Protein 6HLX (pdb70)

Sequence (491 aa):
GTTLYFGLSGEPSTLDTVVQPGTSGRTVKLAIHRGLVNYGIDGKISPELAESYEVSPDAKEFTFHLRQAKFHDGTTVTSADVKASLERILDPKGKASFRNELSSISKIETPDEKTVKLTLSTPSVAMIDYLALPESVIVPAAWLAKNADNPNAAPVGAGPFKFAGWTRGREITTVKKFDDYYKKGKPDLDEVHYVFYSSDENTRVNALKSGDVDIIDYVPAKDAADIAKGPETQLLRNTGPFMGLQFNTKFEPFSKPEEVRQAIAYAVDRSAIINTAFNGLGSPIFGIAIPKGYMGYSDAKANYFSHHVEKAKALLAKAGYPNGFEVRLLATSQYSFQQNTAIAIQSELAKIGIKVKLDLPDWASRMAKASTGDYDFTVMGSLGEITDADWLSNYYYGGDKLVRTNNSPYFNDQQINDLLDKGRATVDKAERVKIYDAFVDRALELSPLVYFMMWREQNYAVKKGVTGFTNMPGFLTFQSGLSIENTKIEHHHHHH

CATH classification: 3.90.76.10

InterPro domains:
  IPR000914 Solute-binding protein family 5 domain [PF00496] (67-420)
  IPR030678 Peptide/nickel binding protein, MppA-type [PIRSF002741] (20-493)
  IPR039424 Solute-binding protein family 5 [PTHR30290] (1-491)

B-factor: mean 29.65, std 11.76, range [14.4, 103.27]

Radius of gyration: 22.41 Å; Cα contacts (8 Å, |Δi|>4): 1144; chains: 1; bounding box: 48×63×54 Å

Foldseek 3Di:
DEFEEEELADFPALQLLDCLDLLSLLVLLQQFFFCWAADLQRDIGRFQFNDKDADPLQFKIKGFGDFFAKLVRHTQWLLQLVLLLVQLCDPVHQRQCNQVQVQFDDWDRPDRGMIMTGGVAHFPCNSQVRNFSSNTTAGNVVCVVCVPPRPDQGMYGHQWGWDDDDPQFWTKTAGRPRRPDPCWQVHGMYIHTYDLALVVQVVCVVLQVGFKYWQNALVCQVVQCVDPFKHKAKAQFKFKWKAFQCVLPLLVFLLLLLLLLQQQDLQQLCVQQRVVFWFWFQADPDDPPAQQDDPVRRNVYYHDNVSSLVSCVVSPRNQAEEFEEEFAVSRSSRVRNLVSSQVSVVSSNYHYDYDHHHSSVSSVCQSVVVGRMYIDTAHQSGPHNLSVCQAAADGDDQRHNRYRRRHHDPLLNVLSSVLRSDDDPVVNSVSSNVNRVVCRSRVSIHTTTGGMTMMMGTPQKDQQHCRHHRCNSNSSSSSGRIDGPDDDRVD

Organism: Agrobacterium tumefaciens (NCBI:txid358)

Secondary structure (DSSP, 8-state):
-EEEEEESS--S---TT----HHHHHHHHHH---SEEE-TTS-EEESSEEEEEE-TTS-EEEEEE-S-B-TTSPBP-HHHHHHHHHHHH-TTS--TTHHHHTTEEEEEEEETTEEEEEESS--TTHHHHHTSGGG----HHHHHHTTT-TTPPP--SSSEEEEEEETTTEEEEEE-TT-SSTT----SEEEEEE--SHHHHHHHHHTTS-SEESS--GGGHHHHHH-SSEEEE-----EEEEEE-TTSGGGG-HHHHHHHHHHS-HHHHHHHHSTT-SEE-SS--PPTTSTT--STTTTS----HHHHHHHHHHTT-TT-EEEEEE--SSSHHHHHHHHHHHHHHHTTTEEEEEE---HHHHHHHHHHT-SSEEEEEE--SSSSTTHHHHHH--SS----SSS-TT---HHHHHHHHHHHH---HHHHHHHHHHHHHHHHHH-SEEEEEE----EEEETTEES----SGGGGGGGGGGGGG-EE-S--S--

Solvent-accessible surface area: 19041 Å² total; per-residue (Å²): 61,39,0,68,0,0,0,0,4,62,6,67,32,13,31,14,6,28,17,7,9,11,12,1,1,0,0,1,0,0,1,2,1,0,1,0,1,7,20,80,99,19,147,43,27,55,6,0,0,101,50,72,96,66,25,132,69,4,71,100,3,28,0,71,13,54,108,5,74,0,28,80,44,71,49,0,21,4,58,13,0,66,25,5,0,87,77,4,35,62,96,201,27,122,1,10,3,24,20,20,0,61,20,10,74,106,17,62,52,82,80,120,62,14,0,75,1,36,3,71,74,33,3,37,0,1,19,20,2,1,0,1,0,4,2,2,0,7,5,30,82,59,30,81,171,27,81,130,78,105,121,27,61,20,24,0,1,0,0,0,76,44,49,26,47,78,150,57,144,30,0,22,0,95,66,12,120,90,16,44,47,206,63,69,0,65,2,75,39,0,30,1,18,22,45,55,75,20,83,68,3,6,92,4,0,85,50,16,59,1,3,0,0,0,26,12,15,24,113,18,1,71,78,1,47,178,28,113,96,19,92,19,29,128,12,92,4,0,0,0,0,0,4,0,14,19,149,50,122,11,0,54,64,45,50,0,5,21,0,0,0,17,0,0,39,5,60,28,0,11,95,90,14,10,95,41,54,32,59,65,9,50,5,24,0,10,28,173,80,39,23,4,84,29,112,103,61,45,110,90,9,53,74,85,27,118,88,0,107,62,25,2,51,157,15,53,40,103,125,14,23,127,6,108,0,4,0,0,57,30,16,48,31,7,56,47,0,0,77,7,0,59,59,11,0,62,121,9,23,0,103,10,127,37,36,52,39,74,50,39,53,11,18,61,76,3,61,96,9,85,22,33,0,0,0,1,21,9,2,1,6,0,48,15,5,1,0,0,7,0,2,1,48,0,36,115,37,48,21,4,17,7,2,0,0,76,20,91,20,120,106,0,6,77,40,0,50,128,0,31,40,27,87,82,128,63,76,4,58,131,12,0,48,44,0,5,78,47,0,4,92,23,1,0,2,3,4,0,0,54,6,42,6,4,2,0,2,42,147,18,7,86,36,14,36,17,0,65,37,9,3,0,14,6,0,0,9,0,0,12,36,0,112,29,126,169,64,120,54,130,197

Nearest PDB structures (foldseek):
  6hlx-assembly1_A  TM=1.002E+00  e=0.000E+00  Agrobacterium tumefaciens
  1uqw-assembly2_B  TM=7.756E-01  e=3.302E-47  Escherichia coli K-12
  6tfq-assembly2_B  TM=8.811E-01  e=1.403E-40  Agrobacterium tumefaciens
  8cb9-assembly1_A  TM=8.683E-01  e=9.246E-37  Agrobacterium tumefaciens
  8c6r-assembly1_A  TM=8.395E-01  e=9.637E-38  Agrobacterium tumefaciens

Structure (mmCIF, N/CA/C/O backbone):
data_6HLX
#
_entry.id   6HLX
#
_cell.length_a   89.260
_cell.length_b   89.260
_cell.length_c   285.850
_cell.angle_alpha   90.00
_cell.angle_beta   90.00
_cell.angle_gamma   120.00
#
_symmetry.space_group_name_H-M   'P 65 2 2'
#
loop_
_entity.id
_entity.type
_entity.pdbx_description
1 polymer AgaA
2 non-polymer GLYCEROL
3 non-polymer 'agropinic acid'
4 non-polymer '2-(N-MORPHOLINO)-ETHANESULFONIC ACID'
5 non-polymer 'ACETATE ION'
6 non-polymer 'ZINC ION'
7 non-polymer 'SULFATE ION'
8 non-polymer 1,2-ETHANEDIOL
9 non-polymer DI(HYDROXYETHYL)ETHER
10 water water
#
loop_
_atom_site.group_PDB
_atom_site.id
_atom_site.type_symbol
_atom_site.label_atom_id
_atom_site.label_alt_id
_atom_site.label_comp_id
_atom_site.label_asym_id
_atom_site.label_entity_id
_atom_site.label_seq_id
_atom_site.pdbx_PDB_ins_code
_atom_site.Cartn_x
_atom_site.Cartn_y
_atom_site.Cartn_z
_atom_site.occupancy
_atom_site.B_iso_or_equiv
_atom_site.auth_seq_id
_atom_site.auth_comp_id
_atom_site.auth_asym_id
_atom_site.auth_atom_id
_atom_site.pdbx_PDB_model_num
ATOM 1 N N . GLY A 1 2 ? 79.519 -51.580 -21.920 1.00 32.28 25 GLY A N 1
ATOM 2 C CA . GLY A 1 2 ? 80.606 -50.619 -22.029 1.00 31.13 25 GLY A CA 1
ATOM 3 C C . GLY A 1 2 ? 81.183 -50.233 -20.686 1.00 29.77 25 GLY A C 1
ATOM 4 O O . GLY A 1 2 ? 80.574 -50.479 -19.634 1.00 28.30 25 GLY A O 1
ATOM 5 N N . THR A 1 3 ? 82.378 -49.629 -20.734 1.00 23.46 26 THR A N 1
ATOM 6 C CA A THR A 1 3 ? 83.132 -49.192 -19.564 0.50 23.03 26 THR A CA 1
ATOM 7 C CA B THR A 1 3 ? 83.085 -49.161 -19.536 0.50 22.73 26 THR A CA 1
ATOM 8 C C . THR A 1 3 ? 83.316 -47.672 -19.660 1.00 26.63 26 THR A C 1
ATOM 9 O O . THR A 1 3 ? 83.450 -47.143 -20.772 1.00 26.86 26 THR A O 1
ATOM 16 N N . LEU A 1 4 ? 83.370 -46.996 -18.519 1.00 20.98 27 LEU A N 1
ATOM 17 C CA . LEU A 1 4 ? 83.584 -45.558 -18.512 1.00 19.11 27 LEU A CA 1
ATOM 18 C C . LEU A 1 4 ? 84.794 -45.256 -17.631 1.00 22.33 27 LEU A C 1
ATOM 19 O O . LEU A 1 4 ? 84.925 -45.831 -16.551 1.00 21.94 27 LEU A O 1
ATOM 24 N N . TYR A 1 5 ? 85.675 -44.365 -18.103 1.00 19.83 28 TYR A N 1
ATOM 25 C CA . TYR A 1 5 ? 86.846 -43.928 -17.329 1.00 18.34 28 TYR A CA 1
ATOM 26 C C . TYR A 1 5 ? 86.505 -42.523 -16.834 1.00 22.27 28 TYR A C 1
ATOM 27 O O . TYR A 1 5 ? 86.183 -41.630 -17.642 1.00 21.15 28 TYR A O 1
ATOM 36 N N . PHE A 1 6 ? 86.566 -42.349 -15.511 1.00 19.40 29 PHE A N 1
ATOM 37 C CA . PHE A 1 6 ? 86.164 -41.109 -14.839 1.00 18.25 29 PHE A CA 1
ATOM 38 C C . PHE A 1 6 ? 87.403 -40.509 -14.163 1.00 21.77 29 PHE A C 1
ATOM 39 O O . PHE A 1 6 ? 87.970 -41.117 -13.256 1.00 21.00 29 PHE A O 1
ATOM 47 N N . GLY A 1 7 ? 87.804 -39.335 -14.618 1.00 20.82 30 GLY A N 1
ATOM 48 C CA . GLY A 1 7 ? 88.968 -38.655 -14.085 1.00 20.10 30 GLY A CA 1
ATOM 49 C C . GLY A 1 7 ? 88.609 -37.861 -12.847 1.00 21.76 30 GLY A C 1
ATOM 50 O O . GLY A 1 7 ? 87.971 -36.808 -12.946 1.00 20.61 30 GLY A O 1
ATOM 51 N N . LEU A 1 8 ? 89.012 -38.363 -11.671 1.00 18.72 31 LEU A N 1
ATOM 52 C CA . LEU A 1 8 ? 88.774 -37.671 -10.395 1.00 19.99 31 LEU A CA 1
ATOM 53 C C . LEU A 1 8 ? 89.900 -36.655 -10.108 1.00 21.93 31 LEU A C 1
ATOM 54 O O . LEU A 1 8 ? 91.058 -36.880 -10.477 1.00 21.17 31 LEU A O 1
ATOM 59 N N . SER A 1 9 ? 89.569 -35.593 -9.331 1.00 19.48 32 SER A N 1
ATOM 60 C CA . SER A 1 9 ? 90.536 -34.554 -8.968 1.00 18.15 32 SER A CA 1
ATOM 61 C C . SER A 1 9 ? 91.535 -34.992 -7.902 1.00 20.91 32 SER A C 1
ATOM 62 O O . SER A 1 9 ? 92.425 -34.212 -7.550 1.00 21.31 32 SER A O 1
ATOM 65 N N . GLY A 1 10 ? 91.384 -36.221 -7.400 1.00 19.48 33 GLY A N 1
ATOM 66 C CA . GLY A 1 10 ? 92.319 -36.765 -6.425 1.00 19.45 33 GLY A CA 1
ATOM 67 C C . GLY A 1 10 ? 92.036 -38.203 -6.065 1.00 22.40 33 GLY A C 1
ATOM 68 O O . GLY A 1 10 ? 90.965 -38.732 -6.368 1.00 21.90 33 GLY A O 1
ATOM 69 N N . GLU A 1 11 ? 92.965 -38.791 -5.324 1.00 20.04 34 GLU A N 1
ATOM 70 C CA . GLU A 1 11 ? 92.802 -40.138 -4.816 1.00 19.50 34 GLU A CA 1
ATOM 71 C C . GLU A 1 11 ? 92.109 -40.058 -3.450 1.00 21.69 34 GLU A C 1
ATOM 72 O O . GLU A 1 11 ? 92.583 -39.333 -2.572 1.00 21.33 34 GLU A O 1
ATOM 78 N N . PRO A 1 12 ? 91.025 -40.824 -3.219 1.00 20.70 35 PRO A N 1
ATOM 79 C CA . PRO A 1 12 ? 90.382 -40.769 -1.889 1.00 19.62 35 PRO A CA 1
ATOM 80 C C . PRO A 1 12 ? 91.348 -41.210 -0.786 1.00 21.78 35 PRO A C 1
ATOM 81 O O . PRO A 1 12 ? 92.056 -42.224 -0.925 1.00 21.07 35 PRO A O 1
ATOM 85 N N . SER A 1 13 ? 91.388 -40.449 0.310 1.00 19.44 36 SER A N 1
ATOM 86 C CA . SER A 1 13 ? 92.230 -40.799 1.463 1.00 20.30 36 SER A CA 1
ATOM 87 C C . SER A 1 13 ? 91.660 -42.056 2.143 1.00 23.79 36 SER A C 1
ATOM 88 O O . SER A 1 13 ? 92.408 -42.849 2.717 1.00 24.60 36 SER A O 1
ATOM 91 N N . THR A 1 14 ? 90.331 -42.253 2.023 1.00 21.12 37 THR A N 1
ATOM 92 C CA . THR A 1 14 ? 89.619 -43.415 2.560 1.00 20.97 37 THR A CA 1
ATOM 93 C C . THR A 1 14 ? 88.249 -43.581 1.915 1.00 22.49 37 THR A C 1
ATOM 94 O O . THR A 1 14 ? 87.651 -42.607 1.453 1.00 22.23 37 THR A O 1
ATOM 98 N N . LEU A 1 15 ? 87.750 -44.826 1.899 1.00 20.98 38 LEU A N 1
ATOM 99 C CA . LEU A 1 15 ? 86.391 -45.089 1.457 1.00 19.54 38 LEU A CA 1
ATOM 100 C C . LEU A 1 15 ? 85.519 -45.416 2.693 1.00 21.90 38 LEU A C 1
ATOM 101 O O . LEU A 1 15 ? 84.341 -45.727 2.540 1.00 21.71 38 LEU A O 1
ATOM 106 N N . ASP A 1 16 ? 86.112 -45.334 3.922 1.00 21.08 39 ASP A N 1
ATOM 107 C CA . ASP A 1 16 ? 85.394 -45.577 5.190 1.00 20.88 39 ASP A CA 1
ATOM 108 C C . ASP A 1 16 ? 84.093 -44.746 5.106 1.00 22.74 39 ASP A C 1
ATOM 109 O O . ASP A 1 16 ? 84.137 -43.533 4.887 1.00 21.03 39 ASP A O 1
ATOM 114 N N . THR A 1 17 ? 82.938 -45.426 5.123 1.00 20.45 40 THR A N 1
ATOM 115 C CA . THR A 1 17 ? 81.695 -44.725 4.781 1.00 19.65 40 THR A CA 1
ATOM 116 C C . THR A 1 17 ? 81.380 -43.523 5.634 1.00 21.04 40 THR A C 1
ATOM 117 O O . THR A 1 17 ? 80.900 -42.527 5.079 1.00 21.77 40 THR A O 1
ATOM 121 N N . VAL A 1 18 ? 81.656 -43.593 6.953 1.00 18.29 41 VAL A N 1
ATOM 122 C CA . VAL A 1 18 ? 81.243 -42.544 7.900 1.00 18.33 41 VAL A CA 1
ATOM 123 C C . VAL A 1 18 ? 82.119 -41.270 7.817 1.00 22.16 41 VAL A C 1
ATOM 124 O O . VAL A 1 18 ? 81.716 -40.215 8.330 1.00 21.80 41 VAL A O 1
ATOM 128 N N . VAL A 1 19 ? 83.326 -41.399 7.225 1.00 19.20 42 VAL A N 1
ATOM 129 C CA . VAL A 1 19 ? 84.270 -40.288 7.073 1.00 18.64 42 VAL A CA 1
ATOM 130 C C . VAL A 1 19 ? 83.941 -39.515 5.824 1.00 21.21 42 VAL A C 1
ATOM 131 O O . VAL A 1 19 ? 83.655 -40.123 4.785 1.00 20.13 42 VAL A O 1
ATOM 135 N N . GLN A 1 20 ? 84.023 -38.180 5.909 1.00 17.29 43 GLN A N 1
ATOM 136 C CA . GLN A 1 20 ? 83.792 -37.295 4.760 1.00 17.21 43 GLN A CA 1
ATOM 137 C C . GLN A 1 20 ? 85.204 -36.847 4.314 1.00 19.81 43 GLN A C 1
ATOM 138 O O . GLN A 1 20 ? 85.761 -35.902 4.903 1.00 20.71 43 GLN A O 1
ATOM 144 N N . PRO A 1 21 ? 85.840 -37.532 3.335 1.00 19.24 44 PRO A N 1
ATOM 145 C CA . PRO A 1 21 ? 87.221 -37.152 2.970 1.00 19.69 44 PRO A CA 1
ATOM 146 C C . PRO A 1 21 ? 87.287 -36.025 1.942 1.00 21.33 44 PRO A C 1
ATOM 147 O O . PRO A 1 21 ? 88.366 -35.494 1.672 1.00 21.04 44 PRO A O 1
ATOM 151 N N . GLY A 1 22 ? 86.161 -35.739 1.315 1.00 19.02 45 GLY A N 1
ATOM 152 C CA . GLY A 1 22 ? 86.086 -34.785 0.217 1.00 18.83 45 GLY A CA 1
ATOM 153 C C . GLY A 1 22 ? 85.302 -35.378 -0.947 1.00 20.24 45 GLY A C 1
ATOM 154 O O . GLY A 1 22 ? 84.843 -36.526 -0.886 1.00 19.74 45 GLY A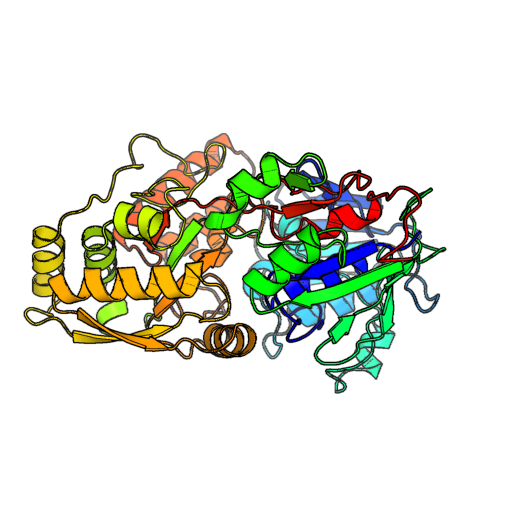 O 1
ATOM 155 N N . THR A 1 23 ? 85.134 -34.594 -2.008 1.00 16.88 46 THR A N 1
ATOM 156 C CA . THR A 1 23 ? 84.309 -34.979 -3.172 1.00 17.13 46 THR A CA 1
ATOM 157 C C . THR A 1 23 ? 84.826 -36.234 -3.876 1.00 21.09 46 THR A C 1
ATOM 158 O O . THR A 1 23 ? 84.013 -37.035 -4.360 1.00 18.70 46 THR A O 1
ATOM 162 N N . SER A 1 24 ? 86.166 -36.425 -3.917 1.00 18.04 47 SER A N 1
ATOM 163 C CA . SER A 1 24 ? 86.702 -37.609 -4.628 1.00 18.24 47 SER A CA 1
ATOM 164 C C . SER A 1 24 ? 86.218 -38.920 -3.990 1.00 21.45 47 SER A C 1
ATOM 165 O O . SER A 1 24 ? 85.652 -39.770 -4.687 1.00 20.59 47 SER A O 1
ATOM 168 N N . GLY A 1 25 ? 86.408 -39.048 -2.668 1.00 20.24 48 GLY A N 1
ATOM 169 C CA . GLY A 1 25 ? 85.965 -40.222 -1.924 1.00 19.54 48 GLY A CA 1
ATOM 170 C C . GLY A 1 25 ? 84.454 -40.388 -2.013 1.00 20.45 48 GLY A C 1
ATOM 171 O O . GLY A 1 25 ? 83.963 -41.494 -2.235 1.00 20.11 48 GLY A O 1
ATOM 172 N N . ARG A 1 26 ? 83.694 -39.277 -1.890 1.00 17.93 49 ARG A N 1
ATOM 173 C CA . ARG A 1 26 ? 82.230 -39.335 -1.989 1.00 17.30 49 ARG A CA 1
ATOM 174 C C . ARG A 1 26 ? 81.772 -39.880 -3.344 1.00 20.41 49 ARG A C 1
ATOM 175 O O . ARG A 1 26 ? 80.845 -40.683 -3.391 1.00 20.57 49 ARG A O 1
ATOM 183 N N . THR A 1 27 ? 82.416 -39.427 -4.454 1.00 18.43 50 THR A N 1
ATOM 184 C CA . THR A 1 27 ? 82.028 -39.855 -5.811 1.00 18.30 50 THR A CA 1
ATOM 185 C C . THR A 1 27 ? 82.138 -41.389 -5.948 1.00 19.70 50 THR A C 1
ATOM 186 O O . THR A 1 27 ? 81.235 -42.008 -6.489 1.00 20.29 50 THR A O 1
ATOM 190 N N . VAL A 1 28 ? 83.221 -41.994 -5.395 1.00 17.82 51 VAL A N 1
ATOM 191 C CA . VAL A 1 28 ? 83.393 -43.444 -5.442 1.00 18.64 51 VAL A CA 1
ATOM 192 C C . VAL A 1 28 ? 82.353 -44.112 -4.513 1.00 21.05 51 VAL A C 1
ATOM 193 O O . VAL A 1 28 ? 81.690 -45.072 -4.909 1.00 19.89 51 VAL A O 1
ATOM 197 N N . LYS A 1 29 ? 82.186 -43.577 -3.302 1.00 18.05 52 LYS A N 1
ATOM 198 C CA . LYS A 1 29 ? 81.203 -44.156 -2.354 1.00 17.20 52 LYS A CA 1
ATOM 199 C C . LYS A 1 29 ? 79.792 -44.183 -2.943 1.00 19.92 52 LYS A C 1
ATOM 200 O O . LYS A 1 29 ? 79.060 -45.141 -2.716 1.00 20.40 52 LYS A O 1
ATOM 206 N N . LEU A 1 30 ? 79.421 -43.148 -3.713 1.00 16.96 53 LEU A N 1
ATOM 207 C CA . LEU A 1 30 ? 78.065 -43.051 -4.270 1.00 17.18 53 LEU A CA 1
ATOM 208 C C . LEU A 1 30 ? 77.816 -43.998 -5.462 1.00 21.17 53 LEU A C 1
ATOM 209 O O . LEU A 1 30 ? 76.671 -44.188 -5.873 1.00 21.84 53 LEU A O 1
ATOM 214 N N . ALA A 1 31 ? 78.867 -44.655 -5.942 1.00 18.85 54 ALA A N 1
ATOM 215 C CA . ALA A 1 31 ? 78.718 -45.689 -6.965 1.00 18.27 54 ALA A CA 1
ATOM 216 C C . ALA A 1 31 ? 78.460 -47.039 -6.276 1.00 20.88 54 ALA A C 1
ATOM 217 O O . ALA A 1 31 ? 77.761 -47.880 -6.826 1.00 21.20 54 ALA A O 1
ATOM 219 N N . ILE A 1 32 ? 79.089 -47.271 -5.121 1.00 17.84 55 ILE A N 1
ATOM 220 C CA . ILE A 1 32 ? 79.086 -48.573 -4.431 1.00 18.20 55 ILE A CA 1
ATOM 221 C C . ILE A 1 32 ? 78.054 -48.682 -3.316 1.00 20.96 55 ILE A C 1
ATOM 222 O O . ILE A 1 32 ? 77.753 -49.800 -2.901 1.00 20.70 55 ILE A O 1
ATOM 227 N N . HIS A 1 33 ? 77.604 -47.550 -2.769 1.00 17.58 56 HIS A N 1
ATOM 228 C CA . HIS A 1 33 ? 76.755 -47.589 -1.579 1.00 17.61 56 HIS A CA 1
ATOM 229 C C . HIS A 1 33 ? 75.411 -46.921 -1.739 1.00 21.31 56 HIS A C 1
ATOM 230 O O . HIS A 1 33 ? 75.261 -46.031 -2.566 1.00 19.45 56 HIS A O 1
ATOM 237 N N . ARG A 1 34 ? 74.473 -47.267 -0.831 1.00 18.77 57 ARG A N 1
ATOM 238 C CA . ARG A 1 34 ? 73.150 -46.669 -0.749 1.00 18.85 57 ARG A CA 1
ATOM 239 C C . ARG A 1 34 ? 72.765 -46.536 0.718 1.00 20.93 57 ARG A C 1
ATOM 240 O O . ARG A 1 34 ? 73.168 -47.365 1.538 1.00 20.07 57 ARG A O 1
ATOM 248 N N . GLY A 1 35 ? 71.957 -45.517 1.020 1.00 18.39 58 GLY A N 1
ATOM 249 C CA . GLY A 1 35 ? 71.385 -45.334 2.354 1.00 18.13 58 GLY A CA 1
ATOM 250 C C . GLY A 1 35 ? 69.925 -45.730 2.363 1.00 21.08 58 GLY A C 1
ATOM 251 O O . GLY A 1 35 ? 69.419 -46.293 1.380 1.00 18.94 58 GLY A O 1
ATOM 252 N N . LEU A 1 36 ? 69.213 -45.412 3.462 1.00 18.12 59 LEU A N 1
ATOM 253 C CA . LEU A 1 36 ? 67.771 -45.660 3.542 1.00 18.04 59 LEU A CA 1
ATOM 254 C C . LEU A 1 36 ? 67.098 -44.840 2.438 1.00 21.37 59 LEU A C 1
ATOM 255 O O . LEU A 1 36 ? 66.198 -45.315 1.750 1.00 20.92 59 LEU A O 1
ATOM 260 N N . VAL A 1 37 ? 67.611 -43.618 2.250 1.00 18.31 60 VAL A N 1
ATOM 261 C CA . VAL A 1 37 ? 67.184 -42.662 1.226 1.00 17.75 60 VAL A CA 1
ATOM 262 C C . VAL A 1 37 ? 68.437 -42.013 0.633 1.00 20.43 60 VAL A C 1
ATOM 263 O O . VAL A 1 37 ? 69.490 -42.002 1.277 1.00 20.35 60 VAL A O 1
ATOM 267 N N . ASN A 1 38 ? 68.319 -41.483 -0.576 1.00 18.80 61 ASN A N 1
ATOM 268 C CA . ASN A 1 38 ? 69.399 -40.695 -1.191 1.00 18.47 61 ASN A CA 1
ATOM 269 C C . ASN A 1 38 ? 68.722 -39.681 -2.071 1.00 22.23 61 ASN A C 1
ATOM 270 O O . ASN A 1 38 ? 67.582 -39.910 -2.485 1.00 21.87 61 ASN A O 1
ATOM 275 N N . TYR A 1 39 ? 69.409 -38.562 -2.386 1.00 19.13 62 TYR A N 1
ATOM 276 C CA . TYR A 1 39 ? 68.797 -37.595 -3.291 1.00 19.08 62 TYR A CA 1
ATOM 277 C C . TYR A 1 39 ? 68.773 -38.135 -4.721 1.00 23.37 62 TYR A C 1
ATOM 278 O O . TYR A 1 39 ? 69.752 -38.738 -5.171 1.00 23.37 62 TYR A O 1
ATOM 287 N N . GLY A 1 40 ? 67.679 -37.867 -5.422 1.00 21.65 63 GLY A N 1
ATOM 288 C CA . GLY A 1 40 ? 67.491 -38.169 -6.837 1.00 22.47 63 GLY A CA 1
ATOM 289 C C . GLY A 1 40 ? 68.158 -37.069 -7.652 1.00 25.21 63 GLY A C 1
ATOM 290 O O . GLY A 1 40 ? 68.537 -36.022 -7.101 1.00 23.61 63 GLY A O 1
ATOM 291 N N . ILE A 1 41 ? 68.319 -37.292 -8.977 1.00 22.43 64 ILE A N 1
ATOM 292 C CA . ILE A 1 41 ? 69.017 -36.341 -9.848 1.00 24.26 64 ILE A CA 1
ATOM 293 C C . ILE A 1 41 ? 68.315 -34.977 -9.937 1.00 29.84 64 ILE A C 1
ATOM 294 O O . ILE A 1 41 ? 68.966 -34.004 -10.316 1.00 30.47 64 ILE A O 1
ATOM 299 N N . ASP A 1 42 ? 66.998 -34.917 -9.600 1.00 26.24 65 ASP A N 1
ATOM 300 C CA . ASP A 1 42 ? 66.209 -33.678 -9.593 1.00 27.63 65 ASP A CA 1
ATOM 301 C C . ASP A 1 42 ? 66.202 -33.027 -8.188 1.00 30.21 65 ASP A C 1
ATOM 302 O O . ASP A 1 42 ? 65.556 -31.997 -7.985 1.00 30.12 65 ASP A O 1
ATOM 307 N N . GLY A 1 43 ? 66.885 -33.651 -7.234 1.00 25.79 66 GLY A N 1
ATOM 308 C CA . GLY A 1 43 ? 66.960 -33.140 -5.871 1.00 25.73 66 GLY A CA 1
ATOM 309 C C . GLY A 1 43 ? 65.874 -33.622 -4.931 1.00 29.50 66 GLY A C 1
ATOM 310 O O . GLY A 1 43 ? 65.832 -33.213 -3.763 1.00 30.53 66 GLY A O 1
ATOM 311 N N . LYS A 1 44 ? 64.971 -34.470 -5.401 1.00 27.07 67 LYS A N 1
ATOM 312 C CA . LYS A 1 44 ? 63.932 -34.977 -4.489 1.00 27.73 67 LYS A CA 1
ATOM 313 C C . LYS A 1 44 ? 64.550 -36.145 -3.689 1.00 30.14 67 LYS A C 1
ATOM 314 O O . LYS A 1 44 ? 65.431 -36.829 -4.208 1.00 30.53 67 LYS A O 1
ATOM 320 N N . ILE A 1 45 ? 64.077 -36.384 -2.462 1.00 24.62 68 ILE A N 1
ATOM 321 C CA . ILE A 1 45 ? 64.533 -37.523 -1.668 1.00 23.19 68 ILE A CA 1
ATOM 322 C C . ILE A 1 45 ? 63.932 -38.769 -2.309 1.00 26.29 68 ILE A C 1
ATOM 323 O O . ILE A 1 45 ? 62.736 -38.810 -2.587 1.00 26.48 68 ILE A O 1
ATOM 328 N N . SER A 1 46 ? 64.781 -39.761 -2.573 1.00 21.97 69 SER A N 1
ATOM 329 C CA . SER A 1 46 ? 64.393 -41.016 -3.203 1.00 22.68 69 SER A CA 1
ATOM 330 C C . SER A 1 46 ? 64.408 -42.162 -2.172 1.00 24.03 69 SER A C 1
ATOM 331 O O . SER A 1 46 ? 65.393 -42.282 -1.456 1.00 22.09 69 SER A O 1
ATOM 334 N N . PRO A 1 47 ? 63.352 -43.012 -2.102 1.00 23.12 70 PRO A N 1
ATOM 335 C CA . PRO A 1 47 ? 63.399 -44.173 -1.195 1.00 22.32 70 PRO A CA 1
ATOM 336 C C . PRO A 1 47 ? 64.345 -45.217 -1.805 1.00 25.45 70 PRO A C 1
ATOM 337 O O . PRO A 1 47 ? 64.123 -45.733 -2.920 1.00 26.17 70 PRO A O 1
ATOM 341 N N . GLU A 1 48 ? 65.460 -45.458 -1.118 1.00 20.86 71 GLU A N 1
ATOM 342 C CA . GLU A 1 48 ? 66.506 -46.364 -1.619 1.00 20.62 71 GLU A CA 1
ATOM 343 C C . GLU A 1 48 ? 66.440 -47.686 -0.878 1.00 21.76 71 GLU A C 1
ATOM 344 O O . GLU A 1 48 ? 65.584 -48.495 -1.218 1.00 21.46 71 GLU A O 1
ATOM 350 N N . LEU A 1 49 ? 67.267 -47.910 0.167 1.00 18.84 72 LEU A N 1
ATOM 351 C CA . LEU A 1 49 ? 67.117 -49.176 0.915 1.00 19.11 72 LEU A CA 1
ATOM 352 C C . LEU A 1 49 ? 65.796 -49.230 1.718 1.00 22.69 72 LEU A C 1
ATOM 353 O O . LEU A 1 49 ? 65.298 -50.323 2.041 1.00 23.30 72 LEU A O 1
ATOM 358 N N . ALA A 1 50 ? 65.216 -48.059 1.997 1.00 20.06 73 ALA A N 1
ATOM 359 C CA . ALA A 1 50 ? 63.873 -47.991 2.577 1.00 20.04 73 ALA A CA 1
ATOM 360 C C . ALA A 1 50 ? 62.914 -47.868 1.385 1.00 23.33 73 ALA A C 1
ATOM 361 O O . ALA A 1 50 ? 63.037 -46.920 0.608 1.00 23.79 73 ALA A O 1
ATOM 363 N N . GLU A 1 51 ? 62.017 -48.839 1.182 1.00 21.31 74 GLU A N 1
ATOM 364 C CA . GLU A 1 51 ? 60.999 -48.748 0.113 1.00 21.50 74 GLU A CA 1
ATOM 365 C C . GLU A 1 51 ? 59.968 -47.645 0.450 1.00 23.80 74 GLU A C 1
ATOM 366 O O . GLU A 1 51 ? 59.334 -47.059 -0.435 1.00 23.77 74 GLU A O 1
ATOM 372 N N . SER A 1 52 ? 59.745 -47.426 1.742 1.00 21.27 75 SER A N 1
ATOM 373 C CA . SER A 1 52 ? 58.851 -46.380 2.216 1.00 21.29 75 SER A CA 1
ATOM 374 C C . SER A 1 52 ? 59.273 -45.978 3.601 1.00 24.18 75 SER A C 1
ATOM 375 O O . SER A 1 52 ? 59.956 -46.738 4.295 1.00 23.43 75 SER A O 1
ATOM 378 N N . TYR A 1 53 ? 58.831 -44.806 4.023 1.00 21.83 76 TYR A N 1
ATOM 379 C CA . TYR A 1 53 ? 59.114 -44.329 5.363 1.00 21.34 76 TYR A CA 1
ATOM 380 C C . TYR A 1 53 ? 57.991 -43.465 5.884 1.00 25.45 76 TYR A C 1
ATOM 381 O O . TYR A 1 53 ? 57.271 -42.810 5.109 1.00 23.83 76 TYR A O 1
ATOM 390 N N . GLU A 1 54 ? 57.827 -43.496 7.193 1.00 23.15 77 GLU A N 1
ATOM 391 C CA . GLU A 1 54 ? 56.773 -42.757 7.877 1.00 21.78 77 GLU A CA 1
ATOM 392 C C . GLU A 1 54 ? 57.411 -41.838 8.904 1.00 25.31 77 GLU A C 1
ATOM 393 O O . GLU A 1 54 ? 58.278 -42.276 9.659 1.00 24.99 77 GLU A O 1
ATOM 399 N N . VAL A 1 55 ? 57.006 -40.566 8.910 1.00 21.53 78 VAL A N 1
ATOM 400 C CA . VAL A 1 55 ? 57.530 -39.563 9.840 1.00 20.55 78 VAL A CA 1
ATOM 401 C C . VAL A 1 55 ? 56.366 -39.073 10.688 1.00 24.12 78 VAL A C 1
ATOM 402 O O . VAL A 1 55 ? 55.340 -38.666 10.131 1.00 23.26 78 VAL A O 1
ATOM 406 N N . SER A 1 56 ? 56.523 -39.113 12.023 1.00 20.88 79 SER A N 1
ATOM 407 C CA . SER A 1 56 ? 55.469 -38.661 12.925 1.00 20.88 79 SER A CA 1
ATOM 408 C C . SER A 1 56 ? 55.175 -37.154 12.718 1.00 23.70 79 SER A C 1
ATOM 409 O O . SER A 1 56 ? 56.022 -36.444 12.170 1.00 22.45 79 SER A O 1
ATOM 412 N N . PRO A 1 57 ? 53.971 -36.668 13.085 1.00 21.80 80 PRO A N 1
ATOM 413 C CA . PRO A 1 57 ? 53.637 -35.248 12.821 1.00 22.03 80 PRO A CA 1
ATOM 414 C C . PRO A 1 57 ? 54.472 -34.214 13.602 1.00 28.69 80 PRO A C 1
ATOM 415 O O . PRO A 1 57 ? 54.423 -33.041 13.272 1.00 30.13 80 PRO A O 1
ATOM 419 N N . ASP A 1 58 ? 55.243 -34.649 14.605 1.00 25.04 81 ASP A N 1
ATOM 420 C CA . ASP A 1 58 ? 56.146 -33.776 15.373 1.00 25.20 81 ASP A CA 1
ATOM 421 C C . ASP A 1 58 ? 57.625 -34.043 14.959 1.00 27.95 81 ASP A C 1
ATOM 422 O O . ASP A 1 58 ? 58.536 -33.495 15.581 1.00 27.65 81 ASP A O 1
ATOM 427 N N . ALA A 1 59 ? 57.858 -34.923 13.951 1.00 24.42 82 ALA A N 1
ATOM 428 C CA . ALA A 1 59 ? 59.186 -35.243 13.421 1.00 23.96 82 ALA A CA 1
ATOM 429 C C . ALA A 1 59 ? 60.150 -35.793 14.489 1.00 24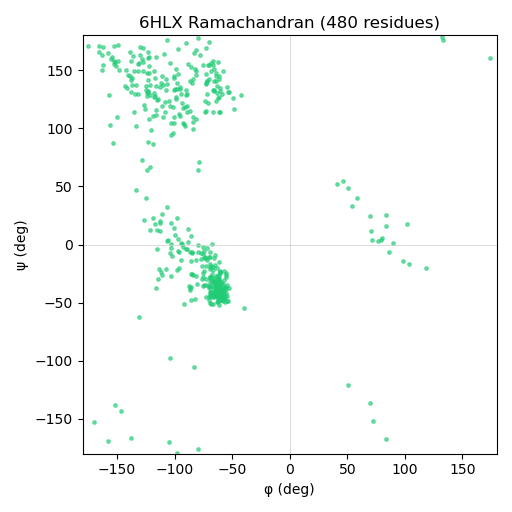.99 82 ALA A C 1
ATOM 430 O O . ALA A 1 59 ? 61.346 -35.484 14.491 1.00 24.91 82 ALA A O 1
ATOM 432 N N . LYS A 1 60 ? 59.621 -36.641 15.384 1.00 23.00 83 LYS A N 1
ATOM 433 C CA . LYS A 1 60 ? 60.411 -37.300 16.427 1.00 22.33 83 LYS A CA 1
ATOM 434 C C . LYS A 1 60 ? 60.504 -38.819 16.250 1.00 25.26 83 LYS A C 1
ATOM 435 O O . LYS A 1 60 ? 61.385 -39.440 16.851 1.00 24.36 83 LYS A O 1
ATOM 441 N N . GLU A 1 61 ? 59.560 -39.426 15.503 1.00 22.25 84 GLU A N 1
ATOM 442 C CA . GLU A 1 61 ? 59.516 -40.889 15.300 1.00 22.36 84 GLU A CA 1
ATOM 443 C C . GLU A 1 61 ? 59.518 -41.190 13.812 1.00 26.46 84 GLU A C 1
ATOM 444 O O . GLU A 1 61 ? 58.759 -40.568 13.052 1.00 26.33 84 GLU A O 1
ATOM 450 N N . PHE A 1 62 ? 60.369 -42.141 13.396 1.00 22.43 85 PHE A N 1
ATOM 451 C CA . PHE A 1 62 ? 60.564 -42.466 11.980 1.00 21.27 85 PHE A CA 1
ATOM 452 C C . PHE A 1 62 ? 60.496 -43.972 11.799 1.00 26.77 85 PHE A C 1
ATOM 453 O O . PHE A 1 62 ? 61.172 -44.701 12.530 1.00 27.33 85 PHE A O 1
ATOM 461 N N . THR A 1 63 ? 59.693 -44.444 10.849 1.00 21.77 86 THR A N 1
ATOM 462 C CA . THR A 1 63 ? 59.643 -45.887 10.563 1.00 20.48 86 THR A CA 1
ATOM 463 C C . THR A 1 63 ? 60.104 -46.080 9.148 1.00 23.61 86 THR A C 1
ATOM 464 O O . THR A 1 63 ? 59.569 -45.439 8.250 1.00 23.57 86 THR A O 1
ATOM 468 N N . PHE A 1 64 ? 61.040 -47.002 8.938 1.00 20.35 87 PHE A N 1
ATOM 469 C CA . PHE A 1 64 ? 61.527 -47.335 7.595 1.00 19.60 87 PHE A CA 1
ATOM 470 C C . PHE A 1 64 ? 61.144 -48.748 7.274 1.00 23.04 87 PHE A C 1
ATOM 471 O O . PHE A 1 64 ? 61.451 -49.662 8.058 1.00 22.11 87 PHE A O 1
ATOM 479 N N . HIS A 1 65 ? 60.457 -48.934 6.139 1.00 19.06 88 HIS A N 1
ATOM 480 C CA . HIS A 1 65 ? 60.080 -50.262 5.659 1.00 19.09 88 HIS A CA 1
ATOM 481 C C . HIS A 1 65 ? 61.067 -50.632 4.582 1.00 23.98 88 HIS A C 1
ATOM 482 O O . HIS A 1 65 ? 61.125 -49.978 3.540 1.00 24.10 88 HIS A O 1
ATOM 489 N N . LEU A 1 66 ? 61.932 -51.602 4.872 1.00 21.28 89 LEU A N 1
ATOM 490 C CA . LEU A 1 66 ? 63.030 -51.939 3.974 1.00 20.78 89 LEU A CA 1
ATOM 491 C C . LEU A 1 66 ? 62.610 -52.664 2.708 1.00 25.05 89 LEU A C 1
ATOM 492 O O . LEU A 1 66 ? 61.785 -53.574 2.738 1.00 24.00 89 LEU A O 1
ATOM 497 N N . ARG A 1 67 ? 63.223 -52.250 1.601 1.00 21.91 90 ARG A N 1
ATOM 498 C CA . ARG A 1 67 ? 63.057 -52.838 0.278 1.00 22.81 90 ARG A CA 1
ATOM 499 C C . ARG A 1 67 ? 63.750 -54.207 0.294 1.00 26.03 90 ARG A C 1
ATOM 500 O O . ARG A 1 67 ? 64.685 -54.419 1.079 1.00 26.39 90 ARG A O 1
ATOM 508 N N . GLN A 1 68 ? 63.320 -55.126 -0.572 1.00 23.61 91 GLN A N 1
ATOM 509 C CA . GLN A 1 68 ? 64.031 -56.394 -0.733 1.00 24.15 91 GLN A CA 1
ATOM 510 C C . GLN A 1 68 ? 65.323 -56.034 -1.494 1.00 25.91 91 GLN A C 1
ATOM 511 O O . GLN A 1 68 ? 65.265 -55.519 -2.610 1.00 24.31 91 GLN A O 1
ATOM 517 N N . ALA A 1 69 ? 66.469 -56.210 -0.853 1.00 22.92 92 ALA A N 1
ATOM 518 C CA . ALA A 1 69 ? 67.742 -55.799 -1.443 1.00 22.32 92 ALA A CA 1
ATOM 519 C C . ALA A 1 69 ? 68.871 -56.653 -0.905 1.00 24.87 92 ALA A C 1
ATOM 520 O O . ALA A 1 69 ? 68.764 -57.206 0.190 1.00 23.66 92 ALA A O 1
ATOM 522 N N . LYS A 1 70 ? 69.966 -56.767 -1.685 1.00 21.83 93 LYS A N 1
ATOM 523 C CA . LYS A 1 70 ? 71.128 -57.527 -1.258 1.00 21.73 93 LYS A CA 1
ATOM 524 C C . LYS A 1 70 ? 72.390 -56.676 -1.232 1.00 24.06 93 LYS A C 1
ATOM 525 O O . LYS A 1 70 ? 72.517 -55.704 -1.987 1.00 23.52 93 LYS A O 1
ATOM 531 N N . PHE A 1 71 ? 73.340 -57.074 -0.381 1.00 21.24 94 PHE A N 1
ATOM 532 C CA . PHE A 1 71 ? 74.676 -56.518 -0.358 1.00 20.49 94 PHE A CA 1
ATOM 533 C C . PHE A 1 71 ? 75.488 -57.243 -1.430 1.00 22.56 94 PHE A C 1
ATOM 534 O O . PHE A 1 71 ? 75.083 -58.327 -1.894 1.00 22.50 94 PHE A O 1
ATOM 542 N N . HIS A 1 72 ? 76.657 -56.673 -1.786 1.00 19.54 95 HIS A N 1
ATOM 543 C CA . HIS A 1 72 ? 77.528 -57.235 -2.825 1.00 20.54 95 HIS A CA 1
ATOM 544 C C . HIS A 1 72 ? 78.026 -58.655 -2.524 1.00 26.11 95 HIS A C 1
ATOM 545 O O . HIS A 1 72 ? 78.361 -59.398 -3.448 1.00 26.93 95 HIS A O 1
ATOM 552 N N . ASP A 1 73 ? 78.050 -59.033 -1.240 1.00 24.60 96 ASP A N 1
ATOM 553 C CA . ASP A 1 73 ? 78.480 -60.370 -0.825 1.00 24.78 96 ASP A CA 1
ATOM 554 C C . ASP A 1 73 ? 77.328 -61.412 -0.878 1.00 31.00 96 ASP A C 1
ATOM 555 O O . ASP A 1 73 ? 77.513 -62.554 -0.446 1.00 32.16 96 ASP A O 1
ATOM 560 N N . GLY A 1 74 ? 76.171 -61.007 -1.416 1.00 26.88 97 GLY A N 1
ATOM 561 C CA . GLY A 1 74 ? 74.991 -61.855 -1.570 1.00 26.72 97 GLY A CA 1
ATOM 562 C C . GLY A 1 74 ? 74.064 -61.930 -0.368 1.00 30.11 97 GLY A C 1
ATOM 563 O O . GLY A 1 74 ? 72.985 -62.529 -0.473 1.00 30.91 97 GLY A O 1
ATOM 564 N N . THR A 1 75 ? 74.461 -61.323 0.775 1.00 25.81 98 THR A N 1
ATOM 565 C CA . THR A 1 75 ? 73.636 -61.314 1.991 1.00 25.46 98 THR A CA 1
ATOM 566 C C . THR A 1 75 ? 72.486 -60.317 1.833 1.00 28.44 98 THR A C 1
ATOM 567 O O . THR A 1 75 ? 72.589 -59.380 1.039 1.00 26.01 98 THR A O 1
ATOM 571 N N . THR A 1 76 ? 71.381 -60.538 2.560 1.00 25.56 99 THR A N 1
ATOM 572 C CA . THR A 1 76 ? 70.199 -59.677 2.462 1.00 24.74 99 THR A CA 1
ATOM 573 C C . THR A 1 76 ? 70.339 -58.451 3.346 1.00 26.62 99 THR A C 1
ATOM 574 O O . THR A 1 76 ? 70.879 -58.540 4.450 1.00 26.97 99 THR A O 1
ATOM 578 N N . VAL A 1 77 ? 69.859 -57.311 2.861 1.00 22.57 100 VAL A N 1
ATOM 579 C CA . VAL A 1 77 ? 69.880 -56.068 3.655 1.00 20.64 100 VAL A CA 1
ATOM 580 C C . VAL A 1 77 ? 68.802 -56.193 4.724 1.00 24.77 100 VAL A C 1
ATOM 581 O O . VAL A 1 77 ? 67.636 -56.431 4.396 1.00 23.46 100 VAL A O 1
ATOM 585 N N . THR A 1 78 ? 69.185 -56.053 6.006 1.00 21.93 101 THR A N 1
ATOM 586 C CA . THR A 1 78 ? 68.214 -56.205 7.095 1.00 21.24 101 THR A CA 1
ATOM 587 C C . THR A 1 78 ? 68.294 -55.021 8.053 1.00 23.70 101 THR A C 1
ATOM 588 O O . THR A 1 78 ? 69.261 -54.235 8.025 1.00 22.76 101 THR A O 1
ATOM 592 N N . SER A 1 79 ? 67.314 -54.950 8.965 1.00 20.56 102 SER A N 1
ATOM 593 C CA . SER A 1 79 ? 67.252 -53.900 9.971 1.00 20.34 102 SER A CA 1
ATOM 594 C C . SER A 1 79 ? 68.447 -53.906 10.921 1.00 24.16 102 SER A C 1
ATOM 595 O O . SER A 1 79 ? 68.874 -52.826 11.363 1.00 23.35 102 SER A O 1
ATOM 598 N N . ALA A 1 80 ? 69.034 -55.092 11.179 1.00 22.29 103 ALA A N 1
ATOM 599 C CA . ALA A 1 80 ? 70.236 -55.165 12.028 1.00 22.27 103 ALA A CA 1
ATOM 600 C C . ALA A 1 80 ? 71.430 -54.458 11.359 1.00 24.85 103 ALA A C 1
ATOM 601 O O . ALA A 1 80 ? 72.277 -53.887 12.060 1.00 24.80 103 ALA A O 1
ATOM 603 N N . ASP A 1 81 ? 71.500 -54.494 10.009 1.00 21.40 104 ASP A N 1
ATOM 604 C CA . ASP A 1 81 ? 72.567 -53.820 9.246 1.00 21.02 104 ASP A CA 1
ATOM 605 C C . ASP A 1 81 ? 72.387 -52.301 9.345 1.00 22.42 104 ASP A C 1
ATOM 606 O O . ASP A 1 81 ? 73.357 -51.570 9.521 1.00 21.95 104 ASP A O 1
ATOM 611 N N . VAL A 1 82 ? 71.141 -51.827 9.226 1.00 19.73 105 VAL A N 1
ATOM 612 C CA . VAL A 1 82 ? 70.844 -50.402 9.366 1.00 18.55 105 VAL A CA 1
ATOM 613 C C . VAL A 1 82 ? 71.216 -49.949 10.780 1.00 23.44 105 VAL A C 1
ATOM 614 O O . VAL A 1 82 ? 71.916 -48.945 10.936 1.00 21.67 105 VAL A O 1
ATOM 618 N N . LYS A 1 83 ? 70.818 -50.726 11.810 1.00 21.18 106 LYS A N 1
ATOM 619 C CA . LYS A 1 83 ? 71.123 -50.340 13.190 1.00 21.48 106 LYS A CA 1
ATOM 620 C C . LYS A 1 83 ? 72.643 -50.273 13.446 1.00 24.47 106 LYS A C 1
ATOM 621 O O . LYS A 1 83 ? 73.124 -49.283 14.006 1.00 22.92 106 LYS A O 1
ATOM 627 N N . ALA A 1 84 ? 73.403 -51.295 13.004 1.00 23.14 107 ALA A N 1
ATOM 628 C CA . ALA A 1 84 ? 74.867 -51.308 13.187 1.00 23.78 107 ALA A CA 1
ATOM 629 C C . ALA A 1 84 ? 75.531 -50.117 12.468 1.00 25.54 107 ALA A C 1
ATOM 630 O O . ALA A 1 84 ? 76.453 -49.493 13.018 1.00 23.97 107 ALA A O 1
ATOM 632 N N . SER A 1 85 ? 75.037 -49.782 11.253 1.00 21.02 108 SER A N 1
ATOM 633 C CA . SER A 1 85 ? 75.579 -48.684 10.448 1.00 19.86 108 SER A CA 1
ATOM 634 C C . SER A 1 85 ? 75.337 -47.352 11.160 1.00 22.16 108 SER A C 1
ATOM 635 O O . SER A 1 85 ? 76.265 -46.544 11.267 1.00 22.15 108 SER A O 1
ATOM 638 N N . LEU A 1 86 ? 74.106 -47.146 11.678 1.00 19.98 109 LEU A N 1
ATOM 639 C CA . LEU A 1 86 ? 73.763 -45.928 12.417 1.00 20.50 109 LEU A CA 1
ATOM 640 C C . LEU A 1 86 ? 74.524 -45.831 13.723 1.00 23.51 109 LEU A C 1
ATOM 641 O O . LEU A 1 86 ? 75.009 -44.754 14.062 1.00 23.29 109 LEU A O 1
ATOM 646 N N . GLU A 1 87 ? 74.672 -46.954 14.447 1.00 22.10 110 GLU A N 1
ATOM 647 C CA . GLU A 1 87 ? 75.431 -46.958 15.708 1.00 22.37 110 GLU A CA 1
ATOM 648 C C . GLU A 1 87 ? 76.887 -46.533 15.525 1.00 27.55 110 GLU A C 1
ATOM 649 O O . GLU A 1 87 ? 77.441 -45.859 16.407 1.00 26.94 110 GLU A O 1
ATOM 655 N N . ARG A 1 88 ? 77.489 -46.865 14.364 1.00 23.96 111 ARG A N 1
ATOM 656 C CA . ARG A 1 88 ? 78.871 -46.445 14.062 1.00 24.89 111 ARG A CA 1
ATOM 657 C C . ARG A 1 88 ? 78.949 -44.923 13.897 1.00 27.06 111 ARG A C 1
ATOM 658 O O . ARG A 1 88 ? 79.926 -44.295 14.316 1.00 27.53 111 ARG A O 1
ATOM 666 N N . ILE A 1 89 ? 77.913 -44.322 13.315 1.00 22.68 112 ILE A N 1
ATOM 667 C CA . ILE A 1 89 ? 77.870 -42.864 13.138 1.00 21.99 112 ILE A CA 1
ATOM 668 C C . ILE A 1 89 ? 77.722 -42.179 14.501 1.00 26.75 112 ILE A C 1
ATOM 669 O O . ILE A 1 89 ? 78.386 -41.174 14.789 1.00 26.02 112 ILE A O 1
ATOM 674 N N . LEU A 1 90 ? 76.848 -42.739 15.340 1.00 23.72 113 LEU A N 1
ATOM 675 C CA . LEU A 1 90 ? 76.522 -42.176 16.654 1.00 23.67 113 LEU A CA 1
ATOM 676 C C . LEU A 1 90 ? 77.603 -42.324 17.714 1.00 28.21 113 LEU A C 1
ATOM 677 O O . LEU A 1 90 ? 77.547 -41.644 18.741 1.00 29.17 113 LEU A O 1
ATOM 682 N N . ASP A 1 91 ? 78.541 -43.237 17.504 1.00 24.52 114 ASP A N 1
ATOM 683 C CA . ASP A 1 91 ? 79.578 -43.545 18.497 1.00 24.77 114 ASP A CA 1
ATOM 684 C C . ASP A 1 91 ? 80.434 -42.311 18.818 1.00 26.60 114 ASP A C 1
ATOM 685 O O . ASP A 1 91 ? 81.146 -41.858 17.941 1.00 26.58 114 ASP A O 1
ATOM 690 N N . PRO A 1 92 ? 80.389 -41.767 20.057 1.00 27.51 115 PRO A N 1
ATOM 691 C CA . PRO A 1 92 ? 81.198 -40.561 20.367 1.00 28.06 115 PRO A CA 1
ATOM 692 C C . PRO A 1 92 ? 82.708 -40.754 20.310 1.00 32.92 115 PRO A C 1
ATOM 693 O O . PRO A 1 92 ? 83.440 -39.763 20.236 1.00 32.21 115 PRO A O 1
ATOM 697 N N . LYS A 1 93 ? 83.171 -42.011 20.362 1.00 28.95 116 LYS A N 1
ATOM 698 C CA . LYS A 1 93 ? 84.596 -42.316 20.267 1.00 29.80 116 LYS A CA 1
ATOM 699 C C . LYS A 1 93 ? 84.973 -42.634 18.819 1.00 33.28 116 LYS A C 1
ATOM 700 O O . LYS A 1 93 ? 86.151 -42.867 18.529 1.00 33.57 116 LYS A O 1
ATOM 706 N N . GLY A 1 94 ? 83.987 -42.551 17.913 1.00 28.35 117 GLY A N 1
ATOM 707 C CA . GLY A 1 94 ? 84.179 -42.831 16.496 1.00 27.87 117 GLY A CA 1
ATOM 708 C C . GLY A 1 94 ? 84.573 -41.630 15.656 1.00 29.88 117 GLY A C 1
ATOM 709 O O . GLY A 1 94 ? 84.525 -40.487 16.122 1.00 30.43 117 GLY A O 1
ATOM 710 N N . LYS A 1 95 ? 84.893 -41.884 14.390 1.00 25.37 118 LYS A N 1
ATOM 711 C CA . LYS A 1 95 ? 85.354 -40.825 13.494 1.00 25.61 118 LYS A CA 1
ATOM 712 C C . LYS A 1 95 ? 84.281 -40.339 12.487 1.00 26.29 118 LYS A C 1
ATOM 713 O O . LYS A 1 95 ? 84.641 -39.691 11.504 1.00 25.77 118 LYS A O 1
ATOM 719 N N . ALA A 1 96 ? 82.980 -40.609 12.734 1.00 20.35 119 ALA A N 1
ATOM 720 C CA . ALA A 1 96 ? 81.944 -40.165 11.794 1.00 19.73 119 ALA A CA 1
ATOM 721 C C . ALA A 1 96 ? 81.929 -38.653 11.695 1.00 22.25 119 ALA A C 1
ATOM 722 O O . ALA A 1 96 ? 81.809 -37.957 12.719 1.00 21.42 119 ALA A O 1
ATOM 724 N N . SER A 1 97 ? 82.030 -38.137 10.458 1.00 19.99 120 SER A N 1
ATOM 725 C CA . SER A 1 97 ? 82.056 -36.687 10.235 1.00 19.12 120 SER A CA 1
ATOM 726 C C . SER A 1 97 ? 80.746 -35.973 10.588 1.00 21.75 120 SER A C 1
ATOM 727 O O . SER A 1 97 ? 80.792 -34.767 10.886 1.00 21.55 120 SER A O 1
ATOM 730 N N . PHE A 1 98 ? 79.585 -36.683 10.479 1.00 17.75 121 PHE A N 1
ATOM 731 C CA . PHE A 1 98 ? 78.280 -36.069 10.711 1.00 18.57 121 PHE A CA 1
ATOM 732 C C . PHE A 1 98 ? 77.610 -36.577 11.961 1.00 20.15 121 PHE A C 1
ATOM 733 O O . PHE A 1 98 ? 76.380 -36.514 12.079 1.00 21.06 121 PHE A O 1
ATOM 741 N N . ARG A 1 99 ? 78.418 -37.034 12.920 1.00 19.29 122 ARG A N 1
ATOM 742 C CA . ARG A 1 99 ? 77.869 -37.517 14.197 1.00 19.64 122 ARG A CA 1
ATOM 743 C C . ARG A 1 99 ? 76.981 -36.427 14.870 1.00 21.62 122 ARG A C 1
ATOM 744 O O . ARG A 1 99 ? 75.919 -36.744 15.399 1.00 21.79 122 ARG A O 1
ATOM 752 N N . ASN A 1 100 ? 77.414 -35.163 14.851 1.00 19.58 123 ASN A N 1
ATOM 753 C CA . ASN A 1 100 ? 76.637 -34.106 15.528 1.00 20.81 123 ASN A CA 1
ATOM 754 C C . ASN A 1 100 ? 75.200 -34.018 14.995 1.00 25.37 123 ASN A C 1
ATOM 755 O O . ASN A 1 100 ? 74.248 -33.848 15.773 1.00 24.66 123 ASN A O 1
ATOM 760 N N . GLU A 1 101 ? 75.066 -34.129 13.665 1.00 20.76 124 GLU A N 1
ATOM 761 C CA . GLU A 1 101 ? 73.780 -33.959 12.971 1.00 21.74 124 GLU A CA 1
ATOM 762 C C . GLU A 1 101 ? 72.856 -35.149 13.138 1.00 25.69 124 GLU A C 1
ATOM 763 O O . GLU A 1 101 ? 71.634 -34.982 13.118 1.00 25.75 124 GLU A O 1
ATOM 769 N N . LEU A 1 102 ? 73.421 -36.350 13.328 1.00 20.89 125 LEU A N 1
ATOM 770 C CA . LEU A 1 102 ? 72.580 -37.533 13.523 1.00 21.30 125 LEU A CA 1
ATOM 771 C C . LEU A 1 102 ? 72.402 -37.855 15.015 1.00 24.06 125 LEU A C 1
ATOM 772 O O . LEU A 1 102 ? 71.600 -38.735 15.332 1.00 22.84 125 LEU A O 1
ATOM 777 N N . SER A 1 103 ? 73.111 -37.114 15.935 1.00 21.46 126 SER A N 1
ATOM 778 C CA . SER A 1 103 ? 73.159 -37.405 17.381 1.00 21.68 126 SER A CA 1
ATOM 779 C C . SER A 1 103 ? 71.816 -37.342 18.121 1.00 24.16 126 SER A C 1
ATOM 780 O O . SER A 1 103 ? 71.720 -37.874 19.233 1.00 25.27 126 SER A O 1
ATOM 783 N N . SER A 1 104 ? 70.781 -36.748 17.508 1.00 21.70 127 SER A N 1
ATOM 784 C CA . SER A 1 104 ? 69.447 -36.718 18.121 1.00 22.24 127 SER A CA 1
ATOM 785 C C . SER A 1 104 ? 68.784 -38.104 18.098 1.00 24.93 127 SER A C 1
ATOM 786 O O . SER A 1 104 ? 67.799 -38.291 18.793 1.00 25.18 127 SER A O 1
ATOM 789 N N . ILE A 1 105 ? 69.317 -39.069 17.329 1.00 21.27 128 ILE A N 1
ATOM 790 C CA . ILE A 1 105 ? 68.765 -40.432 17.334 1.00 21.95 128 ILE A CA 1
ATOM 791 C C . ILE A 1 105 ? 69.035 -41.010 18.738 1.00 26.62 128 ILE A C 1
ATOM 792 O O . ILE A 1 105 ? 70.200 -41.175 19.105 1.00 27.45 128 ILE A O 1
ATOM 797 N N . SER A 1 106 ? 67.976 -41.279 19.522 1.00 22.40 129 SER A N 1
ATOM 798 C CA . SER A 1 106 ? 68.166 -41.805 20.881 1.00 24.58 129 SER A CA 1
ATOM 799 C C . SER A 1 106 ? 67.797 -43.277 21.027 1.00 28.73 129 SER A C 1
ATOM 800 O O . SER A 1 106 ? 68.229 -43.922 21.983 1.00 30.27 129 SER A O 1
ATOM 803 N N . LYS A 1 107 ? 66.970 -43.800 20.123 1.00 23.49 130 LYS A N 1
ATOM 804 C CA . LYS A 1 107 ? 66.559 -45.204 20.166 1.00 23.68 130 LYS A CA 1
ATOM 805 C C . LYS A 1 107 ? 66.454 -45.742 18.749 1.00 25.83 130 LYS A C 1
ATOM 806 O O . LYS A 1 107 ? 65.937 -45.042 17.872 1.00 25.45 130 LYS A O 1
ATOM 812 N N . ILE A 1 108 ? 66.970 -46.965 18.515 1.00 22.96 131 ILE A N 1
ATOM 813 C CA . ILE A 1 108 ? 66.866 -47.627 17.218 1.00 22.18 131 ILE A CA 1
ATOM 814 C C . ILE A 1 108 ? 66.236 -48.990 17.496 1.00 27.38 131 ILE A C 1
ATOM 815 O O . ILE A 1 108 ? 66.833 -49.819 18.195 1.00 27.33 131 ILE A O 1
ATOM 820 N N . GLU A 1 109 ? 65.046 -49.218 16.950 1.00 24.54 132 GLU A N 1
ATOM 821 C CA . GLU A 1 109 ? 64.329 -50.483 17.158 1.00 24.68 132 GLU A CA 1
ATOM 822 C C . GLU A 1 109 ? 64.288 -51.259 15.855 1.00 27.94 132 GLU A C 1
ATOM 823 O O . GLU A 1 109 ? 64.221 -50.662 14.771 1.00 27.17 132 GLU A O 1
ATOM 829 N N . THR A 1 110 ? 64.356 -52.589 15.956 1.00 24.03 133 THR A N 1
ATOM 830 C CA . THR A 1 110 ? 64.324 -53.488 14.790 1.00 24.61 133 THR A CA 1
ATOM 831 C C . THR A 1 110 ? 63.225 -54.548 15.068 1.00 29.21 133 THR A C 1
ATOM 832 O O . THR A 1 110 ? 63.575 -55.686 15.383 1.00 28.10 133 THR A O 1
ATOM 836 N N . PRO A 1 111 ? 61.909 -54.184 14.998 1.00 27.95 134 PRO A N 1
ATOM 837 C CA . PRO A 1 111 ? 60.834 -55.159 15.344 1.00 28.47 134 PRO A CA 1
ATOM 838 C C . PRO A 1 111 ? 60.792 -56.404 14.473 1.00 30.98 134 PRO A C 1
ATOM 839 O O . PRO A 1 111 ? 60.338 -57.462 14.913 1.00 32.24 134 PRO A O 1
ATOM 843 N N . ASP A 1 112 ? 61.266 -56.273 13.237 1.00 27.04 135 ASP A N 1
ATOM 844 C CA . ASP A 1 112 ? 61.444 -57.392 12.318 1.00 26.43 135 ASP A CA 1
ATOM 845 C C . ASP A 1 112 ? 62.614 -57.112 11.391 1.00 27.83 135 ASP A C 1
ATOM 846 O O . ASP A 1 112 ? 63.161 -55.999 11.401 1.00 26.29 135 ASP A O 1
ATOM 851 N N . GLU A 1 113 ? 63.014 -58.111 10.599 1.00 25.99 136 GLU A N 1
ATOM 852 C CA . GLU A 1 113 ? 64.164 -57.972 9.695 1.00 24.56 136 GLU A CA 1
ATOM 853 C C . GLU A 1 113 ? 64.007 -56.861 8.654 1.00 26.25 136 GLU A C 1
ATOM 854 O O . GLU A 1 113 ? 65.018 -56.397 8.112 1.00 25.18 136 GLU A O 1
ATOM 860 N N . LYS A 1 114 ? 62.749 -56.457 8.347 1.00 22.70 137 LYS A N 1
ATOM 861 C CA . LYS A 1 114 ? 62.504 -55.449 7.315 1.00 21.91 137 LYS A CA 1
ATOM 862 C C . LYS A 1 114 ? 61.960 -54.127 7.836 1.00 25.09 137 LYS A C 1
ATOM 863 O O . LYS A 1 114 ? 61.471 -53.317 7.040 1.00 23.66 137 LYS A O 1
ATOM 869 N N . THR A 1 115 ? 62.106 -53.863 9.137 1.00 22.07 138 THR A N 1
ATOM 870 C CA . THR A 1 115 ? 61.611 -52.614 9.713 1.00 22.10 138 THR A CA 1
ATOM 871 C C . THR A 1 115 ? 62.610 -52.027 10.690 1.00 25.10 138 THR A C 1
ATOM 872 O O . THR A 1 115 ? 63.096 -52.741 11.563 1.00 23.77 138 THR A O 1
ATOM 876 N N . VAL A 1 116 ? 62.890 -50.728 10.541 1.00 21.91 139 VAL A N 1
ATOM 877 C CA . VAL A 1 116 ? 63.753 -49.952 11.437 1.00 22.31 139 VAL A CA 1
ATOM 878 C C . VAL A 1 116 ? 62.917 -48.785 11.944 1.00 25.58 139 VAL A C 1
ATOM 879 O O . VAL A 1 116 ? 62.316 -48.075 11.144 1.00 24.30 139 VAL A O 1
ATOM 883 N N . LYS A 1 117 ? 62.936 -48.545 13.254 1.00 21.74 140 LYS A N 1
ATOM 884 C CA . LYS A 1 117 ? 62.225 -47.405 13.816 1.00 21.06 140 LYS A CA 1
ATOM 885 C C . LYS A 1 117 ? 63.207 -46.558 14.609 1.00 25.48 140 LYS A C 1
ATOM 886 O O . LYS A 1 117 ? 63.891 -47.090 15.484 1.00 24.67 140 LYS A O 1
ATOM 892 N N . LEU A 1 118 ? 63.253 -45.248 14.325 1.00 22.03 141 LEU A N 1
ATOM 893 C CA . LEU A 1 118 ? 64.089 -44.303 15.065 1.00 20.95 141 LEU A CA 1
ATOM 894 C C . LEU A 1 118 ? 63.205 -43.436 15.933 1.00 25.16 141 LEU A C 1
ATOM 895 O O . LEU A 1 118 ? 62.099 -43.059 15.532 1.00 24.86 141 LEU A O 1
ATOM 900 N N . THR A 1 119 ? 63.689 -43.128 17.138 1.00 22.02 142 THR A N 1
ATOM 901 C CA . THR A 1 119 ? 63.054 -42.174 18.029 1.00 21.72 142 THR A CA 1
ATOM 902 C C . THR A 1 119 ? 64.149 -41.157 18.314 1.00 25.74 142 THR A C 1
ATOM 903 O O . THR A 1 119 ? 65.277 -41.544 18.647 1.00 27.16 142 THR A O 1
ATOM 907 N N . LEU A 1 120 ? 63.827 -39.871 18.160 1.00 21.48 143 LEU A N 1
ATOM 908 C CA . LEU A 1 120 ? 64.784 -38.796 18.417 1.00 21.39 143 LEU A CA 1
ATOM 909 C C . LEU A 1 120 ? 64.559 -38.198 19.799 1.00 24.19 143 LEU A C 1
ATOM 910 O O . LEU A 1 120 ? 63.432 -38.191 20.297 1.00 23.41 143 LEU A O 1
ATOM 915 N N . SER A 1 121 ? 65.639 -37.673 20.411 1.00 21.50 144 SER A N 1
ATOM 916 C CA . SER A 1 121 ? 65.559 -37.019 21.713 1.00 21.62 144 SER A CA 1
ATOM 917 C C . SER A 1 121 ? 64.943 -35.613 21.545 1.00 26.87 144 SER A C 1
ATOM 918 O O . SER A 1 121 ? 64.307 -35.104 22.471 1.00 27.58 144 SER A O 1
ATOM 921 N N . THR A 1 122 ? 65.163 -34.973 20.360 1.00 23.88 145 THR A N 1
ATOM 922 C CA . THR A 1 122 ? 64.577 -33.666 20.007 1.00 22.89 145 THR A CA 1
ATOM 923 C C . THR A 1 122 ? 64.058 -33.761 18.558 1.00 26.31 145 THR A C 1
ATOM 924 O O . THR A 1 122 ? 64.664 -34.475 17.761 1.00 25.53 145 THR A O 1
ATOM 928 N N . PRO A 1 123 ? 62.987 -33.034 18.176 1.00 23.78 146 PRO A N 1
ATOM 929 C CA . PRO A 1 123 ? 62.478 -33.164 16.795 1.00 22.96 146 PRO A CA 1
ATOM 930 C C . PRO A 1 123 ? 63.429 -32.662 15.733 1.00 26.48 146 PRO A C 1
ATOM 931 O O . PRO A 1 123 ? 64.235 -31.757 15.987 1.00 25.34 146 PRO A O 1
ATOM 935 N N . SER A 1 124 ? 63.341 -33.264 14.537 1.00 22.61 147 SER A N 1
ATOM 936 C CA . SER A 1 124 ? 64.138 -32.812 13.403 1.00 21.57 147 SER A CA 1
ATOM 937 C C . SER A 1 124 ? 63.417 -33.071 12.094 1.00 24.63 147 SER A C 1
ATOM 938 O O . SER A 1 124 ? 63.340 -34.225 11.624 1.00 23.41 147 SER A O 1
ATOM 941 N N . VAL A 1 125 ? 62.974 -31.982 11.454 1.00 21.00 148 VAL A N 1
ATOM 942 C CA . VAL A 1 125 ? 62.358 -32.064 10.120 1.00 20.38 148 VAL A CA 1
ATOM 943 C C . VAL A 1 125 ? 63.472 -32.310 9.042 1.00 23.80 148 VAL A C 1
ATOM 944 O O . VAL A 1 125 ? 63.146 -32.463 7.864 1.00 24.45 148 VAL A O 1
ATOM 948 N N . ALA A 1 126 ? 64.765 -32.296 9.444 1.00 20.52 149 ALA A N 1
ATOM 949 C CA . ALA A 1 126 ? 65.898 -32.495 8.520 1.00 20.49 149 ALA A CA 1
ATOM 950 C C . ALA A 1 126 ? 66.519 -33.898 8.619 1.00 22.54 149 ALA A C 1
ATOM 951 O O . ALA A 1 126 ? 67.467 -34.192 7.894 1.00 22.31 149 ALA A O 1
ATOM 953 N N . MET A 1 127 ? 66.032 -34.740 9.548 1.00 20.72 150 MET A N 1
ATOM 954 C CA . MET A 1 127 ? 66.592 -36.076 9.753 1.00 19.95 150 MET A CA 1
ATOM 955 C C . MET A 1 127 ? 66.588 -36.903 8.471 1.00 22.39 150 MET A C 1
ATOM 956 O O . MET A 1 127 ? 67.582 -37.582 8.192 1.00 21.37 150 MET A O 1
ATOM 961 N N . ILE A 1 128 ? 65.475 -36.880 7.697 1.00 19.96 151 ILE A N 1
ATOM 962 C CA . ILE A 1 128 ? 65.451 -37.665 6.444 1.00 19.30 151 ILE A CA 1
ATOM 963 C C . ILE A 1 128 ? 66.575 -37.192 5.494 1.00 22.43 151 ILE A C 1
ATOM 964 O O . ILE A 1 128 ? 67.294 -38.013 4.900 1.00 21.45 151 ILE A O 1
ATOM 969 N N . ASP A 1 129 ? 66.783 -35.861 5.436 1.00 20.18 152 ASP A N 1
ATOM 970 C CA . ASP A 1 129 ? 67.862 -35.310 4.586 1.00 18.90 152 ASP A CA 1
ATOM 971 C C . ASP A 1 129 ? 69.246 -35.769 5.068 1.00 21.04 152 ASP A C 1
ATOM 972 O O . ASP A 1 129 ? 70.085 -36.158 4.239 1.00 20.03 152 ASP A O 1
ATOM 977 N N . TYR A 1 130 ? 69.485 -35.778 6.392 1.00 19.59 153 TYR A N 1
ATOM 978 C CA . TYR A 1 130 ? 70.783 -36.242 6.912 1.00 19.15 153 TYR A CA 1
ATOM 979 C C . TYR A 1 130 ? 70.993 -37.743 6.678 1.00 21.20 153 TYR A C 1
ATOM 980 O O . TYR A 1 130 ? 72.134 -38.176 6.492 1.00 20.73 153 TYR A O 1
ATOM 989 N N . LEU A 1 131 ? 69.890 -38.515 6.563 1.00 19.61 154 LEU A N 1
ATOM 990 C CA . LEU A 1 131 ? 70.007 -39.939 6.245 1.00 19.99 154 LEU A CA 1
ATOM 991 C C . LEU A 1 131 ? 70.362 -40.167 4.768 1.00 22.60 154 LEU A C 1
ATOM 992 O O . LEU A 1 131 ? 70.746 -41.283 4.374 1.00 21.40 154 LEU A O 1
ATOM 997 N N . ALA A 1 132 ? 70.269 -39.087 3.955 1.00 20.17 155 ALA A N 1
ATOM 998 C CA . ALA A 1 132 ? 70.649 -39.142 2.540 1.00 20.17 155 ALA A CA 1
ATOM 999 C C . ALA A 1 132 ? 72.134 -38.787 2.374 1.00 21.18 155 ALA A C 1
ATOM 1000 O O . ALA A 1 132 ? 72.628 -38.816 1.257 1.00 20.00 155 ALA A O 1
ATOM 1002 N N . LEU A 1 133 ? 72.854 -38.416 3.449 1.00 18.90 156 LEU A N 1
ATOM 1003 C CA . LEU A 1 133 ? 74.279 -38.081 3.267 1.00 18.62 156 LEU A CA 1
ATOM 1004 C C . LEU A 1 133 ? 75.036 -39.260 2.662 1.00 21.05 156 LEU A C 1
ATOM 1005 O O . LEU A 1 133 ? 74.779 -40.399 3.058 1.00 20.11 156 LEU A O 1
ATOM 1010 N N . PRO A 1 134 ? 76.102 -39.018 1.863 1.00 18.71 157 PRO A N 1
ATOM 1011 C CA . PRO A 1 134 ? 76.927 -40.153 1.383 1.00 18.15 157 PRO A CA 1
ATOM 1012 C C . PRO A 1 134 ? 77.541 -40.900 2.589 1.00 20.59 157 PRO A C 1
ATOM 1013 O O . PRO A 1 134 ? 77.881 -42.085 2.490 1.00 21.15 157 PRO A O 1
ATOM 1017 N N . GLU A 1 135 ? 77.673 -40.195 3.745 1.00 18.20 158 GLU A N 1
ATOM 1018 C CA . GLU A 1 135 ? 78.268 -40.797 4.951 1.00 17.98 158 GLU A CA 1
ATOM 1019 C C . GLU A 1 135 ? 77.246 -41.595 5.788 1.00 19.35 158 GLU A C 1
ATOM 1020 O O . GLU A 1 135 ? 77.639 -42.226 6.785 1.00 19.02 158 GLU A O 1
ATOM 1026 N N . SER A 1 136 ? 75.947 -41.546 5.413 1.00 17.80 159 SER A N 1
ATOM 1027 C CA . SER A 1 136 ? 74.862 -42.250 6.138 1.00 17.69 159 SER A CA 1
ATOM 1028 C C . SER A 1 136 ? 74.447 -43.570 5.423 1.00 20.19 159 SER A C 1
ATOM 1029 O O . SER A 1 136 ? 73.430 -44.187 5.757 1.00 19.36 159 SER A O 1
ATOM 1032 N N . VAL A 1 137 ? 75.275 -44.033 4.474 1.00 18.49 160 VAL A N 1
ATOM 1033 C CA . VAL A 1 137 ? 74.990 -45.262 3.719 1.00 17.32 160 VAL A CA 1
ATOM 1034 C C . VAL A 1 137 ? 75.050 -46.466 4.642 1.00 22.11 160 VAL A C 1
ATOM 1035 O O . VAL A 1 137 ? 75.695 -46.400 5.693 1.00 21.04 160 VAL A O 1
ATOM 1039 N N . ILE A 1 138 ? 74.385 -47.559 4.241 1.00 19.73 161 ILE A N 1
ATOM 1040 C CA . ILE A 1 138 ? 74.275 -48.774 5.056 1.00 19.06 161 ILE A CA 1
ATOM 1041 C C . ILE A 1 138 ? 75.238 -49.849 4.609 1.00 21.62 161 ILE A C 1
ATOM 1042 O O . ILE A 1 138 ? 75.299 -50.169 3.422 1.00 20.01 161 ILE A O 1
ATOM 1047 N N . VAL A 1 139 ? 75.939 -50.446 5.570 1.00 19.02 162 VAL A N 1
ATOM 1048 C CA . VAL A 1 139 ? 76.859 -51.556 5.306 1.00 19.17 162 VAL A CA 1
ATOM 1049 C C . VAL A 1 139 ? 76.419 -52.760 6.167 1.00 22.59 162 VAL A C 1
ATOM 1050 O O . VAL A 1 139 ? 75.601 -52.585 7.082 1.00 22.10 162 VAL A O 1
ATOM 1054 N N . PRO A 1 140 ? 76.920 -53.987 5.895 1.00 20.94 163 PRO A N 1
ATOM 1055 C CA . PRO A 1 140 ? 76.461 -55.138 6.678 1.00 20.34 163 PRO A CA 1
ATOM 1056 C C . PRO A 1 140 ? 77.012 -55.142 8.099 1.00 24.99 163 PRO A C 1
ATOM 1057 O O . PRO A 1 140 ? 78.200 -54.879 8.307 1.00 25.65 163 PRO A O 1
ATOM 1061 N N . ALA A 1 141 ? 76.146 -55.495 9.074 1.00 23.38 164 ALA A N 1
ATOM 1062 C CA . ALA A 1 141 ? 76.544 -55.623 10.478 1.00 24.18 164 ALA A CA 1
ATOM 1063 C C . ALA A 1 141 ? 77.673 -56.670 10.645 1.00 27.97 164 ALA A C 1
ATOM 1064 O O . ALA A 1 141 ? 78.636 -56.424 11.379 1.00 26.86 164 ALA A O 1
ATOM 1066 N N . ALA A 1 142 ? 77.565 -57.821 9.947 1.00 25.97 165 ALA A N 1
ATOM 1067 C CA . ALA A 1 142 ? 78.565 -58.908 10.033 1.00 26.82 165 ALA A CA 1
ATOM 1068 C C . ALA A 1 142 ? 79.888 -58.450 9.413 1.00 32.29 165 ALA A C 1
ATOM 1069 O O . ALA A 1 142 ? 80.962 -58.863 9.869 1.00 32.50 165 ALA A O 1
ATOM 1071 N N . TRP A 1 143 ? 79.810 -57.585 8.366 1.00 28.13 166 TRP A N 1
ATOM 1072 C CA . TRP A 1 143 ? 81.015 -57.060 7.716 1.00 28.17 166 TRP A CA 1
ATOM 1073 C C . TRP A 1 143 ? 81.723 -56.113 8.684 1.00 30.55 166 TRP A C 1
ATOM 1074 O O . TRP A 1 143 ? 82.945 -56.194 8.801 1.00 30.69 166 TRP A O 1
ATOM 1085 N N . LEU A 1 144 ? 80.963 -55.218 9.374 1.00 26.53 167 LEU A N 1
ATOM 1086 C CA . LEU A 1 144 ? 81.530 -54.278 10.349 1.00 27.18 167 LEU A CA 1
ATOM 1087 C C . LEU A 1 144 ? 82.211 -55.014 11.501 1.00 33.54 167 LEU A C 1
ATOM 1088 O O . LEU A 1 144 ? 83.288 -54.600 11.916 1.00 34.08 167 LEU A O 1
ATOM 1093 N N . ALA A 1 145 ? 81.580 -56.089 12.020 1.00 32.12 168 ALA A N 1
ATOM 1094 C CA . ALA A 1 145 ? 82.121 -56.880 13.130 1.00 33.63 168 ALA A CA 1
ATOM 1095 C C . ALA A 1 145 ? 83.470 -57.499 12.761 1.00 40.00 168 ALA A C 1
ATOM 1096 O O . ALA A 1 145 ? 84.406 -57.458 13.563 1.00 41.28 168 ALA A O 1
ATOM 1098 N N . LYS A 1 146 ? 83.574 -58.055 11.548 1.00 37.27 169 LYS A N 1
ATOM 1099 C CA . LYS A 1 146 ? 84.805 -58.691 11.075 1.00 38.82 169 LYS A CA 1
ATOM 1100 C C . LYS A 1 146 ? 85.907 -57.676 10.731 1.00 44.95 169 LYS A C 1
ATOM 1101 O O . LYS A 1 146 ? 87.086 -57.966 10.930 1.00 45.17 169 LYS A O 1
ATOM 1107 N N . ASN A 1 147 ? 85.535 -56.508 10.201 1.00 45.37 170 ASN A N 1
ATOM 1108 C CA . ASN A 1 147 ? 86.522 -55.535 9.738 1.00 46.21 170 ASN A CA 1
ATOM 1109 C C . ASN A 1 147 ? 86.658 -54.309 10.656 1.00 55.70 170 ASN A C 1
ATOM 1110 O O . ASN A 1 147 ? 87.011 -53.216 10.193 1.00 55.46 170 ASN A O 1
ATOM 1115 N N . ALA A 1 148 ? 86.458 -54.534 11.979 1.00 55.67 171 ALA A N 1
ATOM 1116 C CA . ALA A 1 148 ? 86.547 -53.534 13.052 1.00 56.91 171 ALA A CA 1
ATOM 1117 C C . ALA A 1 148 ? 87.941 -52.901 13.185 1.00 63.46 171 ALA A C 1
ATOM 1118 O O . ALA A 1 148 ? 88.039 -51.725 13.545 1.00 63.41 171 ALA A O 1
ATOM 1120 N N . ASP A 1 149 ? 89.005 -53.679 12.909 1.00 61.64 172 ASP A N 1
ATOM 1121 C CA . ASP A 1 149 ? 90.396 -53.218 12.997 1.00 62.30 172 ASP A CA 1
ATOM 1122 C C . ASP A 1 149 ? 91.135 -53.294 11.640 1.00 66.71 172 ASP A C 1
ATOM 1123 O O . ASP A 1 149 ? 92.370 -53.340 11.615 1.00 66.60 172 ASP A O 1
ATOM 1128 N N . ASN A 1 150 ? 90.376 -53.295 10.517 1.00 62.81 173 ASN A N 1
ATOM 1129 C CA . ASN A 1 150 ? 90.918 -53.333 9.152 1.00 62.31 173 ASN A CA 1
ATOM 1130 C C . ASN A 1 150 ? 90.473 -52.045 8.425 1.00 66.43 173 ASN A C 1
ATOM 1131 O O . ASN A 1 150 ? 89.425 -52.035 7.768 1.00 65.77 173 ASN A O 1
ATOM 1136 N N . PRO A 1 151 ? 91.230 -50.930 8.561 1.00 63.16 174 PRO A N 1
ATOM 1137 C CA . PRO A 1 151 ? 90.802 -49.674 7.915 1.00 62.82 174 PRO A CA 1
ATOM 1138 C C . PRO A 1 151 ? 90.904 -49.673 6.388 1.00 65.39 174 PRO A C 1
ATOM 1139 O O . PRO A 1 151 ? 90.376 -48.763 5.738 1.00 65.97 174 PRO A O 1
ATOM 1143 N N . ASN A 1 152 ? 91.565 -50.695 5.818 1.00 53.92 175 ASN A N 1
ATOM 1144 C CA . ASN A 1 152 ? 91.734 -50.837 4.372 1.00 52.48 175 ASN A CA 1
ATOM 1145 C C . ASN A 1 152 ? 90.973 -52.053 3.811 1.00 52.78 175 ASN A C 1
ATOM 1146 O O . ASN A 1 152 ? 91.303 -52.517 2.713 1.00 52.35 175 ASN A O 1
ATOM 1151 N N . ALA A 1 153 ? 89.948 -52.568 4.552 1.00 45.33 176 ALA A N 1
ATOM 1152 C CA . ALA A 1 153 ? 89.157 -53.731 4.106 1.00 43.04 176 ALA A CA 1
ATOM 1153 C C . ALA A 1 153 ? 88.360 -53.370 2.838 1.00 38.15 176 ALA A C 1
ATOM 1154 O O . ALA A 1 153 ? 87.918 -52.228 2.718 1.00 36.30 176 ALA A O 1
ATOM 1156 N N . ALA A 1 154 ? 88.256 -54.309 1.873 1.00 31.48 177 ALA A N 1
ATOM 1157 C CA . ALA A 1 154 ? 87.543 -54.062 0.610 1.00 30.18 177 ALA A CA 1
ATOM 1158 C C . ALA A 1 154 ? 86.058 -53.745 0.891 1.00 29.18 177 ALA A C 1
ATOM 1159 O O . ALA A 1 154 ? 85.392 -54.495 1.607 1.00 27.90 177 ALA A O 1
ATOM 1161 N N . PRO A 1 155 ? 85.549 -52.626 0.367 1.00 24.84 178 PRO A N 1
ATOM 1162 C CA . PRO A 1 155 ? 84.152 -52.247 0.668 1.00 23.94 178 PRO A CA 1
ATOM 1163 C C . PRO A 1 155 ? 83.094 -53.243 0.198 1.00 26.13 178 PRO A C 1
ATOM 1164 O O . PRO A 1 155 ? 83.214 -53.863 -0.878 1.00 25.53 178 PRO A O 1
ATOM 1168 N N . VAL A 1 156 ? 82.053 -53.393 1.034 1.00 21.54 179 VAL A N 1
ATOM 1169 C CA . VAL A 1 156 ? 80.866 -54.197 0.714 1.00 20.78 179 VAL A CA 1
ATOM 1170 C C . VAL A 1 156 ? 79.668 -53.269 0.926 1.00 23.70 179 VAL A C 1
ATOM 1171 O O . VAL A 1 156 ? 79.494 -52.740 2.022 1.00 24.10 179 VAL A O 1
ATOM 1175 N N . GLY A 1 157 ? 78.885 -53.047 -0.128 1.00 20.72 180 GLY A N 1
ATOM 1176 C CA . GLY A 1 157 ? 77.737 -52.151 -0.034 1.00 21.03 180 GLY A CA 1
ATOM 1177 C C . GLY A 1 157 ? 76.514 -52.690 -0.744 1.00 23.19 180 GLY A C 1
ATOM 1178 O O . GLY A 1 157 ? 76.445 -53.882 -1.093 1.00 22.12 180 GLY A O 1
ATOM 1179 N N . ALA A 1 158 ? 75.535 -51.812 -0.935 1.00 19.86 181 ALA A N 1
ATOM 1180 C CA . ALA A 1 158 ? 74.267 -52.168 -1.568 1.00 20.16 181 ALA A CA 1
ATOM 1181 C C . ALA A 1 158 ? 74.005 -51.324 -2.827 1.00 22.73 181 ALA A C 1
ATOM 1182 O O . ALA A 1 158 ? 72.911 -51.364 -3.381 1.00 22.50 181 ALA A O 1
ATOM 1184 N N . GLY A 1 159 ? 75.026 -50.613 -3.290 1.00 20.42 182 GLY A N 1
ATOM 1185 C CA . GLY A 1 159 ? 74.889 -49.731 -4.449 1.00 20.59 182 GLY A CA 1
ATOM 1186 C C . GLY A 1 159 ? 74.937 -50.432 -5.800 1.00 22.29 182 GLY A C 1
ATOM 1187 O O . GLY A 1 159 ? 75.127 -51.642 -5.862 1.00 21.39 182 GLY A O 1
ATOM 1188 N N . PRO A 1 160 ? 74.774 -49.655 -6.904 1.00 19.77 183 PRO A N 1
ATOM 1189 C CA . PRO A 1 160 ? 74.677 -50.266 -8.252 1.00 19.49 183 PRO A CA 1
ATOM 1190 C C . PRO A 1 160 ? 75.970 -50.900 -8.761 1.00 21.52 183 PRO A C 1
ATOM 1191 O O . PRO A 1 160 ? 75.913 -51.694 -9.696 1.00 21.48 183 PRO A O 1
ATOM 1195 N N . PHE A 1 161 ? 77.123 -50.513 -8.171 1.00 19.36 184 PHE A N 1
ATOM 1196 C CA . PHE A 1 161 ? 78.423 -51.085 -8.550 1.00 18.52 184 PHE A CA 1
ATOM 1197 C C . PHE A 1 161 ? 79.110 -51.709 -7.343 1.00 24.35 184 PHE A C 1
ATOM 1198 O O . PHE A 1 161 ? 78.957 -51.213 -6.219 1.00 22.77 184 PHE A O 1
ATOM 1206 N N . LYS A 1 162 ? 79.874 -52.785 -7.586 1.00 23.09 185 LYS A N 1
ATOM 1207 C CA . LYS A 1 162 ? 80.626 -53.520 -6.564 1.00 22.82 185 LYS A CA 1
ATOM 1208 C C . LYS A 1 162 ? 82.065 -53.073 -6.657 1.00 24.19 185 LYS A C 1
ATOM 1209 O O . LYS A 1 162 ? 82.573 -52.865 -7.761 1.00 22.60 185 LYS A O 1
ATOM 1215 N N . PHE A 1 163 ? 82.754 -52.989 -5.518 1.00 21.80 186 PHE A N 1
ATOM 1216 C CA . PHE A 1 163 ? 84.174 -52.656 -5.514 1.00 21.06 186 PHE A CA 1
ATOM 1217 C C . PHE A 1 163 ? 84.941 -53.802 -6.192 1.00 25.47 186 PHE A C 1
ATOM 1218 O O . PHE A 1 163 ? 84.710 -54.982 -5.880 1.00 24.32 186 PHE A O 1
ATOM 1226 N N . ALA A 1 164 ? 85.838 -53.468 -7.134 1.00 22.80 187 ALA A N 1
ATOM 1227 C CA . ALA A 1 164 ? 86.594 -54.529 -7.807 1.00 24.46 187 ALA A CA 1
ATOM 1228 C C . ALA A 1 164 ? 88.089 -54.474 -7.501 1.00 30.45 187 ALA A C 1
ATOM 1229 O O . ALA A 1 164 ? 88.722 -55.528 -7.395 1.00 34.24 187 ALA A O 1
ATOM 1231 N N . GLY A 1 165 ? 88.615 -53.287 -7.239 1.00 23.97 188 GLY A N 1
ATOM 1232 C CA . GLY A 1 165 ? 90.027 -53.149 -6.889 1.00 23.72 188 GLY A CA 1
ATOM 1233 C C . GLY A 1 165 ? 90.461 -51.710 -6.771 1.00 26.03 188 GLY A C 1
ATOM 1234 O O . GLY A 1 165 ? 89.796 -50.805 -7.287 1.00 25.97 188 GLY A O 1
ATOM 1235 N N . TRP A 1 166 ? 91.578 -51.499 -6.074 1.00 22.66 189 TRP A N 1
ATOM 1236 C CA . TRP A 1 166 ? 92.143 -50.174 -5.911 1.00 21.49 189 TRP A CA 1
ATOM 1237 C C . TRP A 1 166 ? 93.650 -50.290 -6.147 1.00 25.89 189 TRP A C 1
ATOM 1238 O O . TRP A 1 166 ? 94.341 -50.981 -5.396 1.00 25.38 189 TRP A O 1
ATOM 1249 N N . THR A 1 167 ? 94.142 -49.664 -7.214 1.00 22.22 190 THR A N 1
ATOM 1250 C CA . THR A 1 167 ? 95.584 -49.620 -7.471 1.00 21.72 190 THR A CA 1
ATOM 1251 C C . THR A 1 167 ? 96.046 -48.287 -6.888 1.00 24.05 190 THR A C 1
ATOM 1252 O O . THR A 1 167 ? 95.711 -47.232 -7.439 1.00 22.33 190 THR A O 1
ATOM 1256 N N . ARG A 1 168 ? 96.813 -48.326 -5.786 1.00 22.68 191 ARG A N 1
ATOM 1257 C CA . ARG A 1 168 ? 97.280 -47.107 -5.100 1.00 23.22 191 ARG A CA 1
ATOM 1258 C C . ARG A 1 168 ? 97.983 -46.173 -6.078 1.00 25.99 191 ARG A C 1
ATOM 1259 O O . ARG A 1 168 ? 98.832 -46.627 -6.855 1.00 25.55 191 ARG A O 1
ATOM 1267 N N . GLY A 1 169 ? 97.593 -44.900 -6.048 1.00 23.01 192 GLY A N 1
ATOM 1268 C CA . GLY A 1 169 ? 98.151 -43.865 -6.915 1.00 22.80 192 GLY A CA 1
ATOM 1269 C C . GLY A 1 169 ? 97.642 -43.891 -8.346 1.00 26.03 192 GLY A C 1
ATOM 1270 O O . GLY A 1 169 ? 98.084 -43.081 -9.163 1.00 26.99 192 GLY A O 1
ATOM 1271 N N . ARG A 1 170 ? 96.695 -44.795 -8.680 1.00 20.91 193 ARG A N 1
ATOM 1272 C CA . ARG A 1 170 ? 96.247 -44.852 -10.066 1.00 20.36 193 ARG A CA 1
ATOM 1273 C C . ARG A 1 170 ? 94.734 -44.854 -10.228 1.00 22.25 193 ARG A C 1
ATOM 1274 O O . ARG A 1 170 ? 94.197 -43.956 -10.889 1.00 21.26 193 ARG A O 1
ATOM 1282 N N . GLU A 1 171 ? 94.047 -45.888 -9.701 1.00 19.77 194 GLU A N 1
ATOM 1283 C CA . GLU A 1 171 ? 92.598 -45.943 -9.901 1.00 19.51 194 GLU A CA 1
ATOM 1284 C C . GLU A 1 171 ? 91.863 -46.886 -8.967 1.00 23.20 194 GLU A C 1
ATOM 1285 O O . GLU A 1 171 ? 92.458 -47.796 -8.392 1.00 23.13 194 GLU A O 1
ATOM 1291 N N . ILE A 1 172 ? 90.544 -46.690 -8.888 1.00 19.98 195 ILE A N 1
ATOM 1292 C CA . ILE A 1 172 ? 89.612 -47.619 -8.239 1.00 17.79 195 ILE A CA 1
ATOM 1293 C C . ILE A 1 172 ? 88.696 -48.114 -9.360 1.00 22.21 195 ILE A C 1
ATOM 1294 O O . ILE A 1 172 ? 88.163 -47.291 -10.115 1.00 22.87 195 ILE A O 1
ATOM 1299 N N A THR A 1 173 ? 88.537 -49.434 -9.494 0.50 19.73 196 THR A N 1
ATOM 1300 N N B THR A 1 173 ? 88.519 -49.427 -9.462 0.50 19.70 196 THR A N 1
ATOM 1301 C CA A THR A 1 173 ? 87.634 -50.015 -10.491 0.50 18.88 196 THR A CA 1
ATOM 1302 C CA B THR A 1 173 ? 87.636 -50.042 -10.454 0.50 18.86 196 THR A CA 1
ATOM 1303 C C A THR A 1 173 ? 86.405 -50.593 -9.785 0.50 21.57 196 THR A C 1
ATOM 1304 C C B THR A 1 173 ? 86.390 -50.580 -9.755 0.50 21.46 196 THR A C 1
ATOM 1305 O O A THR A 1 173 ? 86.525 -51.236 -8.739 0.50 21.01 196 THR A O 1
ATOM 1306 O O B THR A 1 173 ? 86.484 -51.185 -8.682 0.50 20.75 196 THR A O 1
ATOM 1313 N N . VAL A 1 174 ? 85.221 -50.339 -10.347 1.00 18.63 197 VAL A N 1
ATOM 1314 C CA . VAL A 1 174 ? 83.962 -50.867 -9.826 1.00 17.78 197 VAL A CA 1
ATOM 1315 C C . VAL A 1 174 ? 83.260 -51.577 -10.984 1.00 21.93 197 VAL A C 1
ATOM 1316 O O . VAL A 1 174 ? 83.452 -51.183 -12.147 1.00 22.17 197 VAL A O 1
ATOM 1320 N N . LYS A 1 175 ? 82.452 -52.606 -10.675 1.00 19.43 198 LYS A N 1
ATOM 1321 C CA . LYS A 1 175 ? 81.782 -53.414 -11.700 1.00 18.94 198 LYS A CA 1
ATOM 1322 C C . LYS A 1 175 ? 80.294 -53.472 -11.409 1.00 23.89 198 LYS A C 1
ATOM 1323 O O . LYS A 1 175 ? 79.899 -53.478 -10.248 1.00 23.10 198 LYS A O 1
ATOM 1329 N N . LYS A 1 176 ? 79.472 -53.577 -12.457 1.00 21.03 199 LYS A N 1
ATOM 1330 C CA . LYS A 1 176 ? 78.025 -53.643 -12.304 1.00 21.11 199 LYS A CA 1
ATOM 1331 C C . LYS A 1 176 ? 77.609 -54.735 -11.316 1.00 23.22 199 LYS A C 1
ATOM 1332 O O . LYS A 1 176 ? 78.068 -55.878 -11.418 1.00 23.07 199 LYS A O 1
ATOM 1338 N N . PHE A 1 177 ? 76.727 -54.375 -10.377 1.00 21.32 200 PHE A N 1
ATOM 1339 C CA . PHE A 1 177 ? 76.154 -55.320 -9.415 1.00 20.39 200 PHE A CA 1
ATOM 1340 C C . PHE A 1 177 ? 74.832 -55.819 -10.034 1.00 23.28 200 PHE A C 1
ATOM 1341 O O . PHE A 1 177 ? 73.838 -55.083 -10.055 1.00 23.64 200 PHE A O 1
ATOM 1349 N N . ASP A 1 178 ? 74.827 -57.069 -10.557 1.00 22.69 201 ASP A N 1
ATOM 1350 C CA . ASP A 1 178 ? 73.641 -57.594 -11.241 1.00 24.34 201 ASP A CA 1
ATOM 1351 C C . ASP A 1 178 ? 72.396 -57.693 -10.368 1.00 28.75 201 ASP A C 1
ATOM 1352 O O . ASP A 1 178 ? 71.289 -57.574 -10.888 1.00 29.97 201 ASP A O 1
ATOM 1357 N N . ASP A 1 179 ? 72.578 -57.919 -9.062 1.00 24.56 202 ASP A N 1
ATOM 1358 C CA . ASP A 1 179 ? 71.470 -58.074 -8.107 1.00 23.78 202 ASP A CA 1
ATOM 1359 C C . ASP A 1 179 ? 70.996 -56.743 -7.506 1.00 26.95 202 ASP A C 1
ATOM 1360 O O . ASP A 1 179 ? 70.196 -56.752 -6.566 1.00 26.16 202 ASP A O 1
ATOM 1365 N N . TYR A 1 180 ? 71.424 -55.596 -8.106 1.00 21.55 203 TYR A N 1
ATOM 1366 C CA . TYR A 1 180 ? 70.960 -54.260 -7.667 1.00 21.00 203 TYR A CA 1
ATOM 1367 C C . TYR A 1 180 ? 69.432 -54.181 -7.857 1.00 24.30 203 TYR A C 1
ATOM 1368 O O . TYR A 1 180 ? 68.877 -54.796 -8.777 1.00 24.34 203 TYR A O 1
ATOM 1377 N N . TYR A 1 181 ? 68.749 -53.471 -6.943 1.00 21.95 204 TYR A N 1
ATOM 1378 C CA . TYR A 1 181 ? 67.274 -53.469 -6.912 1.00 21.41 204 TYR A CA 1
ATOM 1379 C C . TYR A 1 181 ? 66.557 -52.607 -7.952 1.00 26.32 204 TYR A C 1
ATOM 1380 O O . TYR A 1 181 ? 65.322 -52.699 -8.037 1.00 27.71 204 TYR A O 1
ATOM 1389 N N . LYS A 1 182 ? 67.274 -51.788 -8.740 1.00 22.54 205 LYS A N 1
ATOM 1390 C CA . LYS A 1 182 ? 66.608 -50.972 -9.765 1.00 22.49 205 LYS A CA 1
ATOM 1391 C C . LYS A 1 182 ? 66.720 -51.646 -11.121 1.00 28.47 205 LYS A C 1
ATOM 1392 O O . LYS A 1 182 ? 67.827 -51.980 -11.557 1.00 26.68 205 LYS A O 1
ATOM 1398 N N . LYS A 1 183 ? 65.567 -51.870 -11.792 1.00 26.76 206 LYS A N 1
ATOM 1399 C CA . LYS A 1 183 ? 65.529 -52.518 -13.108 1.00 27.34 206 LYS A CA 1
ATOM 1400 C C . LYS A 1 183 ? 66.320 -51.694 -14.144 1.00 31.22 206 LYS A C 1
ATOM 1401 O O . LYS A 1 183 ? 66.184 -50.474 -14.193 1.00 31.11 206 LYS A O 1
ATOM 1407 N N . GLY A 1 184 ? 67.172 -52.369 -14.904 1.00 30.27 207 GLY A N 1
ATOM 1408 C CA . GLY A 1 184 ? 67.983 -51.756 -15.954 1.00 30.72 207 GLY A CA 1
ATOM 1409 C C . GLY A 1 184 ? 69.094 -50.854 -15.464 1.00 34.14 207 GLY A C 1
ATOM 1410 O O . GLY A 1 184 ? 69.661 -50.077 -16.245 1.00 35.83 207 GLY A O 1
ATOM 1411 N N . LYS A 1 185 ? 69.383 -50.895 -14.154 1.00 25.59 208 LYS A N 1
ATOM 1412 C CA . LYS A 1 185 ? 70.450 -50.061 -13.635 1.00 22.95 208 LYS A CA 1
ATOM 1413 C C . LYS A 1 185 ? 71.501 -50.896 -12.901 1.00 25.83 208 LYS A C 1
ATOM 1414 O O . LYS A 1 185 ? 71.158 -51.879 -12.244 1.00 25.14 208 LYS A O 1
ATOM 1420 N N . PRO A 1 186 ? 72.778 -50.475 -12.951 1.00 23.13 209 PRO A N 1
ATOM 1421 C CA . PRO A 1 186 ? 73.311 -49.384 -13.795 1.00 22.91 209 PRO A CA 1
ATOM 1422 C C . PRO A 1 186 ? 73.379 -49.832 -15.262 1.00 27.01 209 PRO A C 1
ATOM 1423 O O . PRO A 1 186 ? 73.195 -51.017 -15.557 1.00 26.61 209 PRO A O 1
ATOM 1427 N N . ASP A 1 187 ? 73.633 -48.899 -16.186 1.00 25.26 210 ASP A N 1
ATOM 1428 C CA . ASP A 1 187 ? 73.751 -49.272 -17.593 1.00 25.66 210 ASP A CA 1
ATOM 1429 C C . ASP A 1 187 ? 75.186 -49.728 -17.918 1.00 28.84 210 ASP A C 1
ATOM 1430 O O . ASP A 1 187 ? 75.388 -50.642 -18.731 1.00 28.32 210 ASP A O 1
ATOM 1435 N N . LEU A 1 188 ? 76.183 -49.075 -17.282 1.00 24.44 211 LEU A N 1
ATOM 1436 C CA . LEU A 1 188 ? 77.591 -49.396 -17.509 1.00 22.49 211 LEU A CA 1
ATOM 1437 C C . LEU A 1 188 ? 77.997 -50.715 -16.875 1.00 25.38 211 LEU A C 1
ATOM 1438 O O . LEU A 1 188 ? 77.528 -51.057 -15.793 1.00 24.95 211 LEU A O 1
ATOM 1443 N N . ASP A 1 189 ? 78.923 -51.427 -17.527 1.00 23.80 212 ASP A N 1
ATOM 1444 C CA . ASP A 1 189 ? 79.443 -52.673 -16.974 1.00 22.42 212 ASP A CA 1
ATOM 1445 C C . ASP A 1 189 ? 80.520 -52.402 -15.925 1.00 23.40 212 ASP A C 1
ATOM 1446 O O . ASP A 1 189 ? 80.655 -53.171 -14.972 1.00 21.97 212 ASP A O 1
ATOM 1451 N N . GLU A 1 190 ? 81.314 -51.325 -16.117 1.00 20.57 213 GLU A N 1
ATOM 1452 C CA . GLU A 1 190 ? 82.405 -50.945 -15.202 1.00 19.71 213 GLU A CA 1
ATOM 1453 C C . GLU A 1 190 ? 82.645 -49.463 -15.251 1.00 22.48 213 GLU A C 1
ATOM 1454 O O . GLU A 1 190 ? 82.384 -48.793 -16.255 1.00 21.57 213 GLU A O 1
ATOM 1460 N N . VAL A 1 191 ? 83.227 -48.953 -14.176 1.00 20.79 214 VAL A N 1
ATOM 1461 C CA . VAL A 1 191 ? 83.694 -47.579 -14.125 1.00 19.27 214 VAL A CA 1
ATOM 1462 C C . VAL A 1 191 ? 85.084 -47.648 -13.500 1.00 21.74 214 VAL A C 1
ATOM 1463 O O . VAL A 1 191 ? 85.265 -48.316 -12.468 1.00 22.50 214 VAL A O 1
ATOM 1467 N N . HIS A 1 192 ? 86.060 -47.011 -14.147 1.00 19.16 215 HIS A N 1
ATOM 1468 C CA . HIS A 1 192 ? 87.421 -46.903 -13.611 1.00 19.14 215 HIS A CA 1
ATOM 1469 C C . HIS A 1 192 ? 87.560 -45.434 -13.185 1.00 22.05 215 HIS A C 1
ATOM 1470 O O . HIS A 1 192 ? 87.505 -44.519 -14.023 1.00 20.90 215 HIS A O 1
ATOM 1477 N N . TYR A 1 193 ? 87.705 -45.211 -11.880 1.00 18.40 216 TYR A N 1
ATOM 1478 C CA . TYR A 1 193 ? 87.882 -43.860 -11.308 1.00 18.89 216 TYR A CA 1
ATOM 1479 C C . TYR A 1 193 ? 89.391 -43.635 -11.250 1.00 22.08 216 TYR A C 1
ATOM 1480 O O . TYR A 1 193 ? 90.051 -44.225 -10.400 1.00 21.68 216 TYR A O 1
ATOM 1489 N N . VAL A 1 194 ? 89.928 -42.836 -12.167 1.00 18.62 217 VAL A N 1
ATOM 1490 C CA . VAL A 1 194 ? 91.373 -42.601 -12.338 1.00 18.15 217 VAL A CA 1
ATOM 1491 C C . VAL A 1 194 ? 91.744 -41.281 -11.658 1.00 21.57 217 VAL A C 1
ATOM 1492 O O . VAL A 1 194 ? 91.073 -40.270 -11.849 1.00 21.71 217 VAL A O 1
ATOM 1496 N N . PHE A 1 195 ? 92.816 -41.288 -10.903 1.00 17.38 218 PHE A N 1
ATOM 1497 C CA . PHE A 1 195 ? 93.203 -40.117 -10.107 1.00 17.46 218 PHE A CA 1
ATOM 1498 C C . PHE A 1 195 ? 94.106 -39.174 -10.866 1.00 22.80 218 PHE A C 1
ATOM 1499 O O . PHE A 1 195 ? 95.218 -39.565 -11.247 1.00 23.95 218 PHE A O 1
ATOM 1507 N N . TYR A 1 196 ? 93.644 -37.929 -11.063 1.00 20.79 219 TYR A N 1
ATOM 1508 C CA . TYR A 1 196 ? 94.439 -36.874 -11.714 1.00 21.12 219 TYR A CA 1
ATOM 1509 C C . TYR A 1 196 ? 94.550 -35.679 -10.768 1.00 24.09 219 TYR A C 1
ATOM 1510 O O . TYR A 1 196 ? 93.710 -34.773 -10.827 1.00 22.85 219 TYR A O 1
ATOM 1519 N N . SER A 1 197 ? 95.575 -35.683 -9.883 1.00 20.20 220 SER A N 1
ATOM 1520 C CA A SER A 1 197 ? 95.752 -34.613 -8.905 0.50 20.06 220 SER A CA 1
ATOM 1521 C CA B SER A 1 197 ? 95.767 -34.611 -8.899 0.50 19.75 220 SER A CA 1
ATOM 1522 C C . SER A 1 197 ? 96.202 -33.278 -9.511 1.00 23.45 220 SER A C 1
ATOM 1523 O O . SER A 1 197 ? 95.920 -32.226 -8.935 1.00 23.00 220 SER A O 1
ATOM 1528 N N . ASP A 1 198 ? 96.901 -33.310 -10.661 1.00 20.42 221 ASP A N 1
ATOM 1529 C CA . ASP A 1 198 ? 97.312 -32.069 -11.320 1.00 19.62 221 ASP A CA 1
ATOM 1530 C C . ASP A 1 198 ? 96.138 -31.744 -12.290 1.00 23.98 221 ASP A C 1
ATOM 1531 O O . ASP A 1 198 ? 95.870 -32.542 -13.198 1.00 22.65 221 ASP A O 1
ATOM 1536 N N . GLU A 1 199 ? 95.459 -30.589 -12.107 1.00 22.37 222 GLU A N 1
ATOM 1537 C CA . GLU A 1 199 ? 94.258 -30.282 -12.911 1.00 21.86 222 GLU A CA 1
ATOM 1538 C C . GLU A 1 199 ? 94.536 -30.118 -14.405 1.00 24.74 222 GLU A C 1
ATOM 1539 O O . GLU A 1 199 ? 93.656 -30.426 -15.228 1.00 23.68 222 GLU A O 1
ATOM 1545 N N . ASN A 1 200 ? 95.760 -29.712 -14.766 1.00 23.38 223 ASN A N 1
ATOM 1546 C CA . ASN A 1 200 ? 96.130 -29.609 -16.187 1.00 22.80 223 ASN A CA 1
ATOM 1547 C C . ASN A 1 200 ? 96.224 -30.996 -16.809 1.00 25.91 223 ASN A C 1
ATOM 1548 O O . ASN A 1 200 ? 95.709 -31.200 -17.923 1.00 25.04 223 ASN A O 1
ATOM 1553 N N . THR A 1 201 ? 96.804 -31.983 -16.071 1.00 22.27 224 THR A N 1
ATOM 1554 C CA . THR A 1 201 ? 96.828 -33.359 -16.586 1.00 21.79 224 THR A CA 1
ATOM 1555 C C . THR A 1 201 ? 95.381 -33.897 -16.697 1.00 24.11 224 THR A C 1
ATOM 1556 O O . THR A 1 201 ? 95.078 -34.652 -17.631 1.00 23.79 224 THR A O 1
ATOM 1560 N N . ARG A 1 202 ? 94.503 -33.504 -15.746 1.00 20.17 225 ARG A N 1
ATOM 1561 C CA . ARG A 1 202 ? 93.116 -33.957 -15.770 1.00 19.80 225 ARG A CA 1
ATOM 1562 C C . ARG A 1 202 ? 92.381 -33.454 -17.027 1.00 22.94 225 ARG A C 1
ATOM 1563 O O . ARG A 1 202 ? 91.730 -34.249 -17.713 1.00 21.13 225 ARG A O 1
ATOM 1571 N N . VAL A 1 203 ? 92.493 -32.143 -17.315 1.00 20.86 226 VAL A N 1
ATOM 1572 C CA . VAL A 1 203 ? 91.879 -31.527 -18.500 1.00 20.72 226 VAL A CA 1
ATOM 1573 C C . VAL A 1 203 ? 92.493 -32.152 -19.757 1.00 23.79 226 VAL A C 1
ATOM 1574 O O . VAL A 1 203 ? 91.750 -32.539 -20.686 1.00 22.94 226 VAL A O 1
ATOM 1578 N N . ASN A 1 204 ? 93.833 -32.316 -19.762 1.00 21.34 227 ASN A N 1
ATOM 1579 C CA . ASN A 1 204 ? 94.494 -32.933 -20.928 1.00 22.98 227 ASN A CA 1
ATOM 1580 C C . ASN A 1 204 ? 94.046 -34.384 -21.168 1.00 25.68 227 ASN A C 1
ATOM 1581 O O . ASN A 1 204 ? 93.941 -34.815 -22.322 1.00 26.60 227 ASN A O 1
ATOM 1586 N N . ALA A 1 205 ? 93.755 -35.132 -20.088 1.00 21.94 228 ALA A N 1
ATOM 1587 C CA . ALA A 1 205 ? 93.261 -36.508 -20.230 1.00 22.62 228 ALA A CA 1
ATOM 1588 C C . ALA A 1 205 ? 91.910 -36.517 -20.955 1.00 25.08 228 ALA A C 1
ATOM 1589 O O . ALA A 1 205 ? 91.671 -37.409 -21.769 1.00 25.25 228 ALA A O 1
ATOM 1591 N N . LEU A 1 206 ? 91.032 -35.533 -20.661 1.00 22.25 229 LEU A N 1
ATOM 1592 C CA . LEU A 1 206 ? 89.758 -35.447 -21.374 1.00 22.53 229 LEU A CA 1
ATOM 1593 C C . LEU A 1 206 ? 89.969 -35.037 -22.845 1.00 25.70 229 LEU A C 1
ATOM 1594 O O . LEU A 1 206 ? 89.448 -35.687 -23.757 1.00 24.64 229 LEU A O 1
ATOM 1599 N N . LYS A 1 207 ? 90.726 -33.968 -23.070 1.00 23.67 230 LYS A N 1
ATOM 1600 C CA . LYS A 1 207 ? 90.949 -33.454 -24.429 1.00 24.95 230 LYS A CA 1
ATOM 1601 C C . LYS A 1 207 ? 91.714 -34.412 -25.334 1.00 31.65 230 LYS A C 1
ATOM 1602 O O . LYS A 1 207 ? 91.488 -34.411 -26.540 1.00 33.13 230 LYS A O 1
ATOM 1608 N N . SER A 1 208 ? 92.626 -35.215 -24.771 1.00 28.46 231 SER A N 1
ATOM 1609 C CA . SER A 1 208 ? 93.430 -36.150 -25.572 1.00 29.36 231 SER A CA 1
ATOM 1610 C C . SER A 1 208 ? 92.707 -37.492 -25.767 1.00 35.72 231 SER A C 1
ATOM 1611 O O . SER A 1 208 ? 93.184 -38.346 -26.517 1.00 37.50 231 SER A O 1
ATOM 1614 N N . GLY A 1 209 ? 91.571 -37.658 -25.097 1.00 32.68 232 GLY A N 1
ATOM 1615 C CA . GLY A 1 209 ? 90.722 -38.842 -25.190 1.00 32.88 232 GLY A CA 1
ATOM 1616 C C . GLY A 1 209 ? 91.119 -40.019 -24.320 1.00 35.15 232 GLY A C 1
ATOM 1617 O O . GLY A 1 209 ? 90.784 -41.158 -24.651 1.00 36.88 232 GLY A O 1
ATOM 1618 N N . ASP A 1 210 ? 91.826 -39.771 -23.211 1.00 26.69 233 ASP A N 1
ATOM 1619 C CA . ASP A 1 210 ? 92.211 -40.820 -22.265 1.00 25.58 233 ASP A CA 1
ATOM 1620 C C . ASP A 1 210 ? 91.107 -41.138 -21.248 1.00 28.42 233 ASP A C 1
ATOM 1621 O O . ASP A 1 210 ? 91.115 -42.234 -20.687 1.00 28.16 233 ASP A O 1
ATOM 1626 N N . VAL A 1 211 ? 90.207 -40.169 -20.951 1.00 24.32 234 VAL A N 1
ATOM 1627 C CA . VAL A 1 211 ? 89.093 -40.368 -20.001 1.00 22.90 234 VAL A CA 1
ATOM 1628 C C . VAL A 1 211 ? 87.790 -39.899 -20.649 1.00 25.10 234 VAL A C 1
ATOM 1629 O O . VAL A 1 211 ? 87.833 -39.117 -21.597 1.00 23.96 234 VAL A O 1
ATOM 1633 N N . ASP A 1 212 ? 86.643 -40.315 -20.077 1.00 20.79 235 ASP A N 1
ATOM 1634 C CA . ASP A 1 212 ? 85.319 -40.004 -20.620 1.00 19.43 235 ASP A CA 1
ATOM 1635 C C . ASP A 1 212 ? 84.584 -38.906 -19.858 1.00 21.90 235 ASP A C 1
ATOM 1636 O O . ASP A 1 212 ? 83.715 -38.261 -20.433 1.00 21.50 235 ASP A O 1
ATOM 1641 N N . ILE A 1 213 ? 84.887 -38.747 -18.574 1.00 19.38 236 ILE A N 1
ATOM 1642 C CA . ILE A 1 213 ? 84.322 -37.700 -17.709 1.00 17.92 236 ILE A CA 1
ATOM 1643 C C . ILE A 1 213 ? 85.429 -37.184 -16.810 1.00 20.50 236 ILE A C 1
ATOM 1644 O O . ILE A 1 213 ? 86.273 -37.968 -16.398 1.00 20.72 236 ILE A O 1
ATOM 1649 N N . ILE A 1 214 ? 85.406 -35.885 -16.484 1.00 16.82 237 ILE A N 1
ATOM 1650 C CA . ILE A 1 214 ? 86.298 -35.323 -15.469 1.00 17.05 237 ILE A CA 1
ATOM 1651 C C . ILE A 1 214 ? 85.505 -34.466 -14.511 1.00 21.41 237 ILE A C 1
ATOM 1652 O O . ILE A 1 214 ? 84.530 -33.827 -14.922 1.00 21.44 237 ILE A O 1
ATOM 1657 N N . ASP A 1 215 ? 85.945 -34.390 -13.258 1.00 18.70 238 ASP A N 1
ATOM 1658 C CA . ASP A 1 215 ? 85.294 -33.459 -12.315 1.00 17.67 238 ASP A CA 1
ATOM 1659 C C . ASP A 1 215 ? 86.201 -32.250 -12.041 1.00 21.14 238 ASP A C 1
ATOM 1660 O O . ASP A 1 215 ? 87.322 -32.184 -12.560 1.00 20.45 238 ASP A O 1
ATOM 1665 N N . TYR A 1 216 ? 85.706 -31.263 -11.256 1.00 18.80 239 TYR A N 1
ATOM 1666 C CA . TYR A 1 216 ? 86.453 -30.051 -10.928 1.00 19.17 239 TYR A CA 1
ATOM 1667 C C . TYR A 1 216 ? 87.121 -29.422 -12.165 1.00 21.17 239 TYR A C 1
ATOM 1668 O O . TYR A 1 216 ? 88.333 -29.242 -12.205 1.00 20.26 239 TYR A O 1
ATOM 1677 N N . VAL A 1 217 ? 86.325 -29.135 -13.205 1.00 17.64 240 VAL A N 1
ATOM 1678 C CA . VAL A 1 217 ? 86.886 -28.513 -14.406 1.00 18.55 240 VAL A CA 1
ATOM 1679 C C . VAL A 1 217 ? 87.398 -27.136 -13.984 1.00 23.08 240 VAL A C 1
ATOM 1680 O O . VAL A 1 217 ? 86.612 -26.350 -13.430 1.00 22.00 240 VAL A O 1
ATOM 1684 N N . PRO A 1 218 ? 88.686 -26.820 -14.208 1.00 21.08 241 PRO A N 1
ATOM 1685 C CA . PRO A 1 218 ? 89.185 -25.485 -13.802 1.00 22.05 241 PRO A CA 1
ATOM 1686 C C . PRO A 1 218 ? 88.501 -24.372 -14.587 1.00 26.15 241 PRO A C 1
ATOM 1687 O O . PRO A 1 218 ? 88.195 -24.550 -15.768 1.00 24.73 241 PRO A O 1
ATOM 1691 N N . ALA A 1 219 ? 88.260 -23.224 -13.925 1.00 24.00 242 ALA A N 1
ATOM 1692 C CA . ALA A 1 219 ? 87.609 -22.058 -14.550 1.00 24.50 242 ALA A CA 1
ATOM 1693 C C . ALA A 1 219 ? 88.332 -21.607 -15.817 1.00 28.64 242 ALA A C 1
ATOM 1694 O O . ALA A 1 219 ? 87.668 -21.230 -16.779 1.00 29.10 242 ALA A O 1
ATOM 1696 N N . LYS A 1 220 ? 89.673 -21.687 -15.854 1.00 24.87 243 LYS A N 1
ATOM 1697 C CA . LYS A 1 220 ? 90.409 -21.248 -17.058 1.00 26.27 243 LYS A CA 1
ATOM 1698 C C . LYS A 1 220 ? 90.145 -22.129 -18.301 1.00 30.87 243 LYS A C 1
ATOM 1699 O O . LYS A 1 220 ? 90.379 -21.680 -19.433 1.00 31.67 243 LYS A O 1
ATOM 1705 N N . ASP A 1 221 ? 89.700 -23.380 -18.087 1.00 26.65 244 ASP A N 1
ATOM 1706 C CA . ASP A 1 221 ? 89.450 -24.329 -19.191 1.00 26.04 244 ASP A CA 1
ATOM 1707 C C . ASP A 1 221 ? 87.962 -24.490 -19.556 1.00 28.00 244 ASP A C 1
ATOM 1708 O O . ASP A 1 221 ? 87.648 -25.166 -20.537 1.00 26.56 244 ASP A O 1
ATOM 1713 N N . ALA A 1 222 ? 87.055 -23.932 -18.740 1.00 25.79 245 ALA A N 1
ATOM 1714 C CA . ALA A 1 222 ? 85.617 -24.111 -18.920 1.00 26.54 245 ALA A CA 1
ATOM 1715 C C . ALA A 1 222 ? 85.095 -23.697 -20.300 1.00 31.51 245 ALA A C 1
ATOM 1716 O O . ALA A 1 222 ? 84.381 -24.484 -20.920 1.00 29.68 245 ALA A O 1
ATOM 1718 N N . ALA A 1 223 ? 85.500 -22.514 -20.815 1.00 31.00 246 ALA A N 1
ATOM 1719 C CA . ALA A 1 223 ? 85.051 -22.027 -22.135 1.00 32.22 246 ALA A CA 1
ATOM 1720 C C . ALA A 1 223 ? 85.473 -22.931 -23.286 1.00 37.23 246 ALA A C 1
ATOM 1721 O O . ALA A 1 223 ? 84.628 -23.281 -24.118 1.00 38.88 246 ALA A O 1
ATOM 1723 N N . ASP A 1 224 ? 86.764 -23.321 -23.332 1.00 33.04 247 ASP A N 1
ATOM 1724 C CA . ASP A 1 224 ? 87.319 -24.221 -24.356 1.00 33.22 247 ASP A CA 1
ATOM 1725 C C . ASP A 1 224 ? 86.565 -25.552 -24.340 1.00 33.57 247 ASP A C 1
ATOM 1726 O O . ASP A 1 224 ? 86.217 -26.073 -25.395 1.00 32.93 247 ASP A O 1
ATOM 1731 N N . ILE A 1 225 ? 86.309 -26.101 -23.140 1.00 28.42 248 ILE A N 1
ATOM 1732 C CA . ILE A 1 225 ? 85.603 -27.374 -23.012 1.00 27.10 248 ILE A CA 1
ATOM 1733 C C . ILE A 1 225 ? 84.139 -27.252 -23.473 1.00 31.44 248 ILE A C 1
ATOM 1734 O O . ILE A 1 225 ? 83.667 -28.118 -24.215 1.00 30.59 248 ILE A O 1
ATOM 1739 N N . ALA A 1 226 ? 83.438 -26.168 -23.057 1.00 29.29 249 ALA A N 1
ATOM 1740 C CA . ALA A 1 226 ? 82.030 -25.947 -23.425 1.00 31.29 249 ALA A CA 1
ATOM 1741 C C . ALA A 1 226 ? 81.842 -25.852 -24.944 1.00 38.34 249 ALA A C 1
ATOM 1742 O O . ALA A 1 226 ? 80.843 -26.357 -25.451 1.00 38.84 249 ALA A O 1
ATOM 1744 N N . LYS A 1 227 ? 82.817 -25.225 -25.656 1.00 35.79 250 LYS A N 1
ATOM 1745 C CA . LYS A 1 227 ? 82.838 -25.049 -27.118 1.00 37.92 250 LYS A CA 1
ATOM 1746 C C . LYS A 1 227 ? 82.832 -26.393 -27.847 1.00 44.35 250 LYS A C 1
ATOM 1747 O O . LYS A 1 227 ? 82.142 -26.536 -28.859 1.00 45.53 250 LYS A O 1
ATOM 1753 N N . GLY A 1 228 ? 83.628 -27.349 -27.359 1.00 41.14 251 GLY A N 1
ATOM 1754 C CA . GLY A 1 228 ? 83.706 -28.673 -27.967 1.00 40.89 251 GLY A CA 1
ATOM 1755 C C . GLY A 1 228 ? 84.383 -28.648 -29.323 1.00 45.71 251 GLY A C 1
ATOM 1756 O O . GLY A 1 228 ? 85.420 -27.992 -29.467 1.00 47.32 251 GLY A O 1
ATOM 1757 N N . PRO A 1 229 ? 83.859 -29.360 -30.349 1.00 41.00 252 PRO A N 1
ATOM 1758 C CA . PRO A 1 229 ? 82.601 -30.132 -30.382 1.00 39.93 252 PRO A CA 1
ATOM 1759 C C . PRO A 1 229 ? 82.628 -31.527 -29.751 1.00 40.31 252 PRO A C 1
ATOM 1760 O O . PRO A 1 229 ? 81.568 -32.156 -29.644 1.00 41.54 252 PRO A O 1
ATOM 1764 N N . GLU A 1 230 ? 83.811 -32.011 -29.335 1.00 31.35 253 GLU A N 1
ATOM 1765 C CA . GLU A 1 230 ? 83.936 -33.364 -28.802 1.00 29.75 253 GLU A CA 1
ATOM 1766 C C . GLU A 1 230 ? 83.810 -33.450 -27.294 1.00 30.23 253 GLU A C 1
ATOM 1767 O O . GLU A 1 230 ? 83.888 -34.548 -26.745 1.00 28.45 253 GLU A O 1
ATOM 1773 N N . THR A 1 231 ? 83.642 -32.308 -26.626 1.00 25.94 254 THR A N 1
ATOM 1774 C CA . THR A 1 231 ? 83.442 -32.266 -25.177 1.00 25.32 254 THR A CA 1
ATOM 1775 C C . THR A 1 231 ? 82.201 -31.431 -24.888 1.00 30.08 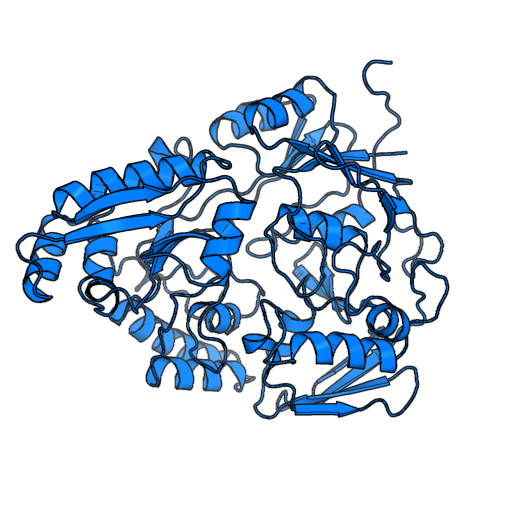254 THR A C 1
ATOM 1776 O O . THR A 1 231 ? 81.798 -30.611 -25.717 1.00 30.54 254 THR A O 1
ATOM 1780 N N . GLN A 1 232 ? 81.633 -31.615 -23.699 1.00 24.55 255 GLN A N 1
ATOM 1781 C CA . GLN A 1 232 ? 80.456 -30.885 -23.225 1.00 24.78 255 GLN A CA 1
ATOM 1782 C C . GLN A 1 232 ? 80.721 -30.513 -21.775 1.00 27.67 255 GLN A C 1
ATOM 1783 O O . GLN A 1 232 ? 81.201 -31.343 -21.006 1.00 27.06 255 GLN A O 1
ATOM 1789 N N . LEU A 1 233 ? 80.384 -29.282 -21.400 1.00 22.90 256 LEU A N 1
ATOM 1790 C CA . LEU A 1 233 ? 80.520 -28.828 -20.026 1.00 22.51 256 LEU A CA 1
ATOM 1791 C C . LEU A 1 233 ? 79.141 -28.960 -19.339 1.00 26.79 256 LEU A C 1
ATOM 1792 O O . LEU A 1 233 ? 78.127 -28.568 -19.931 1.00 28.56 256 LEU A O 1
ATOM 1797 N N . LEU A 1 234 ? 79.099 -29.515 -18.109 1.00 20.79 257 LEU A N 1
ATOM 1798 C CA . LEU A 1 234 ? 77.868 -29.666 -17.315 1.00 21.16 257 LEU A CA 1
ATOM 1799 C C . LEU A 1 234 ? 78.006 -28.680 -16.165 1.00 26.66 257 LEU A C 1
ATOM 1800 O O . LEU A 1 234 ? 78.859 -28.864 -15.292 1.00 23.11 257 LEU A O 1
ATOM 1805 N N . ARG A 1 235 ? 77.202 -27.603 -16.195 1.00 28.87 258 ARG A N 1
ATOM 1806 C CA . ARG A 1 235 ? 77.314 -26.479 -15.248 1.00 29.89 258 ARG A CA 1
ATOM 1807 C C . ARG A 1 235 ? 76.535 -26.589 -13.934 1.00 32.76 258 ARG A C 1
ATOM 1808 O O . ARG A 1 235 ? 75.516 -27.288 -13.820 1.00 31.08 258 ARG A O 1
ATOM 1816 N N . ASN A 1 236 ? 77.040 -25.853 -12.924 1.00 27.52 259 ASN A N 1
ATOM 1817 C CA . ASN A 1 236 ? 76.438 -25.731 -11.603 1.00 26.86 259 ASN A CA 1
ATOM 1818 C C . ASN A 1 236 ? 77.089 -24.505 -10.974 1.00 28.24 259 ASN A C 1
ATOM 1819 O O . ASN A 1 236 ? 78.240 -24.203 -11.299 1.00 24.49 259 ASN A O 1
ATOM 1824 N N . THR A 1 237 ? 76.354 -23.803 -10.091 1.00 27.90 260 THR A N 1
ATOM 1825 C CA . THR A 1 237 ? 76.841 -22.639 -9.319 1.00 27.76 260 THR A CA 1
ATOM 1826 C C . THR A 1 237 ? 76.433 -22.774 -7.836 1.00 34.60 260 THR A C 1
ATOM 1827 O O . THR A 1 237 ? 75.986 -21.789 -7.217 1.00 37.44 260 THR A O 1
ATOM 1831 N N . GLY A 1 238 ? 76.652 -23.955 -7.274 1.00 26.46 261 GLY A N 1
ATOM 1832 C CA . GLY A 1 238 ? 76.257 -24.304 -5.910 1.00 23.49 261 GLY A CA 1
ATOM 1833 C C . GLY A 1 238 ? 77.192 -23.949 -4.771 1.00 23.76 261 GLY A C 1
ATOM 1834 O O . GLY A 1 238 ? 76.712 -23.432 -3.754 1.00 22.82 261 GLY A O 1
ATOM 1835 N N . PRO A 1 239 ? 78.507 -24.242 -4.867 1.00 18.77 262 PRO A N 1
ATOM 1836 C CA . PRO A 1 239 ? 79.378 -23.996 -3.704 1.00 18.16 262 PRO A CA 1
ATOM 1837 C C . PRO A 1 239 ? 79.771 -22.552 -3.505 1.00 20.88 262 PRO A C 1
ATOM 1838 O O . PRO A 1 239 ? 79.669 -21.726 -4.413 1.00 20.12 262 PRO A O 1
ATOM 1842 N N . PHE A 1 240 ? 80.251 -22.267 -2.299 1.00 19.01 263 PHE A N 1
ATOM 1843 C CA . PHE A 1 240 ? 80.760 -20.941 -1.956 1.00 17.88 263 PHE A CA 1
ATOM 1844 C C . PHE A 1 240 ? 82.220 -21.086 -1.473 1.00 22.25 263 PHE A C 1
ATOM 1845 O O . PHE A 1 240 ? 82.650 -22.184 -1.065 1.00 22.23 263 PHE A O 1
ATOM 1853 N N . MET A 1 241 ? 82.956 -19.977 -1.506 1.00 20.07 264 MET A N 1
ATOM 1854 C CA . MET A 1 241 ? 84.318 -19.850 -0.969 1.00 18.42 264 MET A CA 1
ATOM 1855 C C . MET A 1 241 ? 84.241 -18.923 0.231 1.00 21.67 264 MET A C 1
ATOM 1856 O O . MET A 1 241 ? 83.580 -17.886 0.173 1.00 22.03 264 MET A O 1
ATOM 1861 N N . GLY A 1 242 ? 84.969 -19.252 1.286 1.00 20.68 265 GLY A N 1
ATOM 1862 C CA . GLY A 1 242 ? 84.980 -18.422 2.490 1.00 20.44 265 GLY A CA 1
ATOM 1863 C C . GLY A 1 242 ? 86.052 -18.871 3.454 1.00 21.88 265 GLY A C 1
ATOM 1864 O O . GLY A 1 242 ? 87.075 -19.417 3.030 1.00 20.18 265 GLY A O 1
ATOM 1865 N N . LEU A 1 243 ? 85.839 -18.622 4.756 1.00 18.97 266 LEU A N 1
ATOM 1866 C CA . LEU A 1 243 ? 86.812 -19.019 5.769 1.00 19.14 266 LEU A CA 1
ATOM 1867 C C . LEU A 1 243 ? 86.122 -19.633 6.969 1.00 22.28 266 LEU A C 1
ATOM 1868 O O . LEU A 1 243 ? 85.076 -19.137 7.400 1.00 21.89 266 LEU A O 1
ATOM 1873 N N . GLN A 1 244 ? 86.770 -20.645 7.543 1.00 18.66 267 GLN A N 1
ATOM 1874 C CA . GLN A 1 244 ? 86.426 -21.273 8.821 1.00 18.48 267 GLN A CA 1
ATOM 1875 C C . GLN A 1 244 ? 87.550 -20.859 9.755 1.00 21.53 267 GLN A C 1
ATOM 1876 O O . GLN A 1 244 ? 88.722 -20.874 9.352 1.00 20.85 267 GLN A O 1
ATOM 1882 N N . PHE A 1 245 ? 87.201 -20.483 10.982 1.00 17.82 268 PHE A N 1
ATOM 1883 C CA . PHE A 1 245 ? 88.168 -20.011 11.983 1.00 18.17 268 PHE A CA 1
ATOM 1884 C C . PHE A 1 245 ? 88.237 -20.945 13.182 1.00 22.35 268 PHE A C 1
ATOM 1885 O O . PHE A 1 245 ? 87.186 -21.317 13.732 1.00 21.84 268 PHE A O 1
ATOM 1893 N N . ASN A 1 246 ? 89.453 -21.243 13.661 1.00 20.44 269 ASN A N 1
ATOM 1894 C CA . ASN A 1 246 ? 89.571 -21.992 14.903 1.00 20.96 269 ASN A CA 1
ATOM 1895 C C . ASN A 1 246 ? 89.449 -20.940 16.010 1.00 22.88 269 ASN A C 1
ATOM 1896 O O . ASN A 1 246 ? 90.364 -20.112 16.200 1.00 22.06 269 ASN A O 1
ATOM 1901 N N . THR A 1 247 ? 88.326 -20.975 16.744 1.00 21.29 270 THR A N 1
ATOM 1902 C CA . THR A 1 247 ? 88.054 -19.966 17.774 1.00 22.49 270 THR A CA 1
ATOM 1903 C C . THR A 1 247 ? 88.933 -20.105 19.037 1.00 26.82 270 THR A C 1
ATOM 1904 O O . THR A 1 247 ? 88.865 -19.223 19.919 1.00 27.02 270 THR A O 1
ATOM 1908 N N . LYS A 1 248 ? 89.801 -21.139 19.105 1.00 24.73 271 LYS A N 1
ATOM 1909 C CA . LYS A 1 248 ? 90.799 -21.256 20.196 1.00 26.58 271 LYS A CA 1
ATOM 1910 C C . LYS A 1 248 ? 92.026 -20.385 19.888 1.00 31.08 271 LYS A C 1
ATOM 1911 O O . LYS A 1 248 ? 92.824 -20.100 20.790 1.00 31.48 271 LYS A O 1
ATOM 1917 N N . PHE A 1 249 ? 92.145 -19.904 18.626 1.00 26.73 272 PHE A N 1
ATOM 1918 C CA . PHE A 1 249 ? 93.203 -18.956 18.253 1.00 26.49 272 PHE A CA 1
ATOM 1919 C C . PHE A 1 249 ? 92.630 -17.626 18.724 1.00 29.34 272 PHE A C 1
ATOM 1920 O O . PHE A 1 249 ? 91.627 -17.153 18.176 1.00 28.09 272 PHE A O 1
ATOM 1928 N N . GLU A 1 250 ? 93.201 -17.073 19.811 1.00 26.91 273 GLU A N 1
ATOM 1929 C CA . GLU A 1 250 ? 92.663 -15.904 20.512 1.00 26.65 273 GLU A CA 1
ATOM 1930 C C . GLU A 1 250 ? 92.082 -14.783 19.589 1.00 30.27 273 GLU A C 1
ATOM 1931 O O . GLU A 1 250 ? 90.906 -14.476 19.783 1.00 30.14 273 GLU A O 1
ATOM 1937 N N . PRO A 1 251 ? 92.787 -14.201 18.587 1.00 27.11 274 PRO A N 1
ATOM 1938 C CA . PRO A 1 251 ? 92.138 -13.168 17.745 1.00 26.61 274 PRO A CA 1
ATOM 1939 C C . PRO A 1 251 ? 90.821 -13.631 17.089 1.00 28.12 274 PRO A C 1
ATOM 1940 O O . PRO A 1 251 ? 89.867 -12.857 16.994 1.00 28.46 274 PRO A O 1
ATOM 1944 N N . PHE A 1 252 ? 90.744 -14.916 16.709 1.00 22.81 275 PHE A N 1
ATOM 1945 C CA . PHE A 1 252 ? 89.559 -15.480 16.037 1.00 21.48 275 PHE A CA 1
ATOM 1946 C C . PHE A 1 252 ? 88.404 -15.823 16.973 1.00 26.58 275 PHE A C 1
ATOM 1947 O O . PHE A 1 252 ? 87.390 -16.331 16.512 1.00 27.30 275 PHE A O 1
ATOM 1955 N N . SER A 1 253 ? 88.567 -15.593 18.283 1.00 25.82 276 SER A N 1
ATOM 1956 C CA . SER A 1 253 ? 87.475 -15.800 19.235 1.00 25.94 276 SER A CA 1
ATOM 1957 C C . SER A 1 253 ? 86.627 -14.527 19.259 1.00 30.22 276 SER A C 1
ATOM 1958 O O . SER A 1 253 ? 85.588 -14.499 19.917 1.00 29.54 276 SER A O 1
ATOM 1961 N N . LYS A 1 254 ? 87.098 -13.462 18.568 1.00 26.56 277 LYS A N 1
ATOM 1962 C CA . LYS A 1 254 ? 86.460 -12.148 18.579 1.00 26.88 277 LYS A CA 1
ATOM 1963 C C . LYS A 1 254 ? 85.626 -11.837 17.342 1.00 29.11 277 LYS A C 1
ATOM 1964 O O . LYS A 1 254 ? 86.189 -11.745 16.253 1.00 27.80 277 LYS A O 1
ATOM 1970 N N . PRO A 1 255 ? 84.302 -11.604 17.480 1.00 25.99 278 PRO A N 1
ATOM 1971 C CA . PRO A 1 255 ? 83.497 -11.222 16.299 1.00 25.95 278 PRO A CA 1
ATOM 1972 C C . PRO A 1 255 ? 84.061 -10.022 15.517 1.00 27.75 278 PRO A C 1
ATOM 1973 O O . PRO A 1 255 ? 83.957 -10.014 14.290 1.00 28.00 278 PRO A O 1
ATOM 1977 N N A GLU A 1 256 ? 84.651 -9.016 16.212 0.50 24.33 279 GLU A N 1
ATOM 1978 N N B GLU A 1 256 ? 84.658 -9.024 16.214 0.50 25.14 279 GLU A N 1
ATOM 1979 C CA A GLU A 1 256 ? 85.224 -7.841 15.538 0.50 23.97 279 GLU A CA 1
ATOM 1980 C CA B GLU A 1 256 ? 85.234 -7.836 15.566 0.50 25.21 279 GLU A CA 1
ATOM 1981 C C A GLU A 1 256 ? 86.400 -8.195 14.621 0.50 27.15 279 GLU A C 1
ATOM 1982 C C B GLU A 1 256 ? 86.399 -8.191 14.632 0.50 27.70 279 GLU A C 1
ATOM 1983 O O A GLU A 1 256 ? 86.589 -7.537 13.593 0.50 27.46 279 GLU A O 1
ATOM 1984 O O B GLU A 1 256 ? 86.582 -7.527 13.606 0.50 28.01 279 GLU A O 1
ATOM 1995 N N . VAL A 1 257 ? 87.186 -9.235 14.980 1.00 23.34 280 VAL A N 1
ATOM 1996 C CA . VAL A 1 257 ? 88.322 -9.679 14.149 1.00 23.36 280 VAL A CA 1
ATOM 1997 C C . VAL A 1 257 ? 87.784 -10.412 12.908 1.00 26.17 280 VAL A C 1
ATOM 1998 O O . VAL A 1 257 ? 88.268 -10.190 11.785 1.00 25.05 280 VAL A O 1
ATOM 2002 N N . ARG A 1 258 ? 86.789 -11.293 13.112 1.00 23.21 281 ARG A N 1
ATOM 2003 C CA . ARG A 1 258 ? 86.216 -12.050 11.999 1.00 22.05 281 ARG A CA 1
ATOM 2004 C C . ARG A 1 258 ? 85.535 -11.084 11.020 1.00 26.28 281 ARG A C 1
ATOM 2005 O O . ARG A 1 258 ? 85.765 -11.187 9.816 1.00 26.15 281 ARG A O 1
ATOM 2013 N N . GLN A 1 259 ? 84.801 -10.076 11.549 1.00 23.91 282 GLN A N 1
ATOM 2014 C CA . GLN A 1 259 ? 84.174 -9.031 10.723 1.00 23.86 282 GLN A CA 1
ATOM 2015 C C . GLN A 1 259 ? 85.234 -8.190 10.021 1.00 28.35 282 GLN A C 1
ATOM 2016 O O . GLN A 1 259 ? 85.046 -7.875 8.846 1.00 27.12 282 GLN A O 1
ATOM 2022 N N . ALA A 1 260 ? 86.362 -7.831 10.713 1.00 26.73 283 ALA A N 1
ATOM 2023 C CA . ALA A 1 260 ? 87.446 -7.062 10.064 1.00 27.03 283 ALA A CA 1
ATOM 2024 C C . ALA A 1 260 ? 87.920 -7.782 8.793 1.00 29.88 283 ALA A C 1
ATOM 2025 O O . ALA A 1 260 ? 88.066 -7.148 7.756 1.00 29.02 283 ALA A O 1
ATOM 2027 N N . ILE A 1 261 ? 88.103 -9.108 8.868 1.00 25.15 284 ILE A N 1
ATOM 2028 C CA . ILE A 1 261 ? 88.502 -9.935 7.720 1.00 24.72 284 ILE A CA 1
ATOM 2029 C C . ILE A 1 261 ? 87.443 -9.883 6.600 1.00 28.21 284 ILE A C 1
ATOM 2030 O O . ILE A 1 261 ? 87.810 -9.721 5.438 1.00 28.41 284 ILE A O 1
ATOM 2035 N N . ALA A 1 262 ? 86.144 -9.949 6.964 1.00 25.27 285 ALA A N 1
ATOM 2036 C CA . ALA A 1 262 ? 85.037 -9.836 5.997 1.00 25.01 285 ALA A CA 1
ATOM 2037 C C . ALA A 1 262 ? 85.062 -8.456 5.286 1.00 30.07 285 ALA A C 1
ATOM 2038 O O . ALA A 1 262 ? 84.748 -8.383 4.100 1.00 30.20 285 ALA A O 1
ATOM 2040 N N . TYR A 1 263 ? 85.466 -7.377 5.997 1.00 25.57 286 TYR A N 1
ATOM 2041 C CA . TYR A 1 263 ? 85.539 -6.028 5.396 1.00 25.98 286 TYR A CA 1
ATOM 2042 C C . TYR A 1 263 ? 86.828 -5.809 4.591 1.00 31.74 286 TYR A C 1
ATOM 2043 O O . TYR A 1 263 ? 86.866 -4.936 3.709 1.00 32.11 286 TYR A O 1
ATOM 2052 N N . ALA A 1 264 ? 87.912 -6.526 4.944 1.00 28.82 287 ALA A N 1
ATOM 2053 C CA . ALA A 1 264 ? 89.229 -6.323 4.333 1.00 30.19 287 ALA A CA 1
ATOM 2054 C C . ALA A 1 264 ? 89.471 -7.062 3.033 1.00 34.02 287 ALA A C 1
ATOM 2055 O O . ALA A 1 264 ? 90.359 -6.673 2.270 1.00 34.36 287 ALA A O 1
ATOM 2057 N N . VAL A 1 265 ? 88.771 -8.175 2.810 1.00 28.60 288 VAL A N 1
ATOM 2058 C CA . VAL A 1 265 ? 89.057 -8.977 1.623 1.00 28.47 288 VAL A CA 1
ATOM 2059 C C . VAL A 1 265 ? 88.230 -8.536 0.431 1.00 33.12 288 VAL A C 1
ATOM 2060 O O . VAL A 1 265 ? 87.015 -8.695 0.445 1.00 35.38 288 VAL A O 1
ATOM 2064 N N . ASP A 1 266 ? 88.895 -8.004 -0.617 1.00 28.81 289 ASP A N 1
ATOM 2065 C CA . ASP A 1 266 ? 88.197 -7.626 -1.826 1.00 27.25 289 ASP A CA 1
ATOM 2066 C C . ASP A 1 266 ? 87.760 -8.910 -2.546 1.00 30.57 289 ASP A C 1
ATOM 2067 O O . ASP A 1 266 ? 88.591 -9.765 -2.875 1.00 29.40 289 ASP A O 1
ATOM 2072 N N . ARG A 1 267 ? 86.459 -9.040 -2.771 1.00 26.22 290 ARG A N 1
ATOM 2073 C CA . ARG A 1 267 ? 85.913 -10.263 -3.365 1.00 25.22 290 ARG A CA 1
ATOM 2074 C C . ARG A 1 267 ? 86.230 -10.411 -4.848 1.00 29.29 290 ARG A C 1
ATOM 2075 O O . ARG A 1 267 ? 86.404 -11.546 -5.319 1.00 29.50 290 ARG A O 1
ATOM 2083 N N . SER A 1 268 ? 86.386 -9.286 -5.574 1.00 26.36 291 SER A N 1
ATOM 2084 C CA . SER A 1 268 ? 86.780 -9.367 -6.985 1.00 26.75 291 SER A CA 1
ATOM 2085 C C . SER A 1 268 ? 88.208 -9.870 -7.125 1.00 29.96 291 SER A C 1
ATOM 2086 O O . SER A 1 268 ? 88.518 -10.471 -8.138 1.00 28.66 291 SER A O 1
ATOM 2089 N N . ALA A 1 269 ? 89.089 -9.625 -6.120 1.00 28.64 292 ALA A N 1
ATOM 2090 C CA . ALA A 1 269 ? 90.474 -10.118 -6.173 1.00 28.30 292 ALA A CA 1
ATOM 2091 C C . ALA A 1 269 ? 90.455 -11.641 -6.179 1.00 30.80 292 ALA A C 1
ATOM 2092 O O . ALA A 1 269 ? 91.193 -12.249 -6.945 1.00 29.73 292 ALA A O 1
ATOM 2094 N N . ILE A 1 270 ? 89.567 -12.260 -5.381 1.00 26.04 293 ILE A N 1
ATOM 2095 C CA . ILE A 1 270 ? 89.453 -13.727 -5.374 1.00 24.54 293 ILE A CA 1
ATOM 2096 C C . ILE A 1 270 ? 88.874 -14.231 -6.708 1.00 27.60 293 ILE A C 1
ATOM 2097 O O . ILE A 1 270 ? 89.463 -15.111 -7.332 1.00 27.48 293 ILE A O 1
ATOM 2102 N N . ILE A 1 271 ? 87.734 -13.666 -7.142 1.00 25.60 294 ILE A N 1
ATOM 2103 C CA . ILE A 1 271 ? 87.062 -14.076 -8.389 1.00 25.39 294 ILE A CA 1
ATOM 2104 C C . ILE A 1 271 ? 88.008 -13.974 -9.595 1.00 28.68 294 ILE A C 1
ATOM 2105 O O . ILE A 1 271 ? 88.107 -14.928 -10.371 1.00 27.86 294 ILE A O 1
ATOM 2110 N N . ASN A 1 272 ? 88.695 -12.824 -9.745 1.00 25.89 295 ASN A N 1
ATOM 2111 C CA . ASN A 1 272 ? 89.566 -12.568 -10.892 1.00 26.11 295 ASN A CA 1
ATOM 2112 C C . ASN A 1 272 ? 90.888 -13.321 -10.873 1.00 32.45 295 ASN A C 1
ATOM 2113 O O . ASN A 1 272 ? 91.369 -13.681 -11.945 1.00 34.53 295 ASN A O 1
ATOM 2118 N N . THR A 1 273 ? 91.497 -13.532 -9.691 1.00 26.71 296 THR A N 1
ATOM 2119 C CA . THR A 1 273 ? 92.811 -14.192 -9.635 1.00 25.99 296 THR A CA 1
ATOM 2120 C C . THR A 1 273 ? 92.752 -15.697 -9.370 1.00 29.37 296 THR A C 1
ATOM 2121 O O . THR A 1 273 ? 93.740 -16.367 -9.632 1.00 29.93 296 THR A O 1
ATOM 2125 N N . ALA A 1 274 ? 91.639 -16.215 -8.823 1.00 24.66 297 ALA A N 1
ATOM 2126 C CA . ALA A 1 274 ? 91.516 -17.644 -8.513 1.00 24.19 297 ALA A CA 1
ATOM 2127 C C . ALA A 1 274 ? 90.508 -18.367 -9.392 1.00 26.48 297 ALA A C 1
ATOM 2128 O O . ALA A 1 274 ? 90.551 -19.597 -9.470 1.00 26.56 297 ALA A O 1
ATOM 2130 N N . PHE A 1 275 ? 89.535 -17.630 -9.964 1.00 23.88 298 PHE A N 1
ATOM 2131 C CA . PHE A 1 275 ? 88.450 -18.248 -10.737 1.00 23.13 298 PHE A CA 1
ATOM 2132 C C . PHE A 1 275 ? 88.269 -17.680 -12.155 1.00 27.13 298 PHE A C 1
ATOM 2133 O O . PHE A 1 275 ? 87.187 -17.832 -12.748 1.00 26.18 298 PHE A O 1
ATOM 2141 N N . ASN A 1 276 ? 89.324 -17.042 -12.702 1.00 26.19 299 ASN A N 1
ATOM 2142 C CA . ASN A 1 276 ? 89.303 -16.523 -14.081 1.00 27.49 299 ASN A CA 1
ATOM 2143 C C . ASN A 1 276 ? 88.111 -15.575 -14.364 1.00 32.43 299 ASN A C 1
ATOM 2144 O O . ASN A 1 276 ? 87.565 -15.549 -15.474 1.00 31.92 299 ASN A O 1
ATOM 2149 N N . GLY A 1 277 ? 87.705 -14.818 -13.349 1.00 29.39 300 GLY A N 1
ATOM 2150 C CA . GLY A 1 277 ? 86.592 -13.886 -13.494 1.00 29.54 300 GLY A CA 1
ATOM 2151 C C . GLY A 1 277 ? 85.215 -14.521 -13.395 1.00 32.37 300 GLY A C 1
ATOM 2152 O O . GLY A 1 277 ? 84.214 -13.822 -13.563 1.00 32.51 300 GLY A O 1
ATOM 2153 N N . LEU A 1 278 ? 85.139 -15.835 -13.078 1.00 29.75 301 LEU A N 1
ATOM 2154 C CA . LEU A 1 278 ? 83.856 -16.549 -12.956 1.00 29.26 301 LEU A CA 1
ATOM 2155 C C . LEU A 1 278 ? 83.408 -16.668 -11.501 1.00 32.72 301 LEU A C 1
ATOM 2156 O O . LEU A 1 278 ? 84.140 -17.191 -10.681 1.00 33.07 301 LEU A O 1
ATOM 2161 N N . GLY A 1 279 ? 82.189 -16.235 -11.218 1.00 29.76 302 GLY A N 1
ATOM 2162 C CA . GLY A 1 279 ? 81.611 -16.299 -9.883 1.00 28.40 302 GLY A CA 1
ATOM 2163 C C . GLY A 1 279 ? 80.967 -14.989 -9.495 1.00 30.87 302 GLY A C 1
ATOM 2164 O O . GLY A 1 279 ? 81.050 -13.999 -10.241 1.00 30.91 302 GLY A O 1
ATOM 2165 N N . SER A 1 280 ? 80.338 -14.968 -8.310 1.00 25.71 303 SER A N 1
ATOM 2166 C CA . SER A 1 280 ? 79.611 -13.794 -7.838 1.00 26.48 303 SER A CA 1
ATOM 2167 C C . SER A 1 280 ? 79.975 -13.485 -6.393 1.00 27.55 303 SER A C 1
ATOM 2168 O O . SER A 1 280 ? 79.971 -14.412 -5.574 1.00 25.95 303 SER A O 1
ATOM 2171 N N . PRO A 1 281 ? 80.183 -12.200 -6.035 1.00 25.26 304 PRO A N 1
ATOM 2172 C CA . PRO A 1 281 ? 80.530 -11.884 -4.640 1.00 24.28 304 PRO A CA 1
ATOM 2173 C C . PRO A 1 281 ? 79.397 -12.129 -3.644 1.00 27.02 304 PRO A C 1
ATOM 2174 O O . PRO A 1 281 ? 78.225 -11.975 -3.987 1.00 26.66 304 PRO A O 1
ATOM 2178 N N . ILE A 1 282 ? 79.762 -12.480 -2.401 1.00 22.91 305 ILE A N 1
ATOM 2179 C CA . ILE A 1 282 ? 78.836 -12.650 -1.282 1.00 21.38 305 ILE A CA 1
ATOM 2180 C C . ILE A 1 282 ? 79.216 -11.605 -0.246 1.00 26.42 305 ILE A C 1
ATOM 2181 O O . ILE A 1 282 ? 80.375 -11.540 0.151 1.00 24.93 305 ILE A O 1
ATOM 2186 N N . PHE A 1 283 ? 78.241 -10.810 0.196 1.00 23.16 306 PHE A N 1
ATOM 2187 C CA . PHE A 1 283 ? 78.478 -9.771 1.209 1.00 23.53 306 PHE A CA 1
ATOM 2188 C C . PHE A 1 283 ? 77.691 -10.013 2.504 1.00 28.12 306 PHE A C 1
ATOM 2189 O O . PHE A 1 283 ? 77.517 -9.104 3.305 1.00 27.38 306 PHE A O 1
ATOM 2197 N N . GLY A 1 284 ? 77.216 -11.231 2.694 1.00 27.22 307 GLY A N 1
ATOM 2198 C CA . GLY A 1 284 ? 76.490 -11.610 3.903 1.00 26.03 307 GLY A CA 1
ATOM 2199 C C . GLY A 1 284 ? 76.679 -13.095 4.151 1.00 26.34 307 GLY A C 1
ATOM 2200 O O . GLY A 1 284 ? 77.783 -13.625 3.988 1.00 24.21 307 GLY A O 1
ATOM 2201 N N . ILE A 1 285 ? 75.596 -13.780 4.546 1.00 22.48 308 ILE A N 1
ATOM 2202 C CA . ILE A 1 285 ? 75.629 -15.227 4.763 1.00 20.97 308 ILE A CA 1
ATOM 2203 C C . ILE A 1 285 ? 75.349 -15.885 3.411 1.00 24.04 308 ILE A C 1
ATOM 2204 O O . ILE A 1 285 ? 74.532 -15.389 2.626 1.00 23.17 308 ILE A O 1
ATOM 2209 N N . ALA A 1 286 ? 76.046 -16.977 3.119 1.00 22.61 309 ALA A N 1
ATOM 2210 C CA . ALA A 1 286 ? 75.860 -17.673 1.844 1.00 22.13 309 ALA A CA 1
ATOM 2211 C C . ALA A 1 286 ? 74.598 -18.550 1.828 1.00 25.52 309 ALA A C 1
ATOM 2212 O O . ALA A 1 286 ? 74.688 -19.781 1.816 1.00 22.71 309 ALA A O 1
ATOM 2214 N N . ILE A 1 287 ? 73.426 -17.903 1.802 1.00 23.80 310 ILE A N 1
ATOM 2215 C CA . ILE A 1 287 ? 72.162 -18.633 1.725 1.00 22.96 310 ILE A CA 1
ATOM 2216 C C . ILE A 1 287 ? 71.656 -18.507 0.284 1.00 25.64 310 ILE A C 1
ATOM 2217 O O . ILE A 1 287 ? 71.428 -17.397 -0.187 1.00 25.06 310 ILE A O 1
ATOM 2222 N N . PRO A 1 288 ? 71.481 -19.619 -0.462 1.00 22.84 311 PRO A N 1
ATOM 2223 C CA . PRO A 1 288 ? 70.993 -19.466 -1.841 1.00 22.00 311 PRO A CA 1
ATOM 2224 C C . PRO A 1 288 ? 69.553 -18.984 -1.876 1.00 25.61 311 PRO A C 1
ATOM 2225 O O . PRO A 1 288 ? 68.784 -19.215 -0.937 1.00 23.26 311 PRO A O 1
ATOM 2229 N N . LYS A 1 289 ? 69.178 -18.359 -3.002 1.00 26.18 312 LYS A N 1
ATOM 2230 C CA . LYS A 1 289 ? 67.799 -17.974 -3.287 1.00 27.54 312 LYS A CA 1
ATOM 2231 C C . LYS A 1 289 ? 66.944 -19.237 -3.148 1.00 28.77 312 LYS A C 1
ATOM 2232 O O . LYS A 1 289 ? 67.372 -20.308 -3.585 1.00 28.45 312 LYS A O 1
ATOM 2238 N N . GLY A 1 290 ? 65.795 -19.121 -2.488 1.00 25.77 313 GLY A N 1
ATOM 2239 C CA . GLY A 1 290 ? 64.892 -20.254 -2.302 1.00 25.87 313 GLY A CA 1
ATOM 2240 C C . GLY A 1 290 ? 65.029 -20.931 -0.952 1.00 27.75 313 GLY A C 1
ATOM 2241 O O . GLY A 1 290 ? 64.178 -21.737 -0.594 1.00 28.48 313 GLY A O 1
ATOM 2242 N N . TYR A 1 291 ? 66.115 -20.646 -0.198 1.00 22.54 314 TYR A N 1
ATOM 2243 C CA . TYR A 1 291 ? 66.286 -21.231 1.135 1.00 20.34 314 TYR A CA 1
ATOM 2244 C C . TYR A 1 291 ? 65.816 -20.235 2.192 1.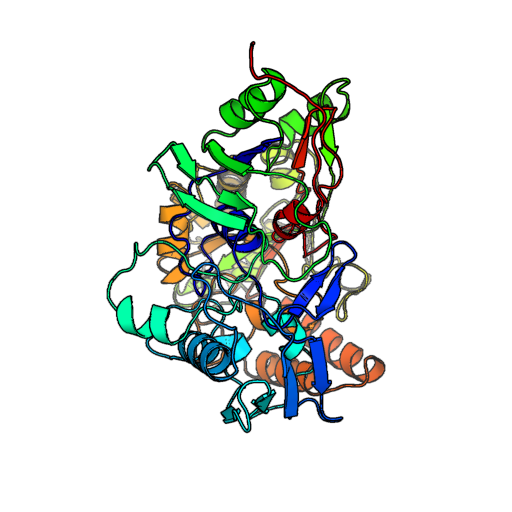00 24.19 314 TYR A C 1
ATOM 2245 O O . TYR A 1 291 ? 66.003 -19.028 2.034 1.00 23.06 314 TYR A O 1
ATOM 2254 N N . MET A 1 292 ? 65.265 -20.741 3.299 1.00 22.33 315 MET A N 1
ATOM 2255 C CA . MET A 1 292 ? 64.856 -19.901 4.419 1.00 21.84 315 MET A CA 1
ATOM 2256 C C . MET A 1 292 ? 66.074 -19.210 5.012 1.00 23.01 315 MET A C 1
ATOM 2257 O O . MET A 1 292 ? 67.158 -19.818 5.096 1.00 22.60 315 MET A O 1
ATOM 2262 N N . GLY A 1 293 ? 65.905 -17.919 5.308 1.00 22.26 316 GLY A N 1
ATOM 2263 C CA . GLY A 1 293 ? 66.980 -17.062 5.786 1.00 22.38 316 GLY A CA 1
ATOM 2264 C C . GLY A 1 293 ? 67.481 -16.143 4.684 1.00 24.69 316 GLY A C 1
ATOM 2265 O O . GLY A 1 293 ? 68.165 -15.156 4.971 1.00 24.09 316 GLY A O 1
ATOM 2266 N N . TYR A 1 294 ? 67.161 -16.461 3.400 1.00 22.38 317 TYR A N 1
ATOM 2267 C CA . TYR A 1 294 ? 67.575 -15.632 2.270 1.00 22.70 317 TYR A CA 1
ATOM 2268 C C . TYR A 1 294 ? 66.904 -14.263 2.405 1.00 26.40 317 TYR A C 1
ATOM 2269 O O . TYR A 1 294 ? 65.718 -14.191 2.754 1.00 25.93 317 TYR A O 1
ATOM 2278 N N . SER A 1 295 ? 67.646 -13.193 2.073 1.00 25.01 318 SER A N 1
ATOM 2279 C CA . SER A 1 295 ? 67.096 -11.827 2.145 1.00 26.29 318 SER A CA 1
ATOM 2280 C C . SER A 1 295 ? 67.870 -10.907 1.221 1.00 30.39 318 SER A C 1
ATOM 2281 O O . SER A 1 295 ? 69.099 -10.845 1.300 1.00 29.95 318 SER A O 1
ATOM 2284 N N . ASP A 1 296 ? 67.159 -10.165 0.357 1.00 29.10 319 ASP A N 1
ATOM 2285 C CA . ASP A 1 296 ? 67.816 -9.193 -0.530 1.00 29.29 319 ASP A CA 1
ATOM 2286 C C . ASP A 1 296 ? 68.329 -8.007 0.283 1.00 34.27 319 ASP A C 1
ATOM 2287 O O . ASP A 1 296 ? 69.403 -7.479 -0.018 1.00 34.34 319 ASP A O 1
ATOM 2292 N N . ALA A 1 297 ? 67.572 -7.627 1.319 1.00 32.54 320 ALA A N 1
ATOM 2293 C CA . ALA A 1 297 ? 67.844 -6.498 2.217 1.00 33.66 320 ALA A CA 1
ATOM 2294 C C . ALA A 1 297 ? 69.121 -6.684 3.034 1.00 37.63 320 ALA A C 1
ATOM 2295 O O . ALA A 1 297 ? 69.786 -5.688 3.305 1.00 38.03 320 ALA A O 1
ATOM 2297 N N . LYS A 1 298 ? 69.443 -7.946 3.449 1.00 31.29 321 LYS A N 1
ATOM 2298 C CA . LYS A 1 298 ? 70.623 -8.283 4.263 1.00 29.74 321 LYS A CA 1
ATOM 2299 C C . LYS A 1 298 ? 71.818 -8.786 3.428 1.00 34.03 321 LYS A C 1
ATOM 2300 O O . LYS A 1 298 ? 72.830 -9.230 3.993 1.00 33.46 321 LYS A O 1
ATOM 2306 N N . ALA A 1 299 ? 71.689 -8.764 2.095 1.00 29.40 322 ALA A N 1
ATOM 2307 C CA . ALA A 1 299 ? 72.707 -9.301 1.184 1.00 29.10 322 ALA A CA 1
ATOM 2308 C C . ALA A 1 299 ? 73.964 -8.427 1.089 1.00 32.87 322 ALA A C 1
ATOM 2309 O O . ALA A 1 299 ? 74.980 -8.879 0.540 1.00 32.34 322 ALA A O 1
ATOM 2311 N N . ASN A 1 300 ? 73.907 -7.199 1.636 1.00 29.07 323 ASN A N 1
ATOM 2312 C CA . ASN A 1 300 ? 75.026 -6.272 1.592 1.00 29.20 323 ASN A CA 1
ATOM 2313 C C . ASN A 1 300 ? 75.413 -5.795 2.979 1.00 32.08 323 ASN A C 1
ATOM 2314 O O . ASN A 1 300 ? 75.782 -4.629 3.167 1.00 32.54 323 ASN A O 1
ATOM 2319 N N . TYR A 1 301 ? 75.391 -6.734 3.953 1.00 27.84 324 TYR A N 1
ATOM 2320 C CA . TYR A 1 301 ? 75.791 -6.421 5.325 1.00 28.13 324 TYR A CA 1
ATOM 2321 C C . TYR A 1 301 ? 77.233 -5.935 5.323 1.00 31.25 324 TYR A C 1
ATOM 2322 O O . TYR A 1 301 ? 77.542 -4.895 5.931 1.00 31.08 324 TYR A O 1
ATOM 2331 N N . PHE A 1 302 ? 78.113 -6.669 4.610 1.00 26.52 325 PHE A N 1
ATOM 2332 C CA . PHE A 1 302 ? 79.510 -6.265 4.489 1.00 25.69 325 PHE A CA 1
ATOM 2333 C C . PHE A 1 302 ? 79.705 -5.515 3.176 1.00 32.18 325 PHE A C 1
ATOM 2334 O O . PHE A 1 302 ? 78.823 -5.508 2.315 1.00 31.52 325 PHE A O 1
ATOM 2342 N N . SER A 1 303 ? 80.869 -4.885 3.039 1.00 31.08 326 SER A N 1
ATOM 2343 C CA . SER A 1 303 ? 81.333 -4.211 1.840 1.00 31.33 326 SER A CA 1
ATOM 2344 C C . SER A 1 303 ? 82.841 -4.268 1.907 1.00 35.76 326 SER A C 1
ATOM 2345 O O . SER A 1 303 ? 83.378 -4.680 2.938 1.00 35.07 326 SER A O 1
ATOM 2348 N N . HIS A 1 304 ? 83.538 -3.876 0.834 1.00 33.97 327 HIS A N 1
ATOM 2349 C CA . HIS A 1 304 ? 84.990 -3.830 0.900 1.00 34.37 327 HIS A CA 1
ATOM 2350 C C . HIS A 1 304 ? 85.376 -2.465 1.457 1.00 37.79 327 HIS A C 1
ATOM 2351 O O . HIS A 1 304 ? 85.105 -1.437 0.827 1.00 38.67 327 HIS A O 1
ATOM 2358 N N . HIS A 1 305 ? 85.983 -2.455 2.654 1.00 32.29 328 HIS A N 1
ATOM 2359 C CA . HIS A 1 305 ? 86.355 -1.219 3.323 1.00 32.09 328 HIS A CA 1
ATOM 2360 C C . HIS A 1 305 ? 87.527 -1.411 4.265 1.00 36.32 328 HIS A C 1
ATOM 2361 O O . HIS A 1 305 ? 87.345 -1.719 5.443 1.00 36.19 328 HIS A O 1
ATOM 2368 N N . VAL A 1 306 ? 88.739 -1.278 3.718 1.00 34.12 329 VAL A N 1
ATOM 2369 C CA . VAL A 1 306 ? 90.010 -1.486 4.409 1.00 33.94 329 VAL A CA 1
ATOM 2370 C C . VAL A 1 306 ? 90.132 -0.658 5.689 1.00 36.85 329 VAL A C 1
ATOM 2371 O O . VAL A 1 306 ? 90.483 -1.196 6.736 1.00 35.20 329 VAL A O 1
ATOM 2375 N N . GLU A 1 307 ? 89.829 0.645 5.623 1.00 34.45 330 GLU A N 1
ATOM 2376 C CA . GLU A 1 307 ? 89.983 1.498 6.800 1.00 35.77 330 GLU A CA 1
ATOM 2377 C C . GLU A 1 307 ? 89.000 1.112 7.931 1.00 37.44 330 GLU A C 1
ATOM 2378 O O . GLU A 1 307 ? 89.378 1.167 9.103 1.00 36.89 330 GLU A O 1
ATOM 2384 N N . LYS A 1 308 ? 87.803 0.600 7.572 1.00 33.36 331 LYS A N 1
ATOM 2385 C CA . LYS A 1 308 ? 86.820 0.091 8.539 1.00 33.04 331 LYS A CA 1
ATOM 2386 C C . LYS A 1 308 ? 87.365 -1.197 9.194 1.00 34.36 331 LYS A C 1
ATOM 2387 O O . LYS A 1 308 ? 87.229 -1.377 10.401 1.00 32.39 331 LYS A O 1
ATOM 2393 N N . ALA A 1 309 ? 88.006 -2.079 8.392 1.00 31.59 332 ALA A N 1
ATOM 2394 C CA . ALA A 1 309 ? 88.625 -3.319 8.885 1.00 30.91 332 ALA A CA 1
ATOM 2395 C C . ALA A 1 309 ? 89.746 -3.003 9.872 1.00 34.17 332 ALA A C 1
ATOM 2396 O O . ALA A 1 309 ? 89.818 -3.635 10.931 1.00 33.02 332 ALA A O 1
ATOM 2398 N N . LYS A 1 310 ? 90.604 -2.003 9.540 1.00 30.94 333 LYS A N 1
ATOM 2399 C CA . LYS A 1 310 ? 91.677 -1.556 10.430 1.00 32.47 333 LYS A CA 1
ATOM 2400 C C . LYS A 1 310 ? 91.119 -1.044 11.757 1.00 35.85 333 LYS A C 1
ATOM 2401 O O . LYS A 1 310 ? 91.663 -1.385 12.813 1.00 34.73 333 LYS A O 1
ATOM 2407 N N . ALA A 1 311 ? 90.029 -0.238 11.713 1.00 33.88 334 ALA A N 1
ATOM 2408 C CA . ALA A 1 311 ? 89.420 0.302 12.940 1.00 34.10 334 ALA A CA 1
ATOM 2409 C C . ALA A 1 311 ? 88.866 -0.807 13.818 1.00 34.67 334 ALA A C 1
ATOM 2410 O O . ALA A 1 311 ? 89.032 -0.743 15.030 1.00 33.92 334 ALA A O 1
ATOM 2412 N N . LEU A 1 312 ? 88.252 -1.857 13.208 1.00 30.46 335 LEU A N 1
ATOM 2413 C CA . LEU A 1 312 ? 87.729 -3.014 13.940 1.00 29.12 335 LEU A CA 1
ATOM 2414 C C . LEU A 1 312 ? 88.811 -3.795 14.660 1.00 34.29 335 LEU A C 1
ATOM 2415 O O . LEU A 1 312 ? 88.591 -4.211 15.794 1.00 34.31 335 LEU A O 1
ATOM 2420 N N . LEU A 1 313 ? 89.972 -4.018 14.001 1.00 32.71 336 LEU A N 1
ATOM 2421 C CA . LEU A 1 313 ? 91.119 -4.707 14.615 1.00 33.11 336 LEU A CA 1
ATOM 2422 C C . LEU A 1 313 ? 91.615 -3.918 15.813 1.00 36.97 336 LEU A C 1
ATOM 2423 O O . LEU A 1 313 ? 91.911 -4.508 16.854 1.00 36.00 336 LEU A O 1
ATOM 2428 N N . ALA A 1 314 ? 91.717 -2.577 15.659 1.00 35.38 337 ALA A N 1
ATOM 2429 C CA . ALA A 1 314 ? 92.182 -1.688 16.725 1.00 37.60 337 ALA A CA 1
ATOM 2430 C C . ALA A 1 314 ? 91.233 -1.759 17.917 1.00 41.48 337 ALA A C 1
ATOM 2431 O O . ALA A 1 314 ? 91.696 -1.911 19.046 1.00 41.74 337 ALA A O 1
ATOM 2433 N N . LYS A 1 315 ? 89.908 -1.770 17.650 1.00 37.32 338 LYS A N 1
ATOM 2434 C CA . LYS A 1 315 ? 88.865 -1.862 18.670 1.00 37.77 338 LYS A CA 1
ATOM 2435 C C . LYS A 1 315 ? 88.934 -3.200 19.412 1.00 40.10 338 LYS A C 1
ATOM 2436 O O . LYS A 1 315 ? 88.717 -3.231 20.625 1.00 40.09 338 LYS A O 1
ATOM 2442 N N . ALA A 1 316 ? 89.276 -4.294 18.682 1.00 34.97 339 ALA A N 1
ATOM 2443 C CA . ALA A 1 316 ? 89.419 -5.653 19.204 1.00 34.19 339 ALA A CA 1
ATOM 2444 C C . ALA A 1 316 ? 90.700 -5.853 20.045 1.00 37.88 339 ALA A C 1
ATOM 2445 O O . ALA A 1 316 ? 90.845 -6.890 20.691 1.00 37.51 339 ALA A O 1
ATOM 2447 N N . GLY A 1 317 ? 91.605 -4.877 20.025 1.00 34.61 340 GLY A N 1
ATOM 2448 C CA . GLY A 1 317 ? 92.854 -4.935 20.778 1.00 35.76 340 GLY A CA 1
ATOM 2449 C C . GLY A 1 317 ? 94.087 -5.283 19.964 1.00 39.74 340 GLY A C 1
ATOM 2450 O O . GLY A 1 317 ? 95.122 -5.626 20.546 1.00 40.87 340 GLY A O 1
ATOM 2451 N N . TYR A 1 318 ? 94.003 -5.150 18.614 1.00 35.09 341 TYR A N 1
ATOM 2452 C CA . TYR A 1 318 ? 95.096 -5.427 17.663 1.00 34.13 341 TYR A CA 1
ATOM 2453 C C . TYR A 1 318 ? 95.452 -4.181 16.826 1.00 41.07 341 TYR A C 1
ATOM 2454 O O . TYR A 1 318 ? 95.248 -4.192 15.610 1.00 41.39 341 TYR A O 1
ATOM 2463 N N . PRO A 1 319 ? 96.007 -3.097 17.436 1.00 40.96 342 PRO A N 1
ATOM 2464 C CA . PRO A 1 319 ? 96.313 -1.887 16.643 1.00 41.61 342 PRO A CA 1
ATOM 2465 C C . PRO A 1 319 ? 97.441 -2.076 15.630 1.00 46.85 342 PRO A C 1
ATOM 2466 O O . PRO A 1 319 ? 97.561 -1.291 14.687 1.00 47.59 342 PRO A O 1
ATOM 2470 N N . ASN A 1 320 ? 98.248 -3.132 15.825 1.00 42.24 343 ASN A N 1
ATOM 2471 C CA . ASN A 1 320 ? 99.377 -3.482 14.966 1.00 41.34 343 ASN A CA 1
ATOM 2472 C C . ASN A 1 320 ? 99.160 -4.819 14.270 1.00 42.69 343 ASN A C 1
ATOM 2473 O O . ASN A 1 320 ? 100.102 -5.356 13.699 1.00 42.65 343 ASN A O 1
ATOM 2478 N N . GLY A 1 321 ? 97.931 -5.337 14.316 1.00 36.94 344 GLY A N 1
ATOM 2479 C CA . GLY A 1 321 ? 97.586 -6.618 13.707 1.00 34.43 344 GLY A CA 1
ATOM 2480 C C . GLY A 1 321 ? 98.167 -7.781 14.481 1.00 35.80 344 GLY A C 1
ATOM 2481 O O . GLY A 1 321 ? 98.379 -7.679 15.696 1.00 35.30 344 GLY A O 1
ATOM 2482 N N . PHE A 1 322 ? 98.442 -8.899 13.784 1.00 31.71 345 PHE A N 1
ATOM 2483 C CA . PHE A 1 322 ? 98.994 -10.107 14.402 1.00 30.06 345 PHE A CA 1
ATOM 2484 C C . PHE A 1 322 ? 99.506 -11.044 13.323 1.00 33.10 345 PHE A C 1
ATOM 2485 O O . PHE A 1 322 ? 99.221 -10.828 12.137 1.00 31.83 345 PHE A O 1
ATOM 2493 N N . GLU A 1 323 ? 100.212 -12.109 13.738 1.00 28.65 346 GLU A N 1
ATOM 2494 C CA . GLU A 1 323 ? 100.710 -13.139 12.820 1.00 29.01 346 GLU A CA 1
ATOM 2495 C C . GLU A 1 323 ? 99.773 -14.345 12.902 1.00 28.96 346 GLU A C 1
ATOM 2496 O O . GLU A 1 323 ? 99.277 -14.681 13.983 1.00 27.54 346 GLU A O 1
ATOM 2502 N N . VAL A 1 324 ? 99.527 -15.014 11.758 1.00 25.46 347 VAL A N 1
ATOM 2503 C CA . VAL A 1 324 ? 98.627 -16.156 11.727 1.00 23.88 347 VAL A CA 1
ATOM 2504 C C . VAL A 1 324 ? 99.001 -17.056 10.554 1.00 26.64 347 VAL A C 1
ATOM 2505 O O . VAL A 1 324 ? 99.611 -16.588 9.599 1.00 26.60 347 VAL A O 1
ATOM 2509 N N . ARG A 1 325 ? 98.579 -18.315 10.604 1.00 23.65 348 ARG A N 1
ATOM 2510 C CA . ARG A 1 325 ? 98.795 -19.245 9.509 1.00 22.29 348 ARG A CA 1
ATOM 2511 C C . ARG A 1 325 ? 97.458 -19.605 8.886 1.00 25.76 348 ARG A C 1
ATOM 2512 O O . ARG A 1 325 ? 96.505 -19.880 9.614 1.00 24.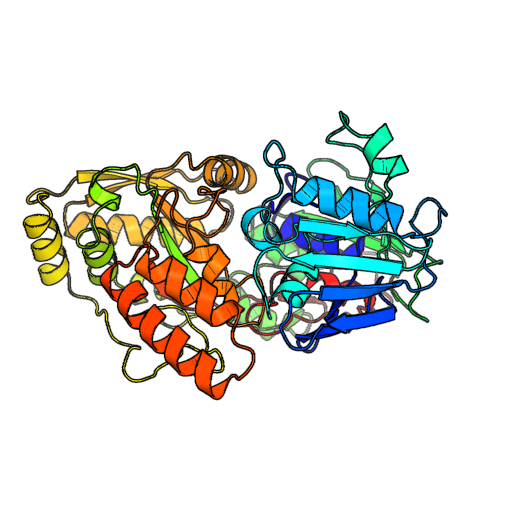68 348 ARG A O 1
ATOM 2520 N N . LEU A 1 326 ? 97.391 -19.612 7.547 1.00 21.71 349 LEU A N 1
ATOM 2521 C CA . LEU A 1 326 ? 96.183 -19.998 6.799 1.00 21.18 349 LEU A CA 1
ATOM 2522 C C . LEU A 1 326 ? 96.402 -21.343 6.134 1.00 23.95 349 LEU A C 1
ATOM 2523 O O . LEU A 1 326 ? 97.324 -21.499 5.321 1.00 22.53 349 LEU A O 1
ATOM 2528 N N . LEU A 1 327 ? 95.521 -22.292 6.456 1.00 20.28 350 LEU A N 1
ATOM 2529 C CA . LEU A 1 327 ? 95.572 -23.628 5.853 1.00 19.96 350 LEU A CA 1
ATOM 2530 C C . LEU A 1 327 ? 94.733 -23.667 4.587 1.00 22.90 350 LEU A C 1
ATOM 2531 O O . LEU A 1 327 ? 93.537 -23.346 4.608 1.00 21.89 350 LEU A O 1
ATOM 2536 N N . ALA A 1 328 ? 95.327 -24.143 3.500 1.00 19.44 351 ALA A N 1
ATOM 2537 C CA . ALA A 1 328 ? 94.570 -24.381 2.272 1.00 19.86 351 ALA A CA 1
ATOM 2538 C C . ALA A 1 328 ? 95.230 -25.600 1.609 1.00 23.29 351 ALA A C 1
ATOM 2539 O O . ALA A 1 328 ? 95.628 -26.522 2.331 1.00 21.80 351 ALA A O 1
ATOM 2541 N N . THR A 1 329 ? 95.326 -25.638 0.280 1.00 20.58 352 THR A N 1
ATOM 2542 C CA . THR A 1 329 ? 95.955 -26.772 -0.427 1.00 19.84 352 THR A CA 1
ATOM 2543 C C . THR A 1 329 ? 96.551 -26.273 -1.723 1.00 23.53 352 THR A C 1
ATOM 2544 O O . THR A 1 329 ? 96.034 -25.313 -2.305 1.00 20.85 352 THR A O 1
ATOM 2548 N N . SER A 1 330 ? 97.593 -26.962 -2.216 1.00 20.04 353 SER A N 1
ATOM 2549 C CA . SER A 1 330 ? 98.130 -26.650 -3.534 1.00 21.13 353 SER A CA 1
ATOM 2550 C C . SER A 1 330 ? 97.491 -27.621 -4.575 1.00 23.52 353 SER A C 1
ATOM 2551 O O . SER A 1 330 ? 97.756 -27.484 -5.757 1.00 24.04 353 SER A O 1
ATOM 2554 N N . GLN A 1 331 ? 96.699 -28.623 -4.137 1.00 20.42 354 GLN A N 1
ATOM 2555 C CA . GLN A 1 331 ? 96.109 -29.611 -5.062 1.00 18.91 354 GLN A CA 1
ATOM 2556 C C . GLN A 1 331 ? 95.027 -29.015 -5.982 1.00 23.36 354 GLN A C 1
ATOM 2557 O O . GLN A 1 331 ? 94.775 -29.542 -7.076 1.00 23.31 354 GLN A O 1
ATOM 2563 N N . TYR A 1 332 ? 94.353 -27.958 -5.505 1.00 20.40 355 TYR A N 1
ATOM 2564 C CA . TYR A 1 332 ? 93.302 -27.279 -6.259 1.00 20.72 355 TYR A CA 1
ATOM 2565 C C . TYR A 1 332 ? 93.795 -25.862 -6.446 1.00 23.16 355 TYR A C 1
ATOM 2566 O O . TYR A 1 332 ? 93.936 -25.125 -5.465 1.00 21.53 355 TYR A O 1
ATOM 2575 N N . SER A 1 333 ? 94.137 -25.498 -7.677 1.00 22.69 356 SER A N 1
ATOM 2576 C CA . SER A 1 333 ? 94.667 -24.154 -7.930 1.00 22.90 356 SER A CA 1
ATOM 2577 C C . SER A 1 333 ? 93.766 -23.064 -7.371 1.00 23.47 356 SER A C 1
ATOM 2578 O O . SER A 1 333 ? 94.282 -22.072 -6.835 1.00 24.47 356 SER A O 1
ATOM 2581 N N . PHE A 1 334 ? 92.429 -23.242 -7.453 1.00 20.14 357 PHE A N 1
ATOM 2582 C CA . PHE A 1 334 ? 91.565 -22.166 -6.904 1.00 19.69 357 PHE A CA 1
ATOM 2583 C C . PHE A 1 334 ? 91.741 -21.987 -5.393 1.00 22.16 357 PHE A C 1
ATOM 2584 O O . PHE A 1 334 ? 91.589 -20.879 -4.902 1.00 22.10 357 PHE A O 1
ATOM 2592 N N . GLN A 1 335 ? 92.040 -23.070 -4.656 1.00 20.40 358 GLN A N 1
ATOM 2593 C CA . GLN A 1 335 ? 92.244 -22.987 -3.201 1.00 20.59 358 GLN A CA 1
ATOM 2594 C C . GLN A 1 335 ? 93.556 -22.246 -2.914 1.00 22.30 358 GLN A C 1
ATOM 2595 O O . GLN A 1 335 ? 93.600 -21.305 -2.096 1.00 21.00 358 GLN A O 1
ATOM 2601 N N . GLN A 1 336 ? 94.636 -22.646 -3.632 1.00 20.91 359 GLN A N 1
ATOM 2602 C CA . GLN A 1 336 ? 95.922 -21.957 -3.465 1.00 21.33 359 GLN A CA 1
ATOM 2603 C C . GLN A 1 336 ? 95.801 -20.467 -3.812 1.00 24.66 359 GLN A C 1
ATOM 2604 O O . GLN A 1 336 ? 96.269 -19.622 -3.048 1.00 26.05 359 GLN A O 1
ATOM 2610 N N . ASN A 1 337 ? 95.173 -20.139 -4.954 1.00 22.19 360 ASN A N 1
ATOM 2611 C CA . ASN A 1 337 ? 95.063 -18.734 -5.381 1.00 22.42 360 ASN A CA 1
ATOM 2612 C C . ASN A 1 337 ? 94.129 -17.930 -4.491 1.00 24.76 360 ASN A C 1
ATOM 2613 O O . ASN A 1 337 ? 94.397 -16.740 -4.245 1.00 23.54 360 ASN A O 1
ATOM 2618 N N . THR A 1 338 ? 93.076 -18.585 -3.935 1.00 20.79 361 THR A N 1
ATOM 2619 C CA . THR A 1 338 ? 92.206 -17.882 -2.972 1.00 20.60 361 THR A CA 1
ATOM 2620 C C . THR A 1 338 ? 93.061 -17.553 -1.746 1.00 23.56 361 THR A C 1
ATOM 2621 O O . THR A 1 338 ? 92.983 -16.437 -1.219 1.00 24.51 361 THR A O 1
ATOM 2625 N N . ALA A 1 339 ? 93.875 -18.522 -1.288 1.00 19.63 362 ALA A N 1
ATOM 2626 C CA . ALA A 1 339 ? 94.745 -18.311 -0.115 1.00 21.61 362 ALA A CA 1
ATOM 2627 C C . ALA A 1 339 ? 95.748 -17.172 -0.333 1.00 25.36 362 ALA A C 1
ATOM 2628 O O . ALA A 1 339 ? 95.933 -16.332 0.562 1.00 23.78 362 ALA A O 1
ATOM 2630 N N . ILE A 1 340 ? 96.367 -17.119 -1.532 1.00 23.03 363 ILE A N 1
ATOM 2631 C CA . ILE A 1 340 ? 97.321 -16.061 -1.900 1.00 22.54 363 ILE A CA 1
ATOM 2632 C C . ILE A 1 340 ? 96.628 -14.686 -1.875 1.00 27.43 363 ILE A C 1
ATOM 2633 O O . ILE A 1 340 ? 97.169 -13.735 -1.299 1.00 27.87 363 ILE A O 1
ATOM 2638 N N . ALA A 1 341 ? 95.413 -14.606 -2.443 1.00 25.09 364 ALA A N 1
ATOM 2639 C CA . ALA A 1 341 ? 94.645 -13.351 -2.449 1.00 26.31 364 ALA A CA 1
ATOM 2640 C C . ALA A 1 341 ? 94.317 -12.908 -1.019 1.00 29.12 364 ALA A 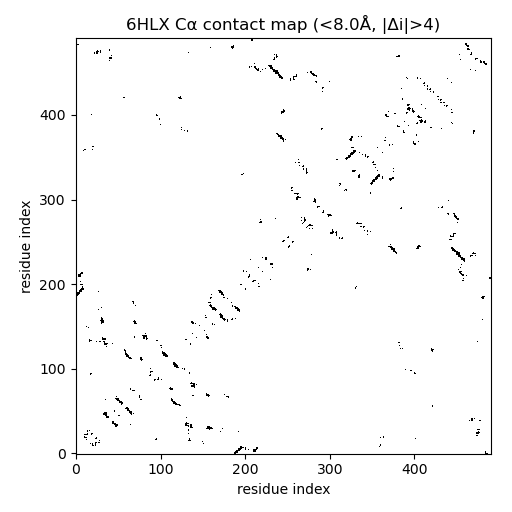C 1
ATOM 2641 O O . ALA A 1 341 ? 94.512 -11.733 -0.689 1.00 28.80 364 ALA A O 1
ATOM 2643 N N . ILE A 1 342 ? 93.891 -13.855 -0.150 1.00 23.89 365 ILE A N 1
ATOM 2644 C CA . ILE A 1 342 ? 93.580 -13.536 1.254 1.00 23.56 365 ILE A CA 1
ATOM 2645 C C . ILE A 1 342 ? 94.825 -12.994 1.973 1.00 27.05 365 ILE A C 1
ATOM 2646 O O . ILE A 1 342 ? 94.740 -11.991 2.683 1.00 26.86 365 ILE A O 1
ATOM 2651 N N . GLN A 1 343 ? 95.985 -13.636 1.738 1.00 23.63 366 GLN A N 1
ATOM 2652 C CA . GLN A 1 343 ? 97.259 -13.239 2.330 1.00 24.32 366 GLN A CA 1
ATOM 2653 C C . GLN A 1 343 ? 97.600 -11.797 1.956 1.00 29.58 366 GLN A C 1
ATOM 2654 O O . GLN A 1 343 ? 97.960 -11.018 2.836 1.00 29.87 366 GLN A O 1
ATOM 2660 N N . SER A 1 344 ? 97.499 -11.444 0.660 1.00 27.42 367 SER A N 1
ATOM 2661 C CA . SER A 1 344 ? 97.835 -10.085 0.222 1.00 29.50 367 SER A CA 1
ATOM 2662 C C . SER A 1 344 ? 96.815 -9.055 0.705 1.00 34.10 367 SER A C 1
ATOM 2663 O O . SER A 1 344 ? 97.208 -7.964 1.120 1.00 34.28 367 SER A O 1
ATOM 2666 N N . GLU A 1 345 ? 95.519 -9.427 0.726 1.00 29.04 368 GLU A N 1
ATOM 2667 C CA . GLU A 1 345 ? 94.467 -8.526 1.223 1.00 29.18 368 GLU A CA 1
ATOM 2668 C C . GLU A 1 345 ? 94.627 -8.215 2.709 1.00 32.17 368 GLU A C 1
ATOM 2669 O O . GLU A 1 345 ? 94.480 -7.061 3.108 1.00 33.34 368 GLU A O 1
ATOM 2675 N N . LEU A 1 346 ? 94.926 -9.232 3.528 1.00 27.49 369 LEU A N 1
ATOM 2676 C CA . LEU A 1 346 ? 95.036 -9.048 4.977 1.00 27.21 369 LEU A CA 1
ATOM 2677 C C . LEU A 1 346 ? 96.315 -8.351 5.410 1.00 32.53 369 LEU A C 1
ATOM 2678 O O . LEU A 1 346 ? 96.312 -7.693 6.455 1.00 31.91 369 LEU A O 1
ATOM 2683 N N . ALA A 1 347 ? 97.392 -8.434 4.591 1.00 29.58 370 ALA A N 1
ATOM 2684 C CA . ALA A 1 347 ? 98.638 -7.695 4.874 1.00 30.56 370 ALA A CA 1
ATOM 2685 C C . ALA A 1 347 ? 98.368 -6.181 4.984 1.00 35.05 370 ALA A C 1
ATOM 2686 O O . ALA A 1 347 ? 99.054 -5.491 5.745 1.00 36.10 370 ALA A O 1
ATOM 2688 N N . LYS A 1 348 ? 97.355 -5.686 4.238 1.00 31.01 371 LYS A N 1
ATOM 2689 C CA . LYS A 1 348 ? 96.981 -4.269 4.175 1.00 32.51 371 LYS A CA 1
ATOM 2690 C C . LYS A 1 348 ? 96.422 -3.758 5.492 1.00 36.35 371 LYS A C 1
ATOM 2691 O O . LYS A 1 348 ? 96.428 -2.546 5.719 1.00 36.58 371 LYS A O 1
ATOM 2697 N N . ILE A 1 349 ? 95.966 -4.677 6.370 1.00 32.21 372 ILE A N 1
ATOM 2698 C CA . ILE A 1 349 ? 95.410 -4.320 7.678 1.00 32.69 372 ILE A CA 1
ATOM 2699 C C . ILE A 1 349 ? 96.319 -4.812 8.831 1.00 37.08 372 ILE A C 1
ATOM 2700 O O . ILE A 1 349 ? 95.923 -4.759 10.001 1.00 37.76 372 ILE A O 1
ATOM 2705 N N . GLY A 1 350 ? 97.535 -5.237 8.487 1.00 32.24 373 GLY A N 1
ATOM 2706 C CA . GLY A 1 350 ? 98.542 -5.658 9.456 1.00 32.05 373 GLY A CA 1
ATOM 2707 C C . GLY A 1 350 ? 98.440 -7.084 9.947 1.00 34.00 373 GLY A C 1
ATOM 2708 O O . GLY A 1 350 ? 99.063 -7.436 10.950 1.00 33.57 373 GLY A O 1
ATOM 2709 N N 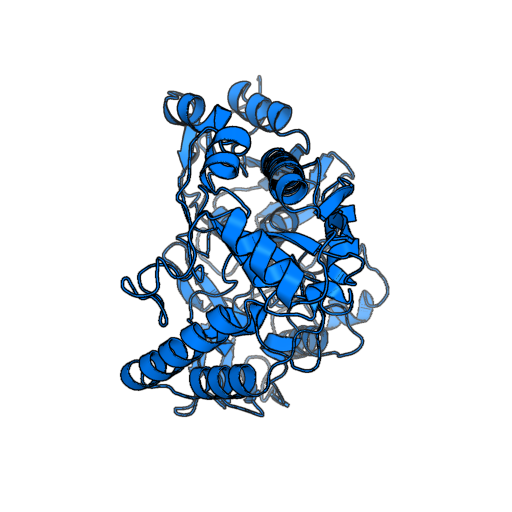. ILE A 1 351 ? 97.678 -7.924 9.239 1.00 29.45 374 ILE A N 1
ATOM 2710 C CA . ILE A 1 351 ? 97.583 -9.342 9.576 1.00 27.92 374 ILE A CA 1
ATOM 2711 C C . ILE A 1 351 ? 98.589 -10.031 8.655 1.00 32.43 374 ILE A C 1
ATOM 2712 O O . ILE A 1 351 ? 98.416 -10.010 7.433 1.00 29.57 374 ILE A O 1
ATOM 2717 N N . LYS A 1 352 ? 99.664 -10.568 9.242 1.00 29.52 375 LYS A N 1
ATOM 2718 C CA . LYS A 1 352 ? 100.734 -11.236 8.496 1.00 29.52 375 LYS A CA 1
ATOM 2719 C C . LYS A 1 352 ? 100.410 -12.714 8.396 1.00 30.41 375 LYS A C 1
ATOM 2720 O O . LYS A 1 352 ? 100.552 -13.451 9.370 1.00 30.14 375 LYS A O 1
ATOM 2726 N N . VAL A 1 353 ? 99.918 -13.130 7.224 1.00 26.53 376 VAL A N 1
ATOM 2727 C CA . VAL A 1 353 ? 99.484 -14.505 6.986 1.00 24.49 376 VAL A CA 1
ATOM 2728 C C . VAL A 1 353 ? 100.609 -15.327 6.357 1.00 29.35 376 VAL A C 1
ATOM 2729 O O . VAL A 1 353 ? 101.174 -14.894 5.358 1.00 30.02 376 VAL A O 1
ATOM 2733 N N . LYS A 1 354 ? 100.902 -16.509 6.922 1.00 23.98 377 LYS A N 1
ATOM 2734 C CA . LYS A 1 354 ? 101.819 -17.500 6.335 1.00 24.20 377 LYS A CA 1
ATOM 2735 C C . LYS A 1 354 ? 100.922 -18.631 5.820 1.00 26.65 377 LYS A C 1
ATOM 2736 O O . LYS A 1 354 ? 99.940 -18.980 6.479 1.00 26.82 377 LYS A O 1
ATOM 2742 N N . LEU A 1 355 ? 101.213 -19.157 4.629 1.00 23.14 378 LEU A N 1
ATOM 2743 C CA . LEU A 1 355 ? 100.370 -20.186 4.019 1.00 23.31 378 LEU A CA 1
ATOM 2744 C C . LEU A 1 355 ? 100.875 -21.602 4.213 1.00 27.60 378 LEU A C 1
ATOM 2745 O O . LEU A 1 355 ? 102.081 -21.868 4.052 1.00 27.78 378 LEU A O 1
ATOM 2750 N N . ASP A 1 356 ? 99.940 -22.525 4.483 1.00 23.61 379 ASP A N 1
ATOM 2751 C CA . ASP A 1 356 ? 100.227 -23.954 4.552 1.00 22.27 379 ASP A CA 1
ATOM 2752 C C . ASP A 1 356 ? 99.422 -24.565 3.424 1.00 24.57 379 ASP A C 1
ATOM 2753 O O . ASP A 1 356 ? 98.197 -24.530 3.453 1.00 24.77 379 ASP A O 1
ATOM 2758 N N . LEU A 1 357 ? 100.120 -25.069 2.401 1.00 20.52 380 LEU A N 1
ATOM 2759 C CA . LEU A 1 357 ? 99.515 -25.565 1.165 1.00 20.76 380 LEU A CA 1
ATOM 2760 C C . LEU A 1 357 ? 99.907 -27.010 0.881 1.00 23.91 380 LEU A C 1
ATOM 2761 O O . LEU A 1 357 ? 100.531 -27.287 -0.142 1.00 23.44 380 LEU A O 1
ATOM 2766 N N . PRO A 1 358 ? 99.513 -27.961 1.741 1.00 20.81 381 PRO A N 1
ATOM 2767 C CA . PRO A 1 358 ? 99.831 -29.372 1.462 1.00 21.34 381 PRO A CA 1
ATOM 2768 C C . PRO A 1 358 ? 98.862 -29.959 0.441 1.00 23.80 381 PRO A C 1
ATOM 2769 O O . PRO A 1 358 ? 97.977 -29.253 -0.051 1.00 21.39 381 PRO A O 1
ATOM 2773 N N . ASP A 1 359 ? 98.972 -31.260 0.157 1.00 20.94 382 ASP A N 1
ATOM 2774 C CA . ASP A 1 359 ? 98.018 -31.890 -0.761 1.00 20.56 382 ASP A CA 1
ATOM 2775 C C . ASP A 1 359 ? 96.639 -31.984 -0.075 1.00 22.74 382 ASP A C 1
ATOM 2776 O O . ASP A 1 359 ? 96.529 -31.660 1.112 1.00 21.57 382 ASP A O 1
ATOM 2781 N N . TRP A 1 360 ? 95.604 -32.430 -0.803 1.00 20.34 383 TRP A N 1
ATOM 2782 C CA . TRP A 1 360 ? 94.262 -32.413 -0.235 1.00 21.07 383 TRP A CA 1
ATOM 2783 C C . TRP A 1 360 ? 94.100 -33.294 0.994 1.00 23.26 383 TRP A C 1
ATOM 2784 O O . TRP A 1 360 ? 93.554 -32.831 2.008 1.00 21.09 383 TRP A O 1
ATOM 2795 N N . ALA A 1 361 ? 94.539 -34.556 0.910 1.00 19.39 384 ALA A N 1
ATOM 2796 C CA . ALA A 1 361 ? 94.385 -35.490 2.039 1.00 20.37 384 ALA A CA 1
ATOM 2797 C C . ALA A 1 361 ? 95.061 -34.946 3.320 1.00 22.29 384 ALA A C 1
ATOM 2798 O O . ALA A 1 361 ? 94.487 -35.064 4.415 1.00 21.16 384 ALA A O 1
ATOM 2800 N N . SER A 1 362 ? 96.244 -34.300 3.175 1.00 19.95 385 SER A N 1
ATOM 2801 C CA . SER A 1 362 ? 96.922 -33.732 4.350 1.00 19.87 385 SER A CA 1
ATOM 2802 C C . SER A 1 362 ? 96.131 -32.555 4.906 1.00 23.15 385 SER A C 1
ATOM 2803 O O . SER A 1 362 ? 95.992 -32.457 6.116 1.00 22.19 385 SER A O 1
ATOM 2806 N N . ARG A 1 363 ? 95.579 -31.687 4.020 1.00 19.56 386 ARG A N 1
ATOM 2807 C CA . ARG A 1 363 ? 94.748 -30.557 4.485 1.00 18.79 386 ARG A CA 1
ATOM 2808 C C . ARG A 1 363 ? 93.529 -31.123 5.269 1.00 22.52 386 ARG A C 1
ATOM 2809 O O . ARG A 1 363 ? 93.213 -30.631 6.352 1.00 21.90 386 ARG A O 1
ATOM 2817 N N . MET A 1 364 ? 92.839 -32.132 4.714 1.00 20.96 387 MET A N 1
ATOM 2818 C CA . MET A 1 364 ? 91.644 -32.721 5.352 1.00 21.56 387 MET A CA 1
ATOM 2819 C C . MET A 1 364 ? 91.959 -33.344 6.701 1.00 25.24 387 MET A C 1
ATOM 2820 O O . MET A 1 364 ? 91.135 -33.217 7.610 1.00 24.57 387 MET A O 1
ATOM 2825 N N . ALA A 1 365 ? 93.121 -34.042 6.839 1.00 22.25 388 ALA A N 1
ATOM 2826 C CA . ALA A 1 365 ? 93.505 -34.650 8.121 1.00 23.28 388 ALA A CA 1
ATOM 2827 C C . ALA A 1 365 ? 93.655 -33.537 9.161 1.00 26.97 388 ALA A C 1
ATOM 2828 O O . ALA A 1 365 ? 93.189 -33.696 10.285 1.00 28.20 388 ALA A O 1
ATOM 2830 N N . LYS A 1 366 ? 94.284 -32.402 8.780 1.00 22.49 389 LYS A N 1
ATOM 2831 C CA . LYS A 1 366 ? 94.433 -31.283 9.720 1.00 22.14 389 LYS A CA 1
ATOM 2832 C C . LYS A 1 366 ? 93.071 -30.641 10.025 1.00 26.01 389 LYS A C 1
ATOM 2833 O O . LYS A 1 366 ? 92.791 -30.333 11.185 1.00 26.83 389 LYS A O 1
ATOM 2839 N N . ALA A 1 367 ? 92.239 -30.431 8.999 1.00 22.41 390 ALA A N 1
ATOM 2840 C CA . ALA A 1 367 ? 90.922 -29.810 9.186 1.00 23.99 390 ALA A CA 1
ATOM 2841 C C . ALA A 1 367 ? 90.037 -30.643 10.129 1.00 31.40 390 ALA A C 1
ATOM 2842 O O . ALA A 1 367 ? 89.343 -30.075 10.989 1.00 29.34 390 ALA A O 1
ATOM 2844 N N . SER A 1 368 ? 90.128 -31.987 10.020 1.00 30.00 391 SER A N 1
ATOM 2845 C CA . SER A 1 368 ? 89.356 -32.939 10.836 1.00 31.77 391 SER A CA 1
ATOM 2846 C C . SER A 1 368 ? 89.657 -32.857 12.321 1.00 38.26 391 SER A C 1
ATOM 2847 O O . SER A 1 368 ? 88.771 -33.163 13.111 1.00 41.06 391 SER A O 1
ATOM 2850 N N . THR A 1 369 ? 90.894 -32.477 12.704 1.00 33.18 392 THR A N 1
ATOM 2851 C CA . THR A 1 369 ? 91.310 -32.343 14.105 1.00 32.68 392 THR A CA 1
ATOM 2852 C C . THR A 1 369 ? 91.372 -30.883 14.591 1.00 32.70 392 THR A C 1
ATOM 2853 O O . THR A 1 369 ? 91.746 -30.649 15.737 1.00 33.08 392 THR A O 1
ATOM 2857 N N . GLY A 1 370 ? 91.038 -29.926 13.720 1.00 28.80 393 GLY A N 1
ATOM 2858 C CA . GLY A 1 370 ? 91.125 -28.500 14.048 1.00 28.14 393 GLY A CA 1
ATOM 2859 C C . GLY A 1 370 ? 92.564 -28.031 14.172 1.00 30.88 393 GLY A C 1
ATOM 2860 O O . GLY A 1 370 ? 92.844 -27.041 14.850 1.00 30.01 393 GLY A O 1
ATOM 2861 N N . ASP A 1 371 ? 93.501 -28.738 13.500 1.00 26.72 394 ASP A N 1
ATOM 2862 C CA . ASP A 1 371 ? 94.924 -28.408 13.538 1.00 26.75 394 ASP A CA 1
ATOM 2863 C C . ASP A 1 371 ? 95.244 -27.245 12.583 1.00 28.31 394 ASP A C 1
ATOM 2864 O O . ASP A 1 371 ? 95.983 -27.403 11.606 1.00 27.58 394 ASP A O 1
ATOM 2869 N N . TYR A 1 372 ? 94.680 -26.070 12.879 1.00 23.76 395 TYR A N 1
ATOM 2870 C CA . TYR A 1 372 ? 94.863 -24.873 12.065 1.00 22.80 395 TYR A CA 1
ATOM 2871 C C . TYR A 1 372 ? 94.390 -23.650 12.841 1.00 25.26 395 TYR A C 1
ATOM 2872 O O . TYR A 1 372 ? 93.673 -23.818 13.826 1.00 25.05 395 TYR A O 1
ATOM 2881 N N . ASP A 1 373 ? 94.754 -22.430 12.370 1.00 22.62 396 ASP A N 1
ATOM 2882 C CA . ASP A 1 373 ? 94.316 -21.135 12.940 1.00 21.74 396 ASP A CA 1
ATOM 2883 C C . ASP A 1 373 ? 93.033 -20.747 12.162 1.00 23.74 396 ASP A C 1
ATOM 2884 O O . ASP A 1 373 ? 91.995 -20.474 12.758 1.00 23.39 396 ASP A O 1
ATOM 2889 N N . PHE A 1 374 ? 93.115 -20.770 10.824 1.00 20.65 397 PHE A N 1
ATOM 2890 C CA . PHE A 1 374 ? 91.959 -20.603 9.931 1.00 19.48 397 PHE A CA 1
ATOM 2891 C C . PHE A 1 374 ? 92.208 -21.312 8.635 1.00 22.02 397 PHE A C 1
ATOM 2892 O O . PHE A 1 374 ? 93.351 -21.662 8.341 1.00 22.44 397 PHE A O 1
ATOM 2900 N N . THR A 1 375 ? 91.130 -21.649 7.910 1.00 19.24 398 THR A N 1
ATOM 2901 C CA . THR A 1 375 ? 91.271 -22.432 6.669 1.00 18.75 398 THR A CA 1
ATOM 2902 C C . THR A 1 375 ? 90.357 -21.926 5.590 1.00 22.04 398 THR A C 1
ATOM 2903 O O . THR A 1 375 ? 89.269 -21.425 5.896 1.00 20.42 398 THR A O 1
ATOM 2907 N N . VAL A 1 376 ? 90.840 -21.987 4.339 1.00 20.12 399 VAL A N 1
ATOM 2908 C CA . VAL A 1 376 ? 90.016 -21.664 3.171 1.00 19.16 399 VAL A CA 1
ATOM 2909 C C . VAL A 1 376 ? 88.881 -22.715 3.144 1.00 21.35 399 VAL A C 1
ATOM 2910 O O . VAL A 1 376 ? 89.123 -23.929 3.229 1.00 21.09 399 VAL A O 1
ATOM 2914 N N . MET A 1 377 ? 87.646 -22.232 3.004 1.00 19.27 400 MET A N 1
ATOM 2915 C CA . MET A 1 377 ? 86.459 -23.084 2.986 1.00 17.79 400 MET A CA 1
ATOM 2916 C C . MET A 1 377 ? 85.900 -23.044 1.569 1.00 21.61 400 MET A C 1
ATOM 2917 O O . MET A 1 377 ? 85.546 -21.974 1.093 1.00 21.76 400 MET A O 1
ATOM 2922 N N . GLY A 1 378 ? 85.846 -24.200 0.919 1.00 19.77 401 GLY A N 1
ATOM 2923 C CA . GLY A 1 378 ? 85.235 -24.403 -0.394 1.00 19.71 401 GLY A CA 1
ATOM 2924 C C . GLY A 1 378 ? 84.159 -25.431 -0.136 1.00 22.08 401 GLY A C 1
ATOM 2925 O O . GLY A 1 378 ? 84.475 -26.601 0.071 1.00 19.50 401 GLY A O 1
ATOM 2926 N N . SER A 1 379 ? 82.894 -25.004 0.022 1.00 18.14 402 SER A N 1
ATOM 2927 C CA . SER A 1 379 ? 81.893 -25.963 0.496 1.00 18.24 402 SER A CA 1
ATOM 2928 C C . SER A 1 379 ? 80.477 -25.582 0.149 1.00 19.85 402 SER A C 1
ATOM 2929 O O . SER A 1 379 ? 80.264 -24.718 -0.702 1.00 18.72 402 SER A O 1
ATOM 2932 N N . LEU A 1 380 ? 79.508 -26.285 0.744 1.00 16.95 403 LEU A N 1
ATOM 2933 C CA . LEU A 1 380 ? 78.083 -26.047 0.437 1.00 16.56 403 LEU A CA 1
ATOM 2934 C C . LEU A 1 380 ? 77.260 -26.658 1.545 1.00 19.12 403 LEU A C 1
ATOM 2935 O O . LEU A 1 380 ? 77.821 -27.343 2.418 1.00 19.33 403 LEU A O 1
ATOM 2940 N N . GLY A 1 381 ? 75.966 -26.370 1.556 1.00 18.63 404 GLY A N 1
ATOM 2941 C CA . GLY A 1 381 ? 75.090 -26.992 2.541 1.00 18.73 404 GLY A CA 1
ATOM 2942 C C . GLY A 1 381 ? 75.030 -28.478 2.218 1.00 22.79 404 GLY A C 1
ATOM 2943 O O . GLY A 1 381 ? 74.921 -28.874 1.049 1.00 22.50 404 GLY A O 1
ATOM 2944 N N . GLU A 1 382 ? 75.185 -29.310 3.239 1.00 19.83 405 GLU A N 1
ATOM 2945 C CA . GLU A 1 382 ? 75.263 -30.778 3.020 1.00 18.83 405 GLU A CA 1
ATOM 2946 C C . GLU A 1 382 ? 73.914 -31.438 2.762 1.00 22.53 405 GLU A C 1
ATOM 2947 O O . GLU A 1 382 ? 73.858 -32.591 2.343 1.00 22.75 405 GLU A O 1
ATOM 2953 N N . ILE A 1 383 ? 72.829 -30.709 3.018 1.00 18.30 406 ILE A N 1
ATOM 2954 C CA . ILE A 1 383 ? 71.454 -31.132 2.769 1.00 17.49 406 ILE A CA 1
ATOM 2955 C C . ILE A 1 383 ? 70.715 -29.946 2.136 1.00 22.09 406 ILE A C 1
ATOM 2956 O O . ILE A 1 383 ? 71.179 -28.808 2.247 1.00 21.14 406 ILE A O 1
ATOM 2961 N N . THR A 1 384 ? 69.576 -30.209 1.493 1.00 18.35 407 THR A N 1
ATOM 2962 C CA . THR A 1 384 ? 68.829 -29.135 0.852 1.00 19.18 407 THR A CA 1
ATOM 2963 C C . THR A 1 384 ? 67.664 -28.621 1.727 1.00 24.73 407 THR A C 1
ATOM 2964 O O . THR A 1 384 ? 66.708 -28.076 1.198 1.00 26.86 407 THR A O 1
ATOM 2968 N N . ASP A 1 385 ? 67.733 -28.826 3.037 1.00 21.01 408 ASP A N 1
ATOM 2969 C CA . ASP A 1 385 ? 66.775 -28.245 3.973 1.00 19.32 408 ASP A CA 1
ATOM 2970 C C . ASP A 1 385 ? 67.545 -27.089 4.624 1.00 22.30 408 ASP A C 1
ATOM 2971 O O . ASP A 1 385 ? 68.785 -27.161 4.749 1.00 20.17 408 ASP A O 1
ATOM 2976 N N . ALA A 1 386 ? 66.816 -26.074 5.143 1.00 18.75 409 ALA A N 1
ATOM 2977 C CA . ALA A 1 386 ? 67.432 -24.917 5.817 1.00 18.58 409 ALA A CA 1
ATOM 2978 C C . ALA A 1 386 ? 68.355 -25.346 6.966 1.00 21.37 409 ALA A C 1
ATOM 2979 O O . ALA A 1 386 ? 69.273 -24.590 7.334 1.00 22.46 409 ALA A O 1
ATOM 2981 N N . ASP A 1 387 ? 68.104 -26.537 7.562 1.00 19.03 410 ASP A N 1
ATOM 2982 C CA . ASP A 1 387 ? 68.936 -27.022 8.671 1.00 19.14 410 ASP A CA 1
ATOM 2983 C C . ASP A 1 387 ? 70.373 -27.376 8.252 1.00 22.09 410 ASP A C 1
ATOM 2984 O O . ASP A 1 387 ? 71.181 -27.753 9.109 1.00 22.20 410 ASP A O 1
ATOM 2989 N N . TRP A 1 388 ? 70.726 -27.200 6.957 1.00 18.84 411 TRP A N 1
ATOM 2990 C CA . TRP A 1 388 ? 72.136 -27.358 6.551 1.00 19.40 411 TRP A CA 1
ATOM 2991 C C . TRP A 1 388 ? 72.987 -26.410 7.426 1.00 21.16 411 TRP A C 1
ATOM 2992 O O . TRP A 1 388 ? 74.151 -26.682 7.706 1.00 21.00 411 TRP A O 1
ATOM 3003 N N . LEU A 1 389 ? 72.379 -25.298 7.884 1.00 17.82 412 LEU A N 1
ATOM 3004 C CA . LEU A 1 389 ? 73.049 -24.315 8.739 1.00 17.62 412 LEU A CA 1
ATOM 3005 C C . LEU A 1 389 ? 73.586 -24.900 10.044 1.00 21.36 412 LEU A C 1
ATOM 3006 O O . LEU A 1 389 ? 74.601 -24.405 10.549 1.00 21.17 412 LEU A O 1
ATOM 3011 N N . SER A 1 390 ? 72.891 -25.913 10.634 1.00 20.42 413 SER A N 1
ATOM 3012 C CA . SER A 1 390 ? 73.356 -26.463 11.926 1.00 20.10 413 SER A CA 1
ATOM 3013 C C . SER A 1 390 ? 74.752 -27.058 11.800 1.00 21.30 413 SER A C 1
ATOM 3014 O O . SER A 1 390 ? 75.570 -26.919 12.704 1.00 20.25 413 SER A O 1
ATOM 3017 N N . ASN A 1 391 ? 75.017 -27.711 10.662 1.00 18.31 414 ASN A N 1
ATOM 3018 C CA . ASN A 1 391 ? 76.304 -28.333 10.405 1.00 17.68 414 ASN A CA 1
ATOM 3019 C C . ASN A 1 391 ? 77.450 -27.293 10.443 1.00 20.99 414 ASN A C 1
ATOM 3020 O O . ASN A 1 391 ? 78.549 -27.605 10.900 1.00 20.49 414 ASN A O 1
ATOM 3025 N N . TYR A 1 392 ? 77.152 -26.040 10.026 1.00 18.07 415 TYR A N 1
ATOM 3026 C CA . TYR A 1 392 ? 78.100 -24.924 10.025 1.00 18.05 415 TYR A CA 1
ATOM 3027 C C . TYR A 1 392 ? 78.164 -24.154 11.345 1.00 21.34 415 TYR A C 1
ATOM 3028 O O . TYR A 1 392 ? 79.238 -23.694 11.726 1.00 21.76 415 TYR A O 1
ATOM 3037 N N . TYR A 1 393 ? 77.005 -23.940 12.003 1.00 18.55 416 TYR A N 1
ATOM 3038 C CA . TYR A 1 393 ? 76.885 -23.010 13.140 1.00 18.93 416 TYR A CA 1
ATOM 3039 C C . TYR A 1 393 ? 76.646 -23.576 14.525 1.00 22.20 416 TYR A C 1
ATOM 3040 O O . TYR A 1 393 ? 76.912 -22.873 15.505 1.00 22.93 416 TYR A O 1
ATOM 3049 N N . TYR A 1 394 ? 76.044 -24.770 14.632 1.00 19.81 417 TYR A N 1
ATOM 3050 C CA . TYR A 1 394 ? 75.669 -25.300 15.946 1.00 20.32 417 TYR A CA 1
ATOM 3051 C C . TYR A 1 394 ? 76.893 -25.617 16.813 1.00 24.71 417 TYR A C 1
ATOM 3052 O O . TYR A 1 394 ? 77.960 -25.921 16.289 1.00 22.48 417 TYR A O 1
ATOM 3061 N N . GLY A 1 395 ? 76.703 -25.593 18.123 1.00 22.41 418 GLY A N 1
ATOM 3062 C CA . GLY A 1 395 ? 77.709 -26.058 19.062 1.00 23.26 418 GLY A CA 1
ATOM 3063 C C . GLY A 1 395 ? 77.571 -27.571 19.159 1.00 25.66 418 GLY A C 1
ATOM 3064 O O . GLY A 1 395 ? 77.891 -28.293 18.205 1.00 24.16 418 GLY A O 1
ATOM 3065 N N . GLY A 1 396 ? 77.008 -28.054 20.271 1.00 24.97 419 GLY A N 1
ATOM 3066 C CA . GLY A 1 396 ? 76.799 -29.490 20.453 1.00 26.08 419 GLY A CA 1
ATOM 3067 C C . GLY A 1 396 ? 78.017 -30.237 20.967 1.00 30.75 419 GLY A C 1
ATOM 3068 O O . GLY A 1 396 ? 78.992 -29.622 21.421 1.00 29.87 419 GLY A O 1
ATOM 3069 N N . ASP A 1 397 ? 77.972 -31.579 20.907 1.00 28.42 420 ASP A N 1
ATOM 3070 C CA . ASP A 1 397 ? 79.069 -32.402 21.443 1.00 29.32 420 ASP A CA 1
ATOM 3071 C C . ASP A 1 397 ? 80.303 -32.423 20.566 1.00 29.86 420 ASP A C 1
ATOM 3072 O O . ASP A 1 397 ? 81.416 -32.509 21.082 1.00 30.93 420 ASP A O 1
ATOM 3077 N N . LYS A 1 398 ? 80.116 -32.391 19.249 1.00 23.36 421 LYS A N 1
ATOM 3078 C CA . LYS A 1 398 ? 81.244 -32.466 18.305 1.00 21.63 421 LYS A CA 1
ATOM 3079 C C . LYS A 1 398 ? 81.541 -31.051 17.796 1.00 24.28 421 LYS A C 1
ATOM 3080 O O . LYS A 1 398 ? 80.835 -30.538 16.918 1.00 22.51 421 LYS A O 1
ATOM 3086 N N . LEU A 1 399 ? 82.520 -30.396 18.431 1.00 23.51 422 LEU A N 1
ATOM 3087 C CA . LEU A 1 399 ? 82.825 -28.981 18.149 1.00 22.66 422 LEU A CA 1
ATOM 3088 C C . LEU A 1 399 ? 83.840 -28.747 17.046 1.00 24.91 422 LEU A C 1
ATOM 3089 O O . LEU A 1 399 ? 84.086 -27.597 16.691 1.00 24.48 422 LEU A O 1
ATOM 3094 N N . VAL A 1 400 ? 84.414 -29.816 16.496 1.00 21.49 423 VAL A N 1
ATOM 3095 C CA . VAL A 1 400 ? 85.366 -29.720 15.381 1.00 19.79 423 VAL A CA 1
ATOM 3096 C C . VAL A 1 400 ? 84.761 -30.554 14.262 1.00 22.34 423 VAL A C 1
ATOM 3097 O O . VAL A 1 400 ? 84.683 -31.767 14.372 1.00 22.15 423 VAL A O 1
ATOM 3101 N N . ARG A 1 401 ? 84.269 -29.888 13.231 1.00 19.79 424 ARG A N 1
ATOM 3102 C CA . ARG A 1 401 ? 83.592 -30.558 12.116 1.00 18.97 424 ARG A CA 1
ATOM 3103 C C . ARG A 1 401 ? 84.196 -30.134 10.781 1.00 23.48 424 ARG A C 1
ATOM 3104 O O . ARG A 1 401 ? 84.932 -29.149 10.717 1.00 22.42 424 ARG A O 1
ATOM 3112 N N . THR A 1 402 ? 83.823 -30.826 9.694 1.00 19.49 425 THR A N 1
ATOM 3113 C CA . THR A 1 402 ? 84.385 -30.482 8.385 1.00 19.06 425 THR A CA 1
ATOM 3114 C C . THR A 1 402 ? 84.010 -29.064 7.900 1.00 20.23 425 THR A C 1
ATOM 3115 O O . THR A 1 402 ? 84.797 -28.473 7.171 1.00 20.47 425 THR A O 1
ATOM 3119 N N . ASN A 1 403 ? 82.838 -28.527 8.311 1.00 16.94 426 ASN A N 1
ATOM 3120 C CA . ASN A 1 403 ? 82.302 -27.253 7.807 1.00 17.46 426 ASN A CA 1
ATOM 3121 C C . ASN A 1 403 ? 82.188 -26.126 8.826 1.00 21.34 426 ASN A C 1
ATOM 3122 O O . ASN A 1 403 ? 81.795 -25.029 8.439 1.00 22.24 426 ASN A O 1
ATOM 3127 N N . ASN A 1 404 ? 82.493 -26.389 10.090 1.00 19.35 427 ASN A N 1
ATOM 3128 C CA . ASN A 1 404 ? 82.304 -25.338 11.107 1.00 19.46 427 ASN A CA 1
ATOM 3129 C C . ASN A 1 404 ? 83.585 -24.563 11.448 1.00 22.23 427 ASN A C 1
ATOM 3130 O O . ASN A 1 404 ? 84.663 -24.847 10.915 1.00 21.34 427 ASN A O 1
ATOM 3135 N N . SER A 1 405 ? 83.450 -23.608 12.382 1.00 19.33 428 SER A N 1
ATOM 3136 C CA . SER A 1 405 ? 84.564 -22.848 12.940 1.00 18.88 428 SER A CA 1
ATOM 3137 C C . SER A 1 405 ? 84.859 -23.495 14.302 1.00 23.33 428 SER A C 1
ATOM 3138 O O . SER A 1 405 ? 84.041 -23.378 15.230 1.00 21.38 428 SER A O 1
ATOM 3141 N N . PRO A 1 406 ? 85.957 -24.289 14.385 1.00 20.30 429 PRO A N 1
ATOM 3142 C CA . PRO A 1 406 ? 86.209 -25.079 15.595 1.00 20.83 429 PRO A CA 1
ATOM 3143 C C . PRO A 1 406 ? 85.953 -24.356 16.916 1.00 23.27 429 PRO A C 1
ATOM 3144 O O . PRO A 1 406 ? 86.388 -23.212 17.119 1.00 21.20 429 PRO A O 1
ATOM 3148 N N . TYR A 1 407 ? 85.159 -25.016 17.787 1.00 21.35 430 TYR A N 1
ATOM 3149 C CA . TYR A 1 407 ? 84.811 -24.603 19.152 1.00 21.79 430 TYR A CA 1
ATOM 3150 C C . TYR A 1 407 ? 83.850 -23.414 19.255 1.00 24.83 430 TYR A C 1
ATOM 3151 O O . TYR A 1 407 ? 83.498 -23.035 20.374 1.00 24.83 430 TYR A O 1
ATOM 3160 N N . PHE A 1 408 ? 83.344 -22.891 18.121 1.00 22.37 431 PHE A N 1
ATOM 3161 C CA . PHE A 1 408 ? 82.320 -21.853 18.184 1.00 21.74 431 PHE A CA 1
ATOM 3162 C C . PHE A 1 408 ? 81.054 -22.479 18.806 1.00 24.53 431 PHE A C 1
ATOM 3163 O O . PHE A 1 408 ? 80.624 -23.562 18.392 1.00 22.39 431 PHE A O 1
ATOM 3171 N N . ASN A 1 409 ? 80.463 -21.776 19.770 1.00 23.78 432 ASN A N 1
ATOM 3172 C CA . ASN A 1 409 ? 79.270 -22.251 20.466 1.00 24.31 432 ASN A CA 1
ATOM 3173 C C . ASN A 1 409 ? 78.539 -21.040 21.034 1.00 29.17 432 ASN A C 1
ATOM 3174 O O . ASN A 1 409 ? 79.009 -20.439 21.996 1.00 32.53 432 ASN A O 1
ATOM 3179 N N . ASP A 1 410 ? 77.445 -20.623 20.378 1.00 23.29 433 ASP A N 1
ATOM 3180 C CA . ASP A 1 410 ? 76.630 -19.493 20.850 1.00 22.32 433 ASP A CA 1
ATOM 3181 C C . ASP A 1 410 ? 75.236 -20.005 21.225 1.00 27.02 433 ASP A C 1
ATOM 3182 O O . ASP A 1 410 ? 74.558 -20.607 20.377 1.00 24.58 433 ASP A O 1
ATOM 3187 N N . GLN A 1 411 ? 74.795 -19.753 22.479 1.00 25.13 434 GLN A N 1
ATOM 3188 C CA . GLN A 1 411 ? 73.503 -20.266 22.923 1.00 26.14 434 GLN A CA 1
ATOM 3189 C C . GLN A 1 411 ? 72.338 -19.715 22.116 1.00 28.25 434 GLN A C 1
ATOM 3190 O O . GLN A 1 411 ? 71.432 -20.486 21.793 1.00 27.91 434 GLN A O 1
ATOM 3196 N N . GLN A 1 412 ? 72.342 -18.406 21.778 1.00 25.70 435 GLN A N 1
ATOM 3197 C CA . GLN A 1 412 ? 71.211 -17.851 21.003 1.00 25.11 435 GLN A CA 1
ATOM 3198 C C . GLN A 1 412 ? 71.091 -18.541 19.648 1.00 26.61 435 GLN A C 1
ATOM 3199 O O . GLN A 1 412 ? 69.979 -18.891 19.230 1.00 24.88 435 GLN A O 1
ATOM 3205 N N . ILE A 1 413 ? 72.234 -18.769 18.977 1.00 22.53 436 ILE A N 1
ATOM 3206 C CA . ILE A 1 413 ? 72.250 -19.463 17.682 1.00 21.11 436 ILE A CA 1
ATOM 3207 C C . ILE A 1 413 ? 71.748 -20.899 17.861 1.00 23.60 436 ILE A C 1
ATOM 3208 O O . ILE A 1 413 ? 70.911 -21.341 17.079 1.00 23.27 436 ILE A O 1
ATOM 3213 N N . ASN A 1 414 ? 72.230 -21.618 18.904 1.00 21.92 437 ASN A N 1
ATOM 3214 C CA . ASN A 1 414 ? 71.805 -23.006 19.149 1.00 22.15 437 ASN A CA 1
ATOM 3215 C C . ASN A 1 414 ? 70.293 -23.097 19.325 1.00 25.07 437 ASN A C 1
ATOM 3216 O O . ASN A 1 414 ? 69.652 -23.971 18.738 1.00 23.84 437 ASN A O 1
ATOM 3221 N N . ASP A 1 415 ? 69.741 -22.188 20.147 1.00 23.52 438 ASP A N 1
ATOM 3222 C CA . ASP A 1 415 ? 68.306 -22.157 20.450 1.00 23.21 438 ASP A CA 1
ATOM 3223 C C . ASP A 1 415 ? 67.479 -21.917 19.204 1.00 25.55 438 ASP A C 1
ATOM 3224 O O . ASP A 1 415 ? 66.486 -22.616 18.993 1.00 25.86 438 ASP A O 1
ATOM 3229 N N . LEU A 1 416 ? 67.925 -20.993 18.344 1.00 21.50 439 LEU A N 1
ATOM 3230 C CA . LEU A 1 416 ? 67.226 -20.692 17.095 1.00 20.18 439 LEU A CA 1
ATOM 3231 C C . LEU A 1 416 ? 67.307 -21.882 16.141 1.00 24.63 439 LEU A C 1
ATOM 3232 O O . LEU A 1 416 ? 66.291 -22.258 15.549 1.00 22.98 439 LEU A O 1
ATOM 3237 N N . LEU A 1 417 ? 68.497 -22.494 15.999 1.00 21.47 440 LEU A N 1
ATOM 3238 C CA . LEU A 1 417 ? 68.576 -23.667 15.098 1.00 21.41 440 LEU A CA 1
ATOM 3239 C C . LEU A 1 417 ? 67.738 -24.836 15.618 1.00 25.52 440 LEU A C 1
ATOM 3240 O O . LEU A 1 417 ? 67.100 -25.533 14.829 1.00 23.74 440 LEU A O 1
ATOM 3245 N N . ASP A 1 418 ? 67.725 -25.048 16.937 1.00 21.94 441 ASP A N 1
ATOM 3246 C CA . ASP A 1 418 ? 66.905 -26.109 17.534 1.00 22.35 441 ASP A CA 1
ATOM 3247 C C . ASP A 1 418 ? 65.421 -25.847 17.252 1.00 25.26 441 ASP A C 1
ATOM 3248 O O . ASP A 1 418 ? 64.701 -26.765 16.843 1.00 23.54 441 ASP A O 1
ATOM 3253 N N . LYS A 1 419 ? 64.978 -24.586 17.411 1.00 22.95 442 LYS A N 1
ATOM 3254 C CA . LYS A 1 419 ? 63.579 -24.229 17.141 1.00 22.29 442 LYS A CA 1
ATOM 3255 C C . LYS A 1 419 ? 63.255 -24.402 15.655 1.00 25.25 442 LYS A C 1
ATOM 3256 O O . LYS A 1 419 ? 62.187 -24.922 15.316 1.00 25.59 442 LYS A O 1
ATOM 3262 N N . GLY A 1 420 ? 64.196 -24.009 14.784 1.00 21.86 443 GLY A N 1
ATOM 3263 C CA . GLY A 1 420 ? 64.018 -24.116 13.339 1.00 21.71 443 GLY A CA 1
ATOM 3264 C C . GLY A 1 420 ? 63.805 -25.545 12.881 1.00 24.34 443 GLY A C 1
ATOM 3265 O O . GLY A 1 420 ? 62.970 -25.802 12.015 1.00 24.46 443 GLY A O 1
ATOM 3266 N N . ARG A 1 421 ? 64.575 -26.495 13.469 1.00 21.58 444 ARG A N 1
ATOM 3267 C CA . ARG A 1 421 ? 64.535 -27.928 13.141 1.00 22.60 444 ARG A CA 1
ATOM 3268 C C . ARG A 1 421 ? 63.294 -28.628 13.692 1.00 26.51 444 ARG A C 1
ATOM 3269 O O . ARG A 1 421 ? 62.934 -29.692 13.207 1.00 24.18 444 ARG A O 1
ATOM 3277 N N . ALA A 1 422 ? 62.679 -28.065 14.739 1.00 23.37 445 ALA A N 1
ATOM 3278 C CA . ALA A 1 422 ? 61.521 -28.650 15.423 1.00 25.14 445 ALA A CA 1
ATOM 3279 C C . ALA A 1 422 ? 60.184 -28.122 14.907 1.00 30.99 445 ALA A C 1
ATOM 3280 O O . ALA A 1 422 ? 59.131 -28.677 15.232 1.00 31.68 445 ALA A O 1
ATOM 3282 N N . THR A 1 423 ? 60.228 -27.043 14.133 1.00 26.56 446 THR A N 1
ATOM 3283 C CA . THR A 1 423 ? 59.039 -26.377 13.619 1.00 27.07 446 THR A CA 1
ATOM 3284 C C . THR A 1 423 ? 58.740 -26.929 12.258 1.00 30.32 446 THR A C 1
ATOM 3285 O O . THR A 1 423 ? 59.591 -26.900 11.378 1.00 29.44 446 THR A O 1
ATOM 3289 N N . VAL A 1 424 ? 57.530 -27.485 12.091 1.00 29.05 447 VAL A N 1
ATOM 3290 C CA . VAL A 1 424 ? 57.161 -28.106 10.830 1.00 28.69 447 VAL A CA 1
ATOM 3291 C C . VAL A 1 424 ? 56.700 -27.047 9.833 1.00 32.79 447 VAL A C 1
ATOM 3292 O O . VAL A 1 424 ? 57.175 -27.065 8.707 1.00 33.33 447 VAL A O 1
ATOM 3296 N N . ASP A 1 425 ? 55.819 -26.117 10.252 1.00 30.89 448 ASP A N 1
ATOM 3297 C CA . ASP A 1 425 ? 55.291 -25.038 9.404 1.00 31.25 448 ASP A CA 1
ATOM 3298 C C . ASP A 1 425 ? 56.368 -24.082 8.881 1.00 33.73 448 ASP A C 1
ATOM 3299 O O . ASP A 1 425 ? 56.948 -23.333 9.672 1.00 31.63 448 ASP A O 1
ATOM 3304 N N . LYS A 1 426 ? 56.599 -24.073 7.546 1.00 31.15 449 LYS A N 1
ATOM 3305 C CA . LYS A 1 426 ? 57.605 -23.205 6.901 1.00 30.94 449 LYS A CA 1
ATOM 3306 C C . LYS A 1 426 ? 57.315 -21.692 7.071 1.00 35.08 449 LYS A C 1
ATOM 3307 O O . LYS A 1 426 ? 58.262 -20.892 7.087 1.00 34.21 449 LYS A O 1
ATOM 3313 N N . ALA A 1 427 ? 56.043 -21.296 7.262 1.00 32.18 450 ALA A N 1
ATOM 3314 C CA . ALA A 1 427 ? 55.700 -19.877 7.512 1.00 32.30 450 ALA A CA 1
ATOM 3315 C C . ALA A 1 427 ? 56.272 -19.427 8.879 1.00 34.51 450 ALA A C 1
ATOM 3316 O O . ALA A 1 427 ? 56.668 -18.262 9.059 1.00 33.17 450 ALA A O 1
ATOM 3318 N N . GLU A 1 428 ? 56.350 -20.371 9.838 1.00 30.77 451 GLU A N 1
ATOM 3319 C CA . GLU A 1 428 ? 56.930 -20.080 11.156 1.00 29.64 451 GLU A CA 1
ATOM 3320 C C . GLU A 1 428 ? 58.451 -20.299 11.090 1.00 29.36 451 GLU A C 1
ATOM 3321 O O . GLU A 1 428 ? 59.221 -19.518 11.660 1.00 27.86 451 GLU A O 1
ATOM 3327 N N . ARG A 1 429 ? 58.886 -21.318 10.347 1.00 25.37 452 ARG A N 1
ATOM 3328 C CA . ARG A 1 429 ? 60.332 -21.580 10.234 1.00 23.19 452 ARG A CA 1
ATOM 3329 C C . ARG A 1 429 ? 61.071 -20.385 9.624 1.00 25.94 452 ARG A C 1
ATOM 3330 O O . ARG A 1 429 ? 62.168 -20.071 10.067 1.00 26.10 452 ARG A O 1
ATOM 3338 N N . VAL A 1 430 ? 60.466 -19.697 8.652 1.00 25.94 453 VAL A N 1
ATOM 3339 C CA . VAL A 1 430 ? 61.163 -18.600 7.984 1.00 28.02 453 VAL A CA 1
ATOM 3340 C C . VAL A 1 430 ? 61.490 -17.438 8.972 1.00 31.38 453 VAL A C 1
ATOM 3341 O O . VAL A 1 430 ? 62.598 -16.895 8.894 1.00 30.86 453 VAL A O 1
ATOM 3345 N N . LYS A 1 431 ? 60.607 -17.156 9.962 1.00 27.06 454 LYS A N 1
ATOM 3346 C CA . LYS A 1 431 ? 60.838 -16.114 10.974 1.00 26.12 454 LYS A CA 1
ATOM 3347 C C . LYS A 1 431 ? 62.055 -16.491 11.835 1.00 26.47 454 LYS A C 1
ATOM 3348 O O . LYS A 1 431 ? 62.822 -15.621 12.256 1.00 25.56 454 LYS A O 1
ATOM 3354 N N . ILE A 1 432 ? 62.191 -17.793 12.131 1.00 22.33 455 ILE A N 1
ATOM 3355 C CA . ILE A 1 432 ? 63.282 -18.327 12.943 1.00 21.18 455 ILE A CA 1
ATOM 3356 C C . ILE A 1 432 ? 64.611 -18.159 12.197 1.00 24.54 455 ILE A C 1
ATOM 3357 O O . ILE A 1 432 ? 65.572 -17.653 12.773 1.00 23.72 455 ILE A O 1
ATOM 3362 N N . TYR A 1 433 ? 64.678 -18.604 10.938 1.00 22.99 456 TYR A N 1
ATOM 3363 C CA . TYR A 1 433 ? 65.930 -18.488 10.174 1.00 21.70 456 TYR A CA 1
ATOM 3364 C C . TYR A 1 433 ? 66.297 -17.017 9.902 1.00 25.51 456 TYR A C 1
ATOM 3365 O O . TYR A 1 433 ? 67.487 -16.687 9.878 1.00 24.72 456 TYR A O 1
ATOM 3374 N N . ASP A 1 434 ? 65.287 -16.133 9.743 1.00 22.71 457 ASP A N 1
ATOM 3375 C CA . ASP A 1 434 ? 65.557 -14.704 9.556 1.00 22.19 457 ASP A CA 1
ATOM 3376 C C . ASP A 1 434 ? 66.234 -14.119 10.809 1.00 26.43 457 ASP A C 1
ATOM 3377 O O . ASP A 1 434 ? 67.175 -13.328 10.688 1.00 26.27 457 ASP A O 1
ATOM 3382 N N . ALA A 1 435 ? 65.762 -14.513 12.018 1.00 24.48 458 ALA A N 1
ATOM 3383 C CA . ALA A 1 435 ? 66.381 -14.059 13.269 1.00 24.44 458 ALA A CA 1
ATOM 3384 C C . ALA A 1 435 ? 67.784 -14.680 13.416 1.00 26.47 458 ALA A C 1
ATOM 3385 O O . ALA A 1 435 ? 68.718 -14.011 13.872 1.00 25.54 458 ALA A O 1
ATOM 3387 N N . PHE A 1 436 ? 67.943 -15.945 12.978 1.00 22.02 459 PHE A N 1
ATOM 3388 C CA . PHE A 1 436 ? 69.244 -16.634 13.025 1.00 20.88 459 PHE A CA 1
ATOM 3389 C C . PHE A 1 436 ? 70.258 -15.844 12.172 1.00 23.31 459 PHE A C 1
ATOM 3390 O O . PHE A 1 436 ? 71.385 -15.618 12.612 1.00 22.61 459 PHE A O 1
ATOM 3398 N N . VAL A 1 437 ? 69.836 -15.411 10.965 1.00 20.06 460 VAL A N 1
ATOM 3399 C CA . VAL A 1 437 ? 70.729 -14.709 10.023 1.00 20.26 460 VAL A CA 1
ATOM 3400 C C . VAL A 1 437 ? 71.311 -13.421 10.660 1.00 24.58 460 VAL A C 1
ATOM 3401 O O . VAL A 1 437 ? 72.509 -13.165 10.542 1.00 23.72 460 VAL A O 1
ATOM 3405 N N . ASP A 1 438 ? 70.475 -12.645 11.372 1.00 22.38 461 ASP A N 1
ATOM 3406 C CA . ASP A 1 438 ? 70.951 -11.425 12.062 1.00 22.55 461 ASP A CA 1
ATOM 3407 C C . ASP A 1 438 ? 72.083 -11.766 13.039 1.00 27.26 461 ASP A C 1
ATOM 3408 O O . ASP A 1 438 ? 73.110 -11.079 13.056 1.00 26.74 461 ASP A O 1
ATOM 3413 N N . ARG A 1 439 ? 71.896 -12.830 13.845 1.00 24.08 462 ARG A N 1
ATOM 3414 C CA . ARG A 1 439 ? 72.912 -13.235 14.826 1.00 24.55 462 ARG A CA 1
ATOM 3415 C C . ARG A 1 439 ? 74.154 -13.826 14.133 1.00 25.85 462 ARG A C 1
ATOM 3416 O O . ARG A 1 439 ? 75.277 -13.596 14.590 1.00 24.76 462 ARG A O 1
ATOM 3424 N N . ALA A 1 440 ? 73.953 -14.563 13.025 1.00 22.10 463 ALA A N 1
ATOM 3425 C CA . ALA A 1 440 ? 75.061 -15.139 12.246 1.00 21.69 463 ALA A CA 1
ATOM 3426 C C . ALA A 1 440 ? 75.945 -14.014 11.670 1.00 24.60 463 ALA A C 1
ATOM 3427 O O . ALA A 1 440 ? 77.156 -14.169 11.577 1.00 25.11 463 ALA A O 1
ATOM 3429 N N . LEU A 1 441 ? 75.338 -12.911 11.231 1.00 21.88 464 LEU A N 1
ATOM 3430 C CA . LEU A 1 441 ? 76.114 -11.786 10.681 1.00 22.41 464 LEU A CA 1
ATOM 3431 C C . LEU A 1 441 ? 76.839 -11.044 11.803 1.00 25.88 464 LEU A C 1
ATOM 3432 O O . LEU A 1 441 ? 78.026 -10.727 11.681 1.00 25.03 464 LEU A O 1
ATOM 3437 N N . GLU A 1 442 ? 76.125 -10.773 12.903 1.00 23.67 465 GLU A N 1
ATOM 3438 C CA . GLU A 1 442 ? 76.695 -10.078 14.051 1.00 22.66 465 GLU A CA 1
ATOM 3439 C C . GLU A 1 442 ? 77.970 -10.763 14.575 1.00 26.09 465 GLU A C 1
ATOM 3440 O O . GLU A 1 442 ? 78.998 -10.096 14.778 1.00 26.46 465 GLU A O 1
ATOM 3446 N N . LEU A 1 443 ? 77.903 -12.082 14.776 1.00 23.69 466 LEU A N 1
ATOM 3447 C CA . LEU A 1 443 ? 79.026 -12.842 15.325 1.00 23.42 466 LEU A CA 1
ATOM 3448 C C . LEU A 1 443 ? 80.030 -13.289 14.277 1.00 24.95 466 LEU A C 1
ATOM 3449 O O . LEU A 1 443 ? 81.210 -13.493 14.596 1.00 24.20 466 LEU A O 1
ATOM 3454 N N . SER A 1 444 ? 79.572 -13.429 13.020 1.00 21.82 467 SER A N 1
ATOM 3455 C CA . SER A 1 444 ? 80.385 -13.874 11.888 1.00 21.52 467 SER A CA 1
ATOM 3456 C C . SER A 1 444 ? 81.355 -15.039 12.216 1.00 24.14 467 SER A C 1
ATOM 3457 O O . SER A 1 444 ? 82.553 -14.920 11.926 1.00 24.42 467 SER A O 1
ATOM 3460 N N . PRO A 1 445 ? 80.884 -16.165 12.809 1.00 22.16 468 PRO A N 1
ATOM 3461 C CA . PRO A 1 445 ? 81.794 -17.311 13.030 1.00 21.73 468 PRO A CA 1
ATOM 3462 C C . PRO A 1 445 ? 82.323 -17.847 11.701 1.00 25.42 468 PRO A C 1
ATOM 3463 O O . PRO A 1 445 ? 83.424 -18.375 11.650 1.00 25.55 468 PRO A O 1
ATOM 3467 N N . LEU A 1 446 ? 81.523 -17.705 10.620 1.00 22.26 469 LEU A N 1
ATOM 3468 C CA . LEU A 1 446 ? 81.903 -18.082 9.254 1.00 21.12 469 LEU A CA 1
ATOM 3469 C C . LEU A 1 446 ? 81.910 -16.796 8.434 1.00 22.78 469 LEU A C 1
ATOM 3470 O O . LEU A 1 446 ? 81.050 -15.939 8.626 1.00 21.93 469 LEU A O 1
ATOM 3475 N N . VAL A 1 447 ? 82.857 -16.688 7.502 1.00 20.44 470 VAL A N 1
ATOM 3476 C CA . VAL A 1 447 ? 82.934 -15.533 6.603 1.00 20.11 470 VAL A CA 1
ATOM 3477 C C . VAL A 1 447 ? 82.841 -16.087 5.184 1.00 23.37 470 VAL A C 1
ATOM 3478 O O . VAL A 1 447 ? 83.449 -17.132 4.880 1.00 22.44 470 VAL A O 1
ATOM 3482 N N . TYR A 1 448 ? 82.055 -15.407 4.308 1.00 19.97 471 TYR A N 1
ATOM 3483 C CA . TYR A 1 448 ? 81.840 -15.902 2.944 1.00 20.32 471 TYR A CA 1
ATOM 3484 C C . TYR A 1 448 ? 82.249 -14.840 1.938 1.00 25.18 471 TYR A C 1
ATOM 3485 O O . TYR A 1 448 ? 81.967 -13.654 2.147 1.00 25.17 471 TYR A O 1
ATOM 3494 N N . PHE A 1 449 ? 82.862 -15.276 0.821 1.00 21.17 472 PHE A N 1
ATOM 3495 C CA . PHE A 1 449 ? 83.349 -14.324 -0.170 1.00 22.09 472 PHE A CA 1
ATOM 3496 C C . PHE A 1 449 ? 82.700 -14.398 -1.519 1.00 23.88 472 PHE A C 1
ATOM 3497 O O . PHE A 1 449 ? 82.527 -13.347 -2.137 1.00 24.35 472 PHE A O 1
ATOM 3505 N N . MET A 1 450 ? 82.378 -15.613 -2.012 1.00 20.76 473 MET A N 1
ATOM 3506 C CA A MET A 1 450 ? 81.830 -15.722 -3.361 0.50 20.77 473 MET A CA 1
ATOM 3507 C CA B MET A 1 450 ? 81.807 -15.714 -3.352 0.50 20.48 473 MET A CA 1
ATOM 3508 C C . MET A 1 450 ? 81.126 -17.038 -3.617 1.00 23.47 473 MET A C 1
ATOM 3509 O O . MET A 1 450 ? 81.420 -18.031 -2.938 1.00 21.22 473 MET A O 1
ATOM 3518 N N . TRP A 1 451 ? 80.238 -17.047 -4.621 1.00 20.95 474 TRP A N 1
ATOM 3519 C CA . TRP A 1 451 ? 79.580 -18.264 -5.114 1.00 20.38 474 TRP A CA 1
ATOM 3520 C C . TRP A 1 451 ? 80.474 -18.669 -6.288 1.00 25.30 474 TRP A C 1
ATOM 3521 O O . TRP A 1 451 ? 80.863 -17.803 -7.104 1.00 25.89 474 TRP A O 1
ATOM 3532 N N . ARG A 1 452 ? 80.805 -19.948 -6.399 1.00 21.82 475 ARG A N 1
ATOM 3533 C CA . ARG A 1 452 ? 81.663 -20.372 -7.518 1.00 22.04 475 ARG A CA 1
ATOM 3534 C C . ARG A 1 452 ? 80.932 -21.326 -8.462 1.00 25.24 475 ARG A C 1
ATOM 3535 O O . ARG A 1 452 ? 79.968 -21.986 -8.058 1.00 24.15 475 ARG A O 1
ATOM 3543 N N . GLU A 1 453 ? 81.452 -21.472 -9.686 1.00 22.31 476 GLU A N 1
ATOM 3544 C CA . GLU A 1 453 ? 80.939 -22.495 -10.608 1.00 22.36 476 GLU A CA 1
ATOM 3545 C C . GLU A 1 453 ? 81.600 -23.829 -10.218 1.00 25.91 476 GLU A C 1
ATOM 3546 O O . GLU A 1 453 ? 82.768 -23.856 -9.799 1.00 26.90 476 GLU A O 1
ATOM 3552 N N . GLN A 1 454 ? 80.865 -24.928 -10.370 1.00 21.44 477 GLN A N 1
ATOM 3553 C CA . GLN A 1 454 ? 81.364 -26.273 -10.071 1.00 19.38 477 GLN A CA 1
ATOM 3554 C C . GLN A 1 454 ? 80.951 -27.093 -11.278 1.00 23.75 477 GLN A C 1
ATOM 3555 O O . GLN A 1 454 ? 79.768 -27.398 -11.455 1.00 25.03 477 GLN A O 1
ATOM 3561 N N . ASN A 1 455 ? 81.909 -27.357 -12.171 1.00 19.48 478 ASN A N 1
ATOM 3562 C CA . ASN A 1 455 ? 81.570 -27.969 -13.444 1.00 18.83 478 ASN A CA 1
ATOM 3563 C C . ASN A 1 455 ? 82.208 -29.330 -13.636 1.00 22.90 478 ASN A C 1
ATOM 3564 O O . ASN A 1 455 ? 83.297 -29.595 -13.111 1.00 21.63 478 ASN A O 1
ATOM 3569 N N . TYR A 1 456 ? 81.501 -30.187 -14.387 1.00 20.07 479 TYR A N 1
ATOM 3570 C CA . TYR A 1 456 ? 81.995 -31.473 -14.887 1.00 20.19 479 TYR A CA 1
ATOM 3571 C C . TYR A 1 456 ? 82.168 -31.295 -16.387 1.00 22.35 479 TYR A C 1
ATOM 3572 O O . TYR A 1 456 ? 81.588 -30.378 -16.998 1.00 22.44 479 TYR A O 1
ATOM 3581 N N . ALA A 1 457 ? 82.914 -32.210 -16.999 1.00 19.50 480 ALA A N 1
ATOM 3582 C CA . ALA A 1 457 ? 83.006 -32.222 -18.448 1.00 19.10 480 ALA A CA 1
ATOM 3583 C C . ALA A 1 457 ? 82.937 -33.654 -18.904 1.00 23.52 480 ALA A C 1
ATOM 3584 O O . ALA A 1 457 ? 83.426 -34.551 -18.208 1.00 21.95 480 ALA A O 1
ATOM 3586 N N . VAL A 1 458 ? 82.235 -33.885 -20.023 1.00 20.23 481 VAL A N 1
ATOM 3587 C CA . VAL A 1 458 ? 82.077 -35.236 -20.561 1.00 20.66 481 VAL A CA 1
ATOM 3588 C C . VAL A 1 458 ? 82.492 -35.256 -22.017 1.00 26.05 481 VAL A C 1
ATOM 3589 O O . VAL A 1 458 ? 82.447 -34.221 -22.713 1.00 25.46 481 VAL A O 1
ATOM 3593 N N . LYS A 1 459 ? 82.854 -36.447 -22.503 1.00 23.77 482 LYS A N 1
ATOM 3594 C CA . LYS A 1 459 ? 83.172 -36.610 -23.908 1.00 25.47 482 LYS A CA 1
ATOM 3595 C C . LYS A 1 459 ? 81.857 -36.760 -24.674 1.00 29.20 482 LYS A C 1
ATOM 3596 O O . LYS A 1 459 ? 80.891 -37.309 -24.142 1.00 27.41 482 LYS A O 1
ATOM 3602 N N . LYS A 1 460 ? 81.818 -36.304 -25.927 1.00 27.05 483 LYS A N 1
ATOM 3603 C CA . LYS A 1 460 ? 80.633 -36.528 -26.768 1.00 26.94 483 LYS A CA 1
ATOM 3604 C C . LYS A 1 460 ? 80.475 -38.064 -26.837 1.00 29.29 483 LYS A C 1
ATOM 3605 O O . LYS A 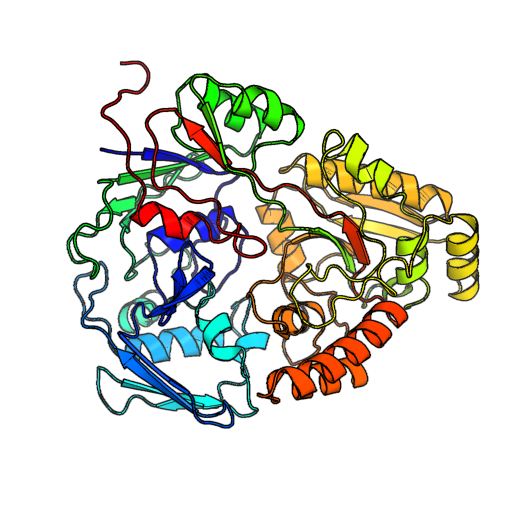1 460 ? 81.454 -38.778 -27.069 1.00 29.10 483 LYS A O 1
ATOM 3611 N N . GLY A 1 461 ? 79.272 -38.546 -26.566 1.00 26.76 484 GLY A N 1
ATOM 3612 C CA . GLY A 1 461 ? 78.993 -39.979 -26.520 1.00 26.19 484 GLY A CA 1
ATOM 3613 C C . GLY A 1 461 ? 78.536 -40.401 -25.136 1.00 27.36 484 GLY A C 1
ATOM 3614 O O . GLY A 1 461 ? 77.912 -41.451 -24.976 1.00 26.66 484 GLY A O 1
ATOM 3615 N N . VAL A 1 462 ? 78.852 -39.582 -24.111 1.00 23.37 485 VAL A N 1
ATOM 3616 C CA . VAL A 1 462 ? 78.434 -39.831 -22.726 1.00 21.84 485 VAL A CA 1
ATOM 3617 C C . VAL A 1 462 ? 77.091 -39.144 -22.536 1.00 26.24 485 VAL A C 1
ATOM 3618 O O . VAL A 1 462 ? 76.943 -37.970 -22.897 1.00 26.04 485 VAL A O 1
ATOM 3622 N N . THR A 1 463 ? 76.123 -39.852 -21.942 1.00 23.69 486 THR A N 1
ATOM 3623 C CA . THR A 1 463 ? 74.823 -39.269 -21.588 1.00 22.79 486 THR A CA 1
ATOM 3624 C C . THR A 1 463 ? 74.432 -39.790 -20.225 1.00 24.03 486 THR A C 1
ATOM 3625 O O . THR A 1 463 ? 75.020 -40.755 -19.752 1.00 23.98 486 THR A O 1
ATOM 3629 N N . GLY A 1 464 ? 73.436 -39.167 -19.606 1.00 21.81 487 GLY A N 1
ATOM 3630 C CA . GLY A 1 464 ? 72.900 -39.656 -18.350 1.00 20.60 487 GLY A CA 1
ATOM 3631 C C . GLY A 1 464 ? 73.707 -39.326 -17.117 1.00 24.05 487 GLY A C 1
ATOM 3632 O O . GLY A 1 464 ? 73.371 -39.825 -16.052 1.00 25.01 487 GLY A O 1
ATOM 3633 N N . PHE A 1 465 ? 74.807 -38.556 -17.247 1.00 21.11 488 PHE A N 1
ATOM 3634 C CA . PHE A 1 465 ? 75.536 -38.105 -16.053 1.00 19.31 488 PHE A CA 1
ATOM 3635 C C . PHE A 1 465 ? 74.986 -36.710 -15.755 1.00 24.19 488 PHE A C 1
ATOM 3636 O O . PHE A 1 465 ? 74.876 -35.885 -16.670 1.00 23.44 488 PHE A O 1
ATOM 3644 N N . THR A 1 466 ? 74.663 -36.450 -14.482 1.00 20.92 489 THR A N 1
ATOM 3645 C CA . THR A 1 466 ? 74.036 -35.198 -14.075 1.00 20.11 489 THR A CA 1
ATOM 3646 C C . THR A 1 466 ? 74.876 -34.480 -13.041 1.00 21.65 489 THR A C 1
ATOM 3647 O O . THR A 1 466 ? 75.219 -35.059 -12.005 1.00 19.94 489 THR A O 1
ATOM 3651 N N . ASN A 1 467 ? 75.150 -33.205 -13.307 1.00 18.65 490 ASN A N 1
ATOM 3652 C CA . ASN A 1 467 ? 75.805 -32.325 -12.322 1.00 18.15 490 ASN A CA 1
ATOM 3653 C C . ASN A 1 467 ? 74.593 -31.868 -11.469 1.00 20.66 490 ASN A C 1
ATOM 3654 O O . ASN A 1 467 ? 73.777 -31.046 -11.921 1.00 21.72 490 ASN A O 1
ATOM 3659 N N . MET A 1 468 ? 74.408 -32.506 -10.304 1.00 17.47 491 MET A N 1
ATOM 3660 C CA . MET A 1 468 ? 73.198 -32.359 -9.485 1.00 17.59 491 MET A CA 1
ATOM 3661 C C . MET A 1 468 ? 73.018 -30.931 -8.949 1.00 22.15 491 MET A C 1
ATOM 3662 O O . MET A 1 468 ? 73.991 -30.177 -8.830 1.00 21.20 491 MET A O 1
ATOM 3667 N N . PRO A 1 469 ? 71.749 -30.504 -8.805 1.00 22.56 492 PRO A N 1
ATOM 3668 C CA . PRO A 1 469 ? 71.479 -29.067 -8.652 1.00 22.73 492 PRO A CA 1
ATOM 3669 C C . PRO A 1 469 ? 71.912 -28.404 -7.349 1.00 23.72 492 PRO A C 1
ATOM 3670 O O . PRO A 1 469 ? 71.786 -28.996 -6.281 1.00 22.07 492 PRO A O 1
ATOM 3674 N N . GLY A 1 470 ? 72.384 -27.158 -7.482 1.00 22.06 493 GLY A N 1
ATOM 3675 C CA . GLY A 1 470 ? 72.767 -26.293 -6.365 1.00 21.46 493 GLY A CA 1
ATOM 3676 C C . GLY A 1 470 ? 73.705 -26.985 -5.399 1.00 21.18 493 GLY A C 1
ATOM 3677 O O . GLY A 1 470 ? 74.737 -27.505 -5.818 1.00 20.90 493 GLY A O 1
ATOM 3678 N N . PHE A 1 471 ? 73.291 -27.089 -4.116 1.00 18.28 494 PHE A N 1
ATOM 3679 C CA . PHE A 1 471 ? 74.099 -27.725 -3.061 1.00 18.64 494 PHE A CA 1
ATOM 3680 C C . PHE A 1 471 ? 74.337 -29.226 -3.250 1.00 20.53 494 PHE A C 1
ATOM 3681 O O . PHE A 1 471 ? 75.121 -29.812 -2.493 1.00 20.23 494 PHE A O 1
ATOM 3689 N N . LEU A 1 472 ? 73.663 -29.869 -4.212 1.00 18.41 495 LEU A N 1
ATOM 3690 C CA . LEU A 1 472 ? 73.838 -31.317 -4.417 1.00 18.84 495 LEU A CA 1
ATOM 3691 C C . LEU A 1 472 ? 74.977 -31.657 -5.363 1.00 20.69 495 LEU A C 1
ATOM 3692 O O . LEU A 1 472 ? 75.210 -32.848 -5.633 1.00 19.94 495 LEU A O 1
ATOM 3697 N N . THR A 1 473 ? 75.715 -30.641 -5.871 1.00 17.26 496 THR A N 1
ATOM 3698 C CA . THR A 1 473 ? 76.766 -30.933 -6.867 1.00 17.47 496 THR A CA 1
ATOM 3699 C C . THR A 1 473 ? 77.807 -31.962 -6.393 1.00 19.49 496 THR A C 1
ATOM 3700 O O . THR A 1 473 ? 78.219 -32.805 -7.202 1.00 19.31 496 THR A O 1
ATOM 3704 N N . PHE A 1 474 ? 78.208 -31.940 -5.114 1.00 17.75 497 PHE A N 1
ATOM 3705 C CA . PHE A 1 474 ? 79.217 -32.905 -4.635 1.00 16.77 497 PHE A CA 1
ATOM 3706 C C . PHE A 1 474 ? 78.702 -34.363 -4.568 1.00 21.45 497 PHE A C 1
ATOM 3707 O O . PHE A 1 474 ? 79.500 -35.281 -4.341 1.00 20.45 497 PHE A O 1
ATOM 3715 N N . GLN A 1 475 ? 77.366 -34.551 -4.720 1.00 18.38 498 GLN A N 1
ATOM 3716 C CA . GLN A 1 475 ? 76.746 -35.886 -4.722 1.00 18.11 498 GLN A CA 1
ATOM 3717 C C . GLN A 1 475 ? 76.472 -36.371 -6.142 1.00 21.34 498 GLN A C 1
ATOM 3718 O O . GLN A 1 475 ? 75.812 -37.403 -6.315 1.00 20.97 498 GLN A O 1
ATOM 3724 N N . SER A 1 476 ? 76.961 -35.647 -7.161 1.00 19.28 499 SER A N 1
ATOM 3725 C CA . SER A 1 476 ? 76.710 -35.988 -8.575 1.00 18.05 499 SER A CA 1
ATOM 3726 C C . SER A 1 476 ? 77.119 -37.409 -8.960 1.00 21.37 499 SER A C 1
ATOM 3727 O O . SER A 1 476 ? 76.544 -37.972 -9.911 1.00 20.81 499 SER A O 1
ATOM 3730 N N . GLY A 1 477 ? 78.072 -37.992 -8.207 1.00 17.96 500 GLY A N 1
ATOM 3731 C CA . GLY A 1 477 ? 78.483 -39.382 -8.440 1.00 18.62 500 GLY A CA 1
ATOM 3732 C C . GLY A 1 477 ? 77.324 -40.370 -8.349 1.00 21.95 500 GLY A C 1
ATOM 3733 O O . GLY A 1 477 ? 77.374 -41.445 -8.963 1.00 21.06 500 GLY A O 1
ATOM 3734 N N . LEU A 1 478 ? 76.227 -39.996 -7.641 1.00 18.56 501 LEU A N 1
ATOM 3735 C CA . LEU A 1 478 ? 75.021 -40.846 -7.616 1.00 19.18 501 LEU A CA 1
ATOM 3736 C C . LEU A 1 478 ? 74.479 -41.096 -9.032 1.00 22.13 501 LEU A C 1
ATOM 3737 O O . LEU A 1 478 ? 73.952 -42.181 -9.317 1.00 23.84 501 LEU A O 1
ATOM 3742 N N . SER A 1 479 ? 74.583 -40.087 -9.918 1.00 18.43 502 SER A N 1
ATOM 3743 C CA . SER A 1 479 ? 74.021 -40.178 -11.265 1.00 19.04 502 SER A CA 1
ATOM 3744 C C . SER A 1 479 ? 74.763 -41.189 -12.181 1.00 20.70 502 SER A C 1
ATOM 3745 O O . SER A 1 479 ? 74.305 -41.442 -13.300 1.00 22.75 502 SER A O 1
ATOM 3748 N N . ILE A 1 480 ? 75.901 -41.770 -11.707 1.00 17.77 503 ILE A N 1
ATOM 3749 C CA . ILE A 1 480 ? 76.628 -42.766 -12.527 1.00 18.65 503 ILE A CA 1
ATOM 3750 C C . ILE A 1 480 ? 75.735 -43.986 -12.845 1.00 21.41 503 ILE A C 1
ATOM 3751 O O . ILE A 1 480 ? 75.970 -44.673 -13.832 1.00 21.87 503 ILE A O 1
ATOM 3756 N N . GLU A 1 481 ? 74.714 -44.254 -12.014 1.00 19.84 504 GLU A N 1
ATOM 3757 C CA . GLU A 1 481 ? 73.835 -45.401 -12.282 1.00 19.91 504 GLU A CA 1
ATOM 3758 C C . GLU A 1 481 ? 72.961 -45.198 -13.528 1.00 24.15 504 GLU A C 1
ATOM 3759 O O . GLU A 1 481 ? 72.358 -46.156 -14.007 1.00 23.38 504 GLU A O 1
ATOM 3765 N N . ASN A 1 482 ? 72.831 -43.944 -13.994 1.00 20.93 505 ASN A N 1
ATOM 3766 C CA . ASN A 1 482 ? 72.024 -43.600 -15.177 1.00 21.51 505 ASN A CA 1
ATOM 3767 C C . ASN A 1 482 ? 72.893 -43.312 -16.392 1.00 25.25 505 ASN A C 1
ATOM 3768 O O . ASN A 1 482 ? 72.371 -43.016 -17.468 1.00 24.19 505 ASN A O 1
ATOM 3773 N N . THR A 1 483 ? 74.203 -43.258 -16.185 1.00 20.61 506 THR A N 1
ATOM 3774 C CA . THR A 1 483 ? 75.145 -42.873 -17.236 1.00 19.77 506 THR A CA 1
ATOM 3775 C C . THR A 1 483 ? 75.286 -43.966 -18.290 1.00 23.91 506 THR A C 1
ATOM 3776 O O . THR A 1 483 ? 75.314 -45.148 -17.954 1.00 22.75 506 THR A O 1
ATOM 3780 N N . LYS A 1 484 ? 75.375 -43.557 -19.555 1.00 21.64 507 LYS A N 1
ATOM 3781 C CA . LYS A 1 484 ? 75.567 -44.466 -20.697 1.00 21.09 507 LYS A CA 1
ATOM 3782 C C . LYS A 1 484 ? 76.685 -43.906 -21.562 1.00 24.50 507 LYS A C 1
ATOM 3783 O O . LYS A 1 484 ? 76.934 -42.699 -21.547 1.00 23.29 507 LYS A O 1
ATOM 3789 N N . ILE A 1 485 ? 77.349 -44.777 -22.330 1.00 21.62 508 ILE A N 1
ATOM 3790 C CA . ILE A 1 485 ? 78.419 -44.325 -23.196 1.00 22.53 508 ILE A CA 1
ATOM 3791 C C . ILE A 1 485 ? 78.317 -45.115 -24.491 1.00 27.20 508 ILE A C 1
ATOM 3792 O O . ILE A 1 485 ? 78.084 -46.330 -24.473 1.00 27.40 508 ILE A O 1
ATOM 3797 N N . GLU A 1 486 ? 78.437 -44.413 -25.612 1.00 26.22 509 GLU A N 1
ATOM 3798 C CA . GLU A 1 486 ? 78.391 -45.063 -26.929 1.00 26.82 509 GLU A CA 1
ATOM 3799 C C . GLU A 1 486 ? 79.651 -45.892 -27.112 1.00 30.18 509 GLU A C 1
ATOM 3800 O O . GLU A 1 486 ? 80.697 -45.563 -26.544 1.00 27.38 509 GLU A O 1
ATOM 3806 N N . HIS A 1 487 ? 79.567 -46.945 -27.955 1.00 29.15 510 HIS A N 1
ATOM 3807 C CA . HIS A 1 487 ? 80.706 -47.801 -28.267 1.00 30.42 510 HIS A CA 1
ATOM 3808 C C . HIS A 1 487 ? 81.940 -46.966 -28.646 1.00 31.13 510 HIS A C 1
ATOM 3809 O O . HIS A 1 487 ? 81.850 -46.067 -29.481 1.00 30.49 510 HIS A O 1
ATOM 3816 N N . HIS A 1 488 ? 83.067 -47.197 -27.960 1.00 27.45 511 HIS A N 1
ATOM 3817 C CA . HIS A 1 488 ? 84.279 -46.412 -28.190 1.00 26.39 511 HIS A CA 1
ATOM 3818 C C . HIS A 1 488 ? 85.516 -47.176 -27.735 1.00 31.10 511 HIS A C 1
ATOM 3819 O O . HIS A 1 488 ? 85.408 -48.113 -26.941 1.00 29.13 511 HIS A O 1
ATOM 3826 N N . HIS A 1 489 ? 86.688 -46.706 -28.165 1.00 29.00 512 HIS A N 1
ATOM 3827 C CA . HIS A 1 489 ? 87.983 -47.250 -27.784 1.00 29.41 512 HIS A CA 1
ATOM 3828 C C . HIS A 1 489 ? 88.893 -46.112 -27.348 1.00 35.23 512 HIS A C 1
ATOM 3829 O O . HIS A 1 489 ? 88.693 -44.965 -27.759 1.00 38.09 512 HIS A O 1
ATOM 3836 N N . HIS A 1 490 ? 89.889 -46.424 -26.527 1.00 32.42 513 HIS A N 1
ATOM 3837 C CA . HIS A 1 490 ? 90.862 -45.420 -26.108 1.00 32.31 513 HIS A CA 1
ATOM 3838 C C . HIS A 1 490 ? 92.145 -45.655 -26.897 1.00 40.86 513 HIS A C 1
ATOM 3839 O O . HIS A 1 490 ? 92.827 -46.649 -26.658 1.00 40.88 513 HIS A O 1
ATOM 3846 N N . HIS A 1 491 ? 92.401 -44.783 -27.907 1.00 40.79 514 HIS A N 1
ATOM 3847 C CA . HIS A 1 491 ? 93.557 -44.846 -28.827 1.00 42.63 514 HIS A CA 1
ATOM 3848 C C . HIS A 1 491 ? 93.717 -46.251 -29.454 1.00 45.27 514 HIS A C 1
ATOM 3849 O O . HIS A 1 491 ? 94.802 -46.845 -29.412 1.00 45.00 514 HIS A O 1
ATOM 3856 N N . HIS A 1 492 ? 92.602 -46.798 -29.970 1.00 39.84 515 HIS A N 1
ATOM 3857 C CA . HIS A 1 492 ? 92.575 -48.132 -30.568 1.00 31.21 515 HIS A CA 1
ATOM 3858 C C . HIS A 1 492 ? 91.285 -48.292 -31.337 1.00 55.33 515 HIS A C 1
ATOM 3859 O O . HIS A 1 492 ? 91.104 -49.310 -31.979 1.00 31.05 515 HIS A O 1
#